Protein 3REN (pdb70)

Sequence (657 aa):
LVPRGSSHEEKLFDFIEKDLSKSGYGIYTNYIDDKSSSEGDITKGHSVLSESEGLLYSVNANNKELFDEHFDIVKERLKNGLISWRKEGDENSSPSSATIDELRIIKALLLANNRWNSFYYKFYAINIIANSLLKHAEENETLVDYIDNYGKGNTTTLCYLDLPTKLLSSQVDKKWEGIYEKSNSIIIENGKISEEVPLYRKVFYEETQKYDEEENVDFLLSTIVILNRIEAGENEESSSSIKWIKEKFKKDGFLVATYNGKNGDATSQIESPSIIYSNVALIANYIGDKELFNKAIDKLKYYQIKNKDSVLYGGFGDEKTNSVYSFDNLNALLAFQKYKDVPRGSHEEKLFDFIEKDLSKSGYGIYTNNYIDKSDITKGHSVLSESEGLLYSVNANNKELFDEHFDIVKERLKNGLISWRKEGDENSPSSSATIDELRIIKALLLANNRWNSFYYKFYAINIANSLLKHAEENETLVDYIDNYGKGNTTTLCYLDLPTKLLSQVDKKWEGIYEKSNSIIENGKISEEVPLYRKVFYEETQKYDEEENVDFLLSTIVILNRIEAGENEESSIIKWIKEKFKKDGFLVATYNGKNGDATSQIESPSIYSNVALIIANYIGDKELFNKAIDKLKYYQIKNKDSVLYGGFGDEKTNSVYSFDNLNALLAFQKYK

Nearest PDB structures (foldseek):
  3ren-assembly1_A  TM=1.003E+00  e=1.402E-55  Clostridium perfringens
  3ren-assembly2_B  TM=9.901E-01  e=3.148E-51  Clostridium perfringens
  6r2m-assembly2_B  TM=7.990E-01  e=2.692E-14  Listeria monocytogenes
  6r2m-assembly1_A  TM=7.998E-01  e=2.560E-14  Listeria monocytogenes
  7tkv-assembly1_B  TM=3.699E-01  e=1.125E-04  Brucella abortus 2308

Radius of gyration: 28.39 Å; Cα contacts (8 Å, |Δi|>4): 1210; chains: 2; bounding box: 61×54×94 Å

Secondary structure (DSSP, 8-state):
----S------HHHHHHHSEETTTEEBSBSSSS-TTSS---TT-EEHHHHH--HHHHTT-HHHHHHHHHHHH---TTSSPPSEEETTEEPS-EEHHHHHHHHHHHHHHHHHH--HHHHHHHHHHHHHHHHHHEETTEE-SEE-SS-B-SEEEGGG--S---HHHHH-THHHHHHHHHHHHHHTTB--SSS--B-SEEETTTTEE---SEEEHHHHHHHHHHHHHTT---HHHHHHHHHHHHHHSS--SEEETTT--B------HHHHHHHHHHHHHHT-HHHHHHHHHHHHHHS---TTSTTTTS-SBTTTTB-BHHHHHHHHHHHHT---/---S------HHIIIIIHEETTTEEBS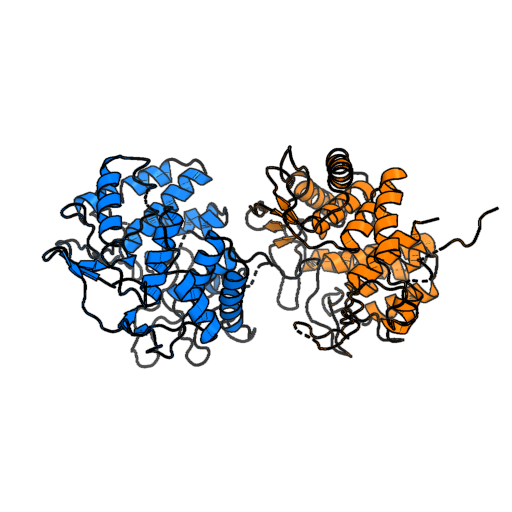-SSS------TT-EEHHHHH--HHHHTT-HHHHHHHHHHHH---TTSSPPSEEETTEEPS-EEHHHHHHHHHHHHHHHHHH--HHHHHHHHHHHHHHHHHTEETTEEPSEE-SS-B-SEEEGGG--S---TGGGT-THHHHHHHHHHHHHHTTB--SSS--B-SEEETTTTEE---SEEEHHHHHHHHHHHHHTT---HHHHHHHHHHHHHHSS--SEEETTT--B------HHHHHHHHHHHHHHT-HHHHHHHHHHHHHHS---TTSTTTTS-SBTTTTB--HHHHHHHHHHHTT--

CATH classification: 1.50.10.10

Organism: Clostridium perfringens (strain ATCC 13124 / DSM 756 / JCM 1290 / NCIMB 6125 / NCTC 8237 / Type A) (NCBI:txid195103)

Structure (mmCIF, N/CA/C/O backbone):
data_3REN
#
_entry.id   3REN
#
_cell.length_a   65.350
_cell.length_b   75.060
_cell.length_c   158.540
_cell.angle_alpha   90.00
_cell.angle_beta   90.00
_cell.angle_gamma   90.00
#
_symmetry.space_group_name_H-M   'P 21 21 21'
#
loop_
_entity.id
_entity.type
_entity.pdbx_description
1 polymer 'Glycosyl hydrolase, family 8'
2 non-polymer 'MAGNESIUM ION'
3 non-polymer 'SULFATE ION'
4 non-polymer 1,2-ETHANEDIOL
5 water water
#
loop_
_atom_site.group_PDB
_atom_site.id
_atom_site.type_symbol
_atom_site.label_atom_id
_atom_site.label_alt_id
_atom_site.label_comp_id
_atom_site.label_asym_id
_atom_site.label_entity_id
_atom_site.label_seq_id
_atom_site.pdbx_PDB_ins_code
_atom_site.Cartn_x
_atom_site.Cartn_y
_atom_site.Cartn_z
_atom_site.occupancy
_atom_site.B_iso_or_equiv
_atom_site.auth_seq_id
_atom_site.auth_comp_id
_atom_site.auth_asym_id
_atom_site.auth_atom_id
_atom_site.pdbx_PDB_model_num
ATOM 1 N N . LEU A 1 14 ? 55.023 38.442 51.646 1.00 27.30 35 LEU A N 1
ATOM 2 C CA . LEU A 1 14 ? 53.593 38.808 51.685 1.00 27.40 35 LEU A CA 1
ATOM 3 C C . LEU A 1 14 ? 53.385 40.313 51.612 1.00 26.84 35 LEU A C 1
ATOM 4 O O . LEU A 1 14 ? 52.329 40.754 51.144 1.00 26.51 35 LEU A O 1
ATOM 9 N N . VAL A 1 15 ? 54.349 41.116 52.071 1.00 25.83 36 VAL A N 1
ATOM 10 C CA . VAL A 1 15 ? 54.244 42.561 51.765 1.00 24.36 36 VAL A CA 1
ATOM 11 C C . VAL A 1 15 ? 54.663 42.756 50.294 1.00 23.35 36 VAL A C 1
ATOM 12 O O . VAL A 1 15 ? 55.757 42.339 49.899 1.00 23.06 36 VAL A O 1
ATOM 16 N N . PRO A 1 16 ? 53.792 43.376 49.473 1.00 22.38 37 PRO A N 1
ATOM 17 C CA . PRO A 1 16 ? 54.124 43.578 48.047 1.00 22.40 37 PRO A CA 1
ATOM 18 C C . PRO A 1 16 ? 55.339 44.458 47.905 1.00 21.30 37 PRO A C 1
ATOM 19 O O . PRO A 1 16 ? 55.495 45.372 48.711 1.00 20.79 37 PRO A O 1
ATOM 23 N N . ARG A 1 17 ? 56.185 44.174 46.908 1.00 20.20 38 ARG A N 1
ATOM 24 C CA . ARG A 1 17 ? 57.390 44.953 46.645 1.00 20.09 38 ARG A CA 1
ATOM 25 C C . ARG A 1 17 ? 57.494 45.280 45.167 1.00 19.99 38 ARG A C 1
ATOM 26 O O . ARG A 1 17 ? 57.442 44.389 44.348 1.00 19.68 38 ARG A O 1
ATOM 34 N N . GLY A 1 18 ? 57.602 46.564 44.833 1.00 19.69 39 GLY A N 1
ATOM 35 C CA . GLY A 1 18 ? 57.666 46.964 43.439 1.00 19.37 39 GLY A CA 1
ATOM 36 C C . GLY A 1 18 ? 56.421 46.620 42.629 1.00 17.71 39 GLY A C 1
ATOM 37 O O . GLY A 1 18 ? 56.520 46.370 41.436 1.00 18.14 39 GLY A O 1
ATOM 38 N N . SER A 1 19 ? 55.251 46.613 43.258 1.00 16.78 40 SER A N 1
ATOM 39 C CA A SER A 1 19 ? 53.983 46.394 42.561 0.50 16.98 40 SER A CA 1
ATOM 40 C CA B SER A 1 19 ? 54.028 46.333 42.511 0.50 15.73 40 SER A CA 1
ATOM 41 C C . SER A 1 19 ? 53.857 47.356 41.375 1.00 15.84 40 SER A C 1
ATOM 42 O O . SER A 1 19 ? 54.354 48.479 41.451 1.00 14.80 40 SER A O 1
ATOM 47 N N . HIS A 1 20 ? 53.174 46.930 40.311 1.00 15.94 41 HIS A N 1
ATOM 48 C CA . HIS A 1 20 ? 52.944 47.749 39.095 1.00 16.57 41 HIS A CA 1
ATOM 49 C C . HIS A 1 20 ? 54.209 48.192 38.390 1.00 15.85 41 HIS A C 1
ATOM 50 O O . HIS A 1 20 ? 54.178 49.125 37.576 1.00 16.24 41 HIS A O 1
ATOM 65 N N . GLU A 1 22 ? 56.069 46.698 36.091 1.00 14.33 43 GLU A N 1
ATOM 66 C CA . GLU A 1 22 ? 56.070 46.409 34.641 1.00 14.98 43 GLU A CA 1
ATOM 67 C C . GLU A 1 22 ? 55.190 47.417 33.910 1.00 14.48 43 GLU A C 1
ATOM 68 O O . GLU A 1 22 ? 55.574 47.889 32.837 1.00 13.91 43 GLU A O 1
ATOM 74 N N . GLU A 1 23 ? 54.006 47.691 34.472 1.00 13.25 44 GLU A N 1
ATOM 75 C CA . GLU A 1 23 ? 53.111 48.685 33.904 1.00 13.12 44 GLU A CA 1
ATOM 76 C C . GLU A 1 23 ? 53.794 50.064 33.819 1.00 13.43 44 GLU A C 1
ATOM 77 O O . GLU A 1 23 ? 53.728 50.745 32.764 1.00 11.29 44 GLU A O 1
ATOM 83 N N . LYS A 1 24 ? 54.403 50.491 34.934 1.00 12.37 45 LYS A N 1
ATOM 84 C CA . LYS A 1 24 ? 55.101 51.791 34.945 1.00 13.71 45 LYS A CA 1
ATOM 85 C C . LYS A 1 24 ? 56.186 51.885 33.887 1.00 13.70 45 LYS A C 1
ATOM 86 O O . LYS A 1 24 ? 56.300 52.896 33.175 1.00 13.28 45 LYS A O 1
ATOM 100 N N . LEU A 1 26 ? 56.526 50.175 31.192 1.00 11.07 47 LEU A N 1
ATOM 101 C CA . LEU A 1 26 ? 55.976 50.117 29.862 1.00 11.70 47 LEU A CA 1
ATOM 102 C C . LEU A 1 26 ? 55.270 51.460 29.485 1.00 11.41 47 LEU A C 1
ATOM 103 O O . LEU A 1 26 ? 55.438 51.993 28.377 1.00 11.07 47 LEU A O 1
ATOM 108 N N . PHE A 1 27 ? 54.490 51.997 30.403 1.00 11.88 48 PHE A N 1
ATOM 109 C CA . PHE A 1 27 ? 53.875 53.322 30.163 1.00 12.75 48 PHE A CA 1
ATOM 110 C C . PHE A 1 27 ? 54.953 54.388 29.929 1.00 12.80 48 PHE A C 1
ATOM 111 O O . PHE A 1 27 ? 54.839 55.220 28.994 1.00 12.56 48 PHE A O 1
ATOM 119 N N . ASP A 1 28 ? 56.008 54.341 30.743 1.00 12.29 49 ASP A N 1
ATOM 120 C CA . ASP A 1 28 ? 57.146 55.282 30.589 1.00 13.51 49 ASP A CA 1
ATOM 121 C C . ASP A 1 28 ? 57.786 55.164 29.204 1.00 12.46 49 ASP A C 1
ATOM 122 O O . ASP A 1 28 ? 58.153 56.168 28.598 1.00 13.26 49 ASP A O 1
ATOM 127 N N . PHE A 1 29 ? 57.976 53.947 28.728 1.00 12.36 50 PHE A N 1
ATOM 128 C CA . PHE A 1 29 ? 58.530 53.744 27.371 1.00 12.63 50 PHE A CA 1
ATOM 129 C C . PHE A 1 29 ? 57.588 54.319 26.308 1.00 12.40 50 PHE A C 1
ATOM 130 O O . PHE A 1 29 ? 58.043 55.013 25.385 1.00 11.61 50 PHE A O 1
ATOM 138 N N . ILE A 1 30 ? 56.298 54.010 26.424 1.00 11.73 51 ILE A N 1
ATOM 139 C CA . ILE A 1 30 ? 55.315 54.490 25.437 1.00 12.05 51 ILE A CA 1
ATOM 140 C C . ILE A 1 30 ? 55.223 56.013 25.479 1.00 12.61 51 ILE A C 1
ATOM 141 O O . ILE A 1 30 ? 55.262 56.671 24.449 1.00 12.72 51 ILE A O 1
ATOM 146 N N . GLU A 1 31 ? 55.187 56.591 26.673 1.00 13.36 52 GLU A N 1
ATOM 147 C CA . GLU A 1 31 ? 55.120 58.045 26.768 1.00 14.51 52 GLU A CA 1
ATOM 148 C C . GLU A 1 31 ? 56.391 58.777 26.338 1.00 15.37 52 GLU A C 1
ATOM 149 O O . GLU A 1 31 ? 56.323 59.744 25.573 1.00 17.06 52 GLU A O 1
ATOM 155 N N . LYS A 1 32 ? 57.551 58.360 26.817 1.00 14.53 53 LYS A N 1
ATOM 156 C CA . LYS A 1 32 ? 58.790 59.069 26.494 1.00 14.83 53 LYS A CA 1
ATOM 157 C C . LYS A 1 32 ? 59.434 58.658 25.161 1.00 14.70 53 LYS A C 1
ATOM 158 O O . LYS A 1 32 ? 60.093 59.497 24.476 1.00 13.95 53 LYS A O 1
ATOM 164 N N . ASP A 1 33 ? 59.232 57.398 24.761 1.00 12.75 54 ASP A N 1
ATOM 165 C CA . ASP A 1 33 ? 59.952 56.872 23.591 1.00 13.09 54 ASP A CA 1
ATOM 166 C C . ASP A 1 33 ? 59.145 56.546 22.371 1.00 13.72 54 ASP A C 1
ATOM 167 O O . ASP A 1 33 ? 59.721 56.362 21.285 1.00 14.35 54 ASP A O 1
ATOM 172 N N . LEU A 1 34 ? 57.825 56.506 22.514 1.00 13.11 55 LEU A N 1
ATOM 173 C CA . LEU A 1 34 ? 56.972 56.184 21.400 1.00 14.38 55 LEU A CA 1
ATOM 174 C C . LEU A 1 34 ? 55.843 57.193 21.148 1.00 14.66 55 LEU A C 1
ATOM 175 O O . LEU A 1 34 ? 54.877 56.847 20.486 1.00 13.45 55 LEU A O 1
ATOM 180 N N . SER A 1 35 ? 55.993 58.438 21.622 1.00 14.53 56 SER A N 1
ATOM 181 C CA . SER A 1 35 ? 54.916 59.415 21.641 1.00 14.89 56 SER A CA 1
ATOM 182 C C . SER A 1 35 ? 55.506 60.790 21.405 1.00 15.86 56 SER A C 1
ATOM 183 O O . SER A 1 35 ? 56.688 61.045 21.733 1.00 15.05 56 SER A O 1
ATOM 186 N N . LYS A 1 36 ? 54.677 61.696 20.887 1.00 15.27 57 LYS A N 1
ATOM 187 C CA . LYS A 1 36 ? 55.052 63.084 20.856 1.00 15.99 57 LYS A CA 1
ATOM 188 C C . LYS A 1 36 ? 53.895 63.873 21.432 1.00 16.05 57 LYS A C 1
ATOM 189 O O . LYS A 1 36 ? 52.745 63.711 21.023 1.00 15.37 57 LYS A O 1
ATOM 195 N N . SER A 1 37 ? 54.216 64.714 22.405 1.00 16.32 58 SER A N 1
ATOM 196 C CA . SER A 1 37 ? 53.232 65.554 23.071 1.00 16.84 58 SER A CA 1
ATOM 197 C C . SER A 1 37 ? 52.381 66.296 22.045 1.00 16.20 58 SER A C 1
ATOM 198 O O . SER A 1 37 ? 52.903 66.983 21.148 1.00 16.28 58 SER A O 1
ATOM 201 N N . GLY A 1 38 ? 51.075 66.120 22.162 1.00 15.79 59 GLY A N 1
ATOM 202 C CA . GLY A 1 38 ? 50.093 66.886 21.398 1.00 15.64 59 GLY A CA 1
ATOM 203 C C . GLY A 1 38 ? 49.810 66.277 20.052 1.00 16.08 59 GLY A C 1
ATOM 204 O O . GLY A 1 38 ? 48.917 66.731 19.325 1.00 17.24 59 GLY A O 1
ATOM 205 N N . TYR A 1 39 ? 50.603 65.274 19.700 1.00 14.70 60 TYR A N 1
ATOM 206 C CA . TYR A 1 39 ? 50.558 64.691 18.364 1.00 13.02 60 TYR A CA 1
ATOM 207 C C . TYR A 1 39 ? 49.991 63.284 18.433 1.00 11.98 60 TYR A C 1
ATOM 208 O O . TYR A 1 39 ? 49.038 62.981 17.705 1.00 11.62 60 TYR A O 1
ATOM 217 N N . GLY A 1 40 ? 50.579 62.435 19.296 1.00 10.98 61 GLY A N 1
ATOM 218 C CA . GLY A 1 40 ? 50.042 61.097 19.542 1.00 11.44 61 GLY A CA 1
ATOM 219 C C . GLY A 1 40 ? 51.075 60.001 19.683 1.00 11.63 61 GLY A C 1
ATOM 220 O O . GLY A 1 40 ? 52.284 60.256 19.793 1.00 11.33 61 GLY A O 1
ATOM 221 N N . ILE A 1 41 ? 50.597 58.763 19.654 1.00 11.54 62 ILE A N 1
ATOM 222 C CA . ILE A 1 41 ? 51.487 57.599 19.801 1.00 10.79 62 ILE A CA 1
ATOM 223 C C . ILE A 1 41 ? 51.967 57.123 18.418 1.00 10.96 62 ILE A C 1
ATOM 224 O O . ILE A 1 41 ? 51.167 56.792 17.551 1.00 11.71 62 ILE A O 1
ATOM 229 N N . TYR A 1 42 ? 53.272 57.060 18.237 1.00 10.75 63 TYR A N 1
ATOM 230 C CA . TYR A 1 42 ? 53.870 56.638 16.986 1.00 11.61 63 TYR A CA 1
ATOM 231 C C . TYR A 1 42 ? 53.569 55.154 16.787 1.00 11.84 63 TYR A C 1
ATOM 232 O O . TYR A 1 42 ? 53.511 54.410 17.760 1.00 12.05 63 TYR A O 1
ATOM 241 N N . THR A 1 43 ? 53.440 54.750 15.541 1.00 11.31 64 THR A N 1
ATOM 242 C CA . THR A 1 43 ? 53.245 53.346 15.153 1.00 12.15 64 THR A CA 1
ATOM 243 C C . THR A 1 43 ? 54.492 52.482 15.380 1.00 11.48 64 THR A C 1
ATOM 244 O O . THR A 1 43 ? 54.379 51.344 15.818 1.00 11.64 64 THR A O 1
ATOM 248 N N . ASN A 1 44 ? 55.663 53.030 15.070 1.00 11.75 65 ASN A N 1
ATOM 249 C CA . ASN A 1 44 ? 56.950 52.398 15.321 1.00 12.13 65 ASN A CA 1
ATOM 250 C C . ASN A 1 44 ? 57.927 53.340 16.042 1.00 13.42 65 ASN A C 1
ATOM 251 O O . ASN A 1 44 ? 57.740 54.615 16.019 1.00 13.01 65 ASN A O 1
ATOM 256 N N . TYR A 1 45 ? 58.982 52.756 16.638 1.00 12.20 66 TYR A N 1
ATOM 257 C CA . TYR A 1 45 ? 59.956 53.549 17.384 1.00 13.16 66 TYR A CA 1
ATOM 258 C C . TYR A 1 45 ? 60.768 54.441 16.438 1.00 14.03 66 TYR A C 1
ATOM 259 O O . TYR A 1 45 ? 61.131 55.577 16.778 1.00 12.67 66 TYR A O 1
ATOM 268 N N . ILE A 1 46 ? 61.015 53.920 15.232 1.00 14.51 67 ILE A N 1
ATOM 269 C CA . ILE A 1 46 ? 61.825 54.578 14.217 1.00 15.55 67 ILE A CA 1
ATOM 270 C C . ILE A 1 46 ? 60.920 54.885 13.037 1.00 15.28 67 ILE A C 1
ATOM 271 O O . ILE A 1 46 ? 60.109 54.043 12.644 1.00 14.64 67 ILE A O 1
ATOM 276 N N . ASP A 1 47 ? 61.026 56.088 12.471 1.00 15.77 68 ASP A N 1
ATOM 277 C CA A ASP A 1 47 ? 60.091 56.476 11.403 0.50 16.10 68 ASP A CA 1
ATOM 278 C CA B ASP A 1 47 ? 60.120 56.490 11.399 0.50 16.46 68 ASP A CA 1
ATOM 279 C C . ASP A 1 47 ? 60.470 55.792 10.075 1.00 16.21 68 ASP A C 1
ATOM 280 O O . ASP A 1 47 ? 59.596 55.375 9.314 1.00 16.07 68 ASP A O 1
ATOM 289 N N . LYS A 1 48 ? 61.760 55.644 9.828 1.00 17.81 69 LYS A N 1
ATOM 290 C CA . LYS A 1 48 ? 62.249 54.991 8.614 1.00 19.73 69 LYS A CA 1
ATOM 291 C C . LYS A 1 48 ? 63.335 53.987 8.915 1.00 21.05 69 LYS A C 1
ATOM 292 O O . LYS A 1 48 ? 64.407 54.368 9.400 1.00 19.09 69 LYS A O 1
ATOM 298 N N . SER A 1 49 ? 63.094 52.715 8.603 1.00 22.44 70 SER A N 1
ATOM 299 C CA A SER A 1 49 ? 64.117 51.695 8.820 0.50 24.75 70 SER A CA 1
ATOM 300 C CA B SER A 1 49 ? 64.108 51.674 8.804 0.50 24.41 70 SER A CA 1
ATOM 301 C C . SER A 1 49 ? 65.304 51.891 7.876 1.00 25.96 70 SER A C 1
ATOM 302 O O . SER A 1 49 ? 65.150 52.416 6.762 1.00 25.19 70 SER A O 1
ATOM 307 N N . SER A 1 50 ? 66.459 51.461 8.331 1.00 28.98 71 SER A N 1
ATOM 308 C CA . SER A 1 50 ? 67.658 51.549 7.536 1.00 33.57 71 SER A CA 1
ATOM 309 C C . SER A 1 50 ? 67.452 50.701 6.296 1.00 36.22 71 SER A C 1
ATOM 310 O O . SER A 1 50 ? 67.157 49.545 6.378 1.00 38.03 71 SER A O 1
ATOM 313 N N . GLU A 1 51 ? 67.621 51.321 5.133 1.00 39.16 72 GLU A N 1
ATOM 314 C CA . GLU A 1 51 ? 67.363 50.668 3.853 1.00 41.02 72 GLU A CA 1
ATOM 315 C C . GLU A 1 51 ? 65.952 50.970 3.330 1.00 41.86 72 GLU A C 1
ATOM 316 O O . GLU A 1 51 ? 65.602 50.581 2.216 1.00 42.78 72 GLU A O 1
ATOM 318 N N . GLY A 1 52 ? 65.157 51.679 4.129 1.00 42.17 73 GLY A N 1
ATOM 319 C CA . GLY A 1 52 ? 63.836 52.132 3.715 1.00 42.48 73 GLY A CA 1
ATOM 320 C C . GLY A 1 52 ? 62.650 51.189 3.571 1.00 42.30 73 GLY A C 1
ATOM 321 O O . GLY A 1 52 ? 61.677 51.537 2.904 1.00 43.17 73 GLY A O 1
ATOM 322 N N . ASP A 1 53 ? 62.707 50.008 4.177 1.00 41.67 74 ASP A N 1
ATOM 323 C CA . ASP A 1 53 ? 61.596 49.058 4.072 1.00 40.68 74 ASP A CA 1
ATOM 324 C C . ASP A 1 53 ? 60.298 49.598 4.685 1.00 40.14 74 ASP A C 1
ATOM 325 O O . ASP A 1 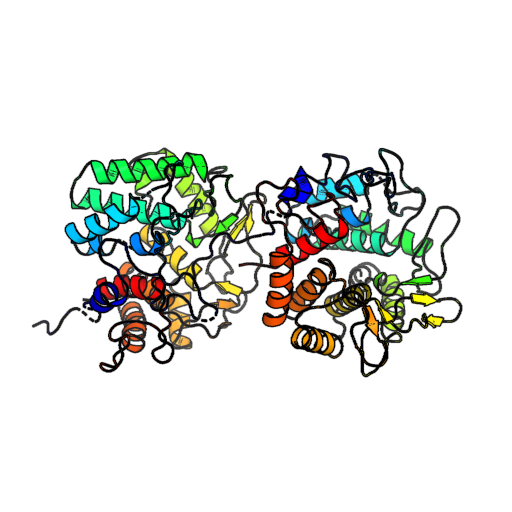53 ? 59.212 49.413 4.135 1.00 40.85 74 ASP A O 1
ATOM 327 N N . ILE A 1 54 ? 60.400 50.167 5.883 1.00 38.49 75 ILE A N 1
ATOM 328 C CA . ILE A 1 54 ? 59.286 50.809 6.615 1.00 36.07 75 ILE A CA 1
ATOM 329 C C . ILE A 1 54 ? 59.529 52.290 6.614 1.00 34.16 75 ILE A C 1
ATOM 330 O O . ILE A 1 54 ? 60.622 52.742 6.861 1.00 33.08 75 ILE A O 1
ATOM 332 N N . THR A 1 55 ? 58.509 53.018 6.221 1.00 31.51 76 THR A N 1
ATOM 333 C CA . THR A 1 55 ? 58.587 54.434 6.022 1.00 29.22 76 THR A CA 1
ATOM 334 C C . THR A 1 55 ? 57.678 55.416 6.755 1.00 27.79 76 THR A C 1
ATOM 335 O O . THR A 1 55 ? 57.898 56.570 6.712 1.00 29.71 76 THR A O 1
ATOM 339 N N . LYS A 1 56 ? 56.674 54.966 7.430 1.00 24.26 77 LYS A N 1
ATOM 340 C CA . LYS A 1 56 ? 55.800 55.883 8.082 1.00 21.53 77 LYS A CA 1
ATOM 341 C C . LYS A 1 56 ? 55.725 55.545 9.561 1.00 19.08 77 LYS A C 1
ATOM 342 O O . LYS A 1 56 ? 54.692 55.474 10.077 1.00 17.67 77 LYS A O 1
ATOM 348 N N . GLY A 1 57 ? 56.847 55.250 10.179 1.00 17.08 78 GLY A N 1
ATOM 349 C CA . GLY A 1 57 ? 56.851 54.781 11.569 1.00 14.89 78 GLY A CA 1
ATOM 350 C C . GLY A 1 57 ? 56.245 55.810 12.525 1.00 14.83 78 GLY A C 1
ATOM 351 O O . GLY A 1 57 ? 55.685 55.426 13.564 1.00 13.24 78 GLY A O 1
ATOM 352 N N . HIS A 1 58 ? 56.378 57.117 12.204 1.00 13.68 79 HIS A N 1
ATOM 353 C CA . HIS A 1 58 ? 55.881 58.191 13.091 1.00 14.25 79 HIS A CA 1
ATOM 354 C C . HIS A 1 58 ? 54.552 58.788 12.672 1.00 14.36 79 HIS A C 1
ATOM 355 O O . HIS A 1 58 ? 54.190 59.930 13.049 1.00 15.13 79 HIS A O 1
ATOM 362 N N . SER A 1 59 ? 53.812 57.995 11.916 1.00 13.63 80 SER A N 1
ATOM 363 C CA . SER A 1 59 ? 52.392 58.206 11.756 1.00 13.82 80 SER A CA 1
ATOM 364 C C . SER A 1 59 ? 51.704 57.806 13.060 1.00 12.76 80 SER A C 1
ATOM 365 O O . SER A 1 59 ? 52.308 57.121 13.900 1.00 13.79 80 SER A O 1
ATOM 368 N N . VAL A 1 60 ? 50.455 58.238 13.225 1.00 11.14 81 VAL A N 1
ATOM 369 C CA . VAL A 1 60 ? 49.669 57.937 14.418 1.00 10.56 81 VAL A CA 1
ATOM 370 C C . VAL A 1 60 ? 48.424 57.206 13.973 1.00 10.40 81 VAL A C 1
ATOM 371 O O . VAL A 1 60 ? 47.653 57.733 13.183 1.00 10.83 81 VAL A O 1
ATOM 375 N N . LEU A 1 61 ? 48.211 56.013 14.495 1.00 10.82 82 LEU A N 1
ATOM 376 C CA . LEU A 1 61 ? 46.993 55.262 14.179 1.00 9.84 82 LEU A CA 1
ATOM 377 C C . LEU A 1 61 ? 45.852 55.580 15.173 1.00 10.77 82 LEU A C 1
ATOM 378 O O . LEU A 1 61 ? 46.109 55.732 16.395 1.00 9.75 82 LEU A O 1
ATOM 383 N N . SER A 1 62 ? 44.601 55.644 14.699 1.00 9.05 83 SER A N 1
ATOM 384 C CA . SER A 1 62 ? 43.506 55.787 15.666 1.00 11.06 83 SER A CA 1
ATOM 385 C C . SER A 1 62 ? 43.331 54.496 16.448 1.00 11.33 83 SER A C 1
ATOM 386 O O . SER A 1 62 ? 42.695 54.485 17.531 1.00 10.70 83 SER A O 1
ATOM 389 N N . GLU A 1 63 ? 43.873 53.407 15.890 1.00 10.87 84 GLU A N 1
ATOM 390 C CA . GLU A 1 63 ? 44.037 52.161 16.646 1.00 11.87 84 GLU A CA 1
ATOM 391 C C . GLU A 1 63 ? 44.806 52.429 17.952 1.00 11.69 84 GLU A C 1
ATOM 392 O O . GLU A 1 63 ? 44.335 52.036 19.019 1.00 10.32 84 GLU A O 1
ATOM 398 N N . SER A 1 64 ? 45.990 53.036 17.831 1.00 12.03 85 SER A N 1
ATOM 399 C CA . SER A 1 64 ? 46.854 53.339 18.980 1.00 13.15 85 SER A CA 1
ATOM 400 C C . SER A 1 64 ? 46.146 54.252 19.965 1.00 13.47 85 SER A C 1
ATOM 401 O O . SER A 1 64 ? 46.125 53.999 21.182 1.00 12.61 85 SER A O 1
ATOM 404 N N . GLU A 1 65 ? 45.537 55.320 19.432 1.00 12.48 86 GLU A N 1
ATOM 405 C CA . GLU A 1 65 ? 44.810 56.259 20.268 1.00 12.19 86 GLU A CA 1
ATOM 406 C C . GLU A 1 65 ? 43.648 55.628 21.040 1.00 11.48 86 GLU A C 1
ATOM 407 O O . GLU A 1 65 ? 43.472 55.927 22.217 1.00 10.70 86 GLU A O 1
ATOM 413 N N . GLY A 1 66 ? 42.862 54.781 20.362 1.00 10.75 87 GLY A N 1
ATOM 414 C CA . GLY A 1 66 ? 41.746 54.069 20.972 1.00 10.44 87 GLY A CA 1
ATOM 415 C C . GLY A 1 66 ? 42.218 53.168 22.091 1.00 10.42 87 GLY A C 1
ATOM 416 O O . GLY A 1 66 ? 41.583 53.104 23.131 1.00 10.52 87 GLY A O 1
ATOM 417 N N . LEU A 1 67 ? 43.331 52.467 21.883 1.00 10.23 88 LEU A N 1
ATOM 418 C CA . LEU A 1 67 ? 43.914 51.621 22.929 1.00 10.92 88 LEU A CA 1
ATOM 419 C C . LEU A 1 67 ? 44.295 52.418 24.172 1.00 10.47 88 LEU A C 1
ATOM 420 O O . LEU A 1 67 ? 44.027 52.004 25.290 1.00 9.87 88 LEU A O 1
ATOM 441 N N . LEU A 1 70 ? 41.264 53.435 26.088 1.00 9.88 91 LEU A N 1
ATOM 442 C CA . LEU A 1 70 ? 40.769 52.346 26.937 1.00 10.84 91 LEU A CA 1
ATOM 443 C C . LEU A 1 70 ? 41.572 52.175 28.231 1.00 11.31 91 LEU A C 1
ATOM 444 O O . LEU A 1 70 ? 40.993 51.985 29.337 1.00 10.27 91 LEU A O 1
ATOM 449 N N . TYR A 1 71 ? 42.899 52.210 28.083 1.00 10.87 92 TYR A N 1
ATOM 450 C CA . TYR A 1 71 ? 43.783 52.176 29.229 1.00 11.57 92 TYR A CA 1
ATOM 451 C C . TYR A 1 71 ? 43.477 53.311 30.214 1.00 11.73 92 TYR A C 1
ATOM 452 O O . TYR A 1 71 ? 43.436 53.089 31.429 1.00 11.18 92 TYR A O 1
ATOM 461 N N . SER A 1 72 ? 43.336 54.533 29.698 1.00 11.74 93 SER A N 1
ATOM 462 C CA . SER A 1 72 ? 43.044 55.723 30.553 1.00 12.90 93 SER A CA 1
ATOM 463 C C . SER A 1 72 ? 41.768 55.593 31.370 1.00 12.57 93 SER A C 1
ATOM 464 O O . SER A 1 72 ? 41.771 55.924 32.548 1.00 13.23 93 SER A O 1
ATOM 467 N N . VAL A 1 73 ? 40.680 55.130 30.787 1.00 12.36 94 VAL A N 1
ATOM 468 C CA . VAL A 1 73 ? 39.444 54.948 31.514 1.00 13.79 94 VAL A CA 1
ATOM 469 C C . VAL A 1 73 ? 39.555 53.845 32.560 1.00 14.63 94 VAL A C 1
ATOM 470 O O . VAL A 1 73 ? 39.100 53.985 33.630 1.00 15.14 94 VAL A O 1
ATOM 474 N N . ASN A 1 74 ? 40.224 52.773 32.212 1.00 15.36 95 ASN A N 1
ATOM 475 C CA . ASN A 1 74 ? 40.518 51.717 33.186 1.00 15.90 95 ASN A CA 1
ATOM 476 C C . ASN A 1 74 ? 41.394 52.238 34.315 1.00 16.12 95 ASN A C 1
ATOM 477 O O . ASN A 1 74 ? 41.268 51.788 35.456 1.00 16.70 95 ASN A O 1
ATOM 482 N N . ALA A 1 75 ? 42.294 53.164 33.996 1.00 15.68 96 ALA A N 1
ATOM 483 C CA . ALA A 1 75 ? 43.180 53.704 35.020 1.00 16.27 96 ALA A CA 1
ATOM 484 C C . ALA A 1 75 ? 42.520 54.826 35.811 1.00 15.87 96 ALA A C 1
ATOM 485 O O . ALA A 1 75 ? 43.136 55.345 36.737 1.00 15.95 96 ALA A O 1
ATOM 487 N N . ASN A 1 76 ? 41.274 55.189 35.466 1.00 15.77 97 ASN A N 1
ATOM 488 C CA . ASN A 1 76 ? 40.593 56.330 36.069 1.00 16.74 97 ASN A CA 1
ATOM 489 C C . ASN A 1 76 ? 41.462 57.578 35.961 1.00 16.62 97 ASN A C 1
ATOM 490 O O . ASN A 1 76 ? 41.696 58.288 36.940 1.00 17.25 97 ASN A O 1
ATOM 495 N N . ASN A 1 77 ? 41.978 57.818 34.768 1.00 16.29 98 ASN A N 1
ATOM 496 C CA . ASN A 1 77 ? 42.826 58.964 34.510 1.00 15.58 98 ASN A CA 1
ATOM 497 C C . ASN A 1 77 ? 42.198 59.871 33.432 1.00 15.65 98 ASN A C 1
ATOM 498 O O . ASN A 1 77 ? 42.457 59.738 32.217 1.00 13.85 98 ASN A O 1
ATOM 503 N N . LYS A 1 78 ? 41.375 60.801 33.907 1.00 16.03 99 LYS A N 1
ATOM 504 C CA . LYS A 1 78 ? 40.513 61.592 33.057 1.00 16.16 99 LYS A CA 1
ATOM 505 C C . LYS A 1 78 ? 41.359 62.533 32.234 1.00 16.46 99 LYS A C 1
ATOM 506 O O . LYS A 1 78 ? 41.156 62.693 31.036 1.00 14.62 99 LYS A O 1
ATOM 512 N N . GLU A 1 79 ? 42.354 63.132 32.867 1.00 17.48 100 GLU A N 1
ATOM 513 C CA . GLU A 1 79 ? 43.320 63.969 32.131 1.00 18.32 100 GLU A CA 1
ATOM 514 C C . GLU A 1 79 ? 44.020 63.308 30.918 1.00 17.87 100 GLU A C 1
ATOM 515 O O . GLU A 1 79 ? 44.108 63.899 29.851 1.00 17.86 100 GLU A O 1
ATOM 521 N N . LEU A 1 80 ? 44.539 62.099 31.110 1.00 16.55 101 LEU A N 1
ATOM 522 C CA . LEU A 1 80 ? 45.198 61.393 30.063 1.00 15.89 101 LEU A CA 1
ATOM 523 C C . LEU A 1 80 ? 44.173 61.001 29.008 1.00 14.94 101 LEU A C 1
ATOM 524 O O . LEU A 1 80 ? 44.464 61.077 27.803 1.00 14.01 101 LEU A O 1
ATOM 529 N N . PHE A 1 81 ? 42.980 60.589 29.456 1.00 14.45 102 PHE A N 1
ATOM 530 C CA . PHE A 1 81 ? 41.925 60.233 28.530 1.00 14.64 102 PHE A CA 1
ATOM 531 C C . PHE A 1 81 ? 41.644 61.385 27.580 1.00 14.68 102 PHE A C 1
ATOM 532 O O . PHE A 1 81 ? 41.683 61.209 26.331 1.00 14.61 102 PHE A O 1
ATOM 540 N N . ASP A 1 82 ? 41.418 62.569 28.158 1.00 14.25 103 ASP A N 1
ATOM 541 C CA . ASP A 1 82 ? 41.096 63.767 27.380 1.00 14.41 103 ASP A CA 1
ATOM 542 C C . ASP A 1 82 ? 42.194 64.174 26.442 1.00 14.63 103 ASP A C 1
ATOM 543 O O . ASP A 1 82 ? 41.925 64.711 25.344 1.00 14.19 103 ASP A O 1
ATOM 548 N N . GLU A 1 83 ? 43.432 63.896 26.824 1.00 13.68 104 GLU A N 1
ATOM 549 C CA . GLU A 1 83 ? 44.510 64.327 25.977 1.00 15.22 104 GLU A CA 1
ATOM 550 C C . GLU A 1 83 ? 44.536 63.506 24.676 1.00 14.29 104 GLU A C 1
ATOM 551 O O . GLU A 1 83 ? 44.813 64.044 23.596 1.00 13.76 104 GLU A O 1
ATOM 557 N N . HIS A 1 84 ? 44.210 62.210 24.769 1.00 13.25 105 HIS A N 1
ATOM 558 C CA . HIS A 1 84 ? 44.172 61.358 23.582 1.00 13.19 105 HIS A CA 1
ATOM 559 C C . HIS A 1 84 ? 42.858 61.510 22.803 1.00 13.70 105 HIS A C 1
ATOM 560 O O . HIS A 1 84 ? 42.879 61.498 21.561 1.00 14.12 105 HIS A O 1
ATOM 567 N N . PHE A 1 85 ? 41.740 61.669 23.519 1.00 12.46 106 PHE A N 1
ATOM 568 C CA . PHE A 1 85 ? 40.462 62.021 22.866 1.00 13.67 106 PHE A CA 1
ATOM 569 C C . PHE A 1 85 ? 40.613 63.307 22.012 1.00 13.06 106 PHE A C 1
ATOM 570 O O . PHE A 1 85 ? 40.175 63.345 20.879 1.00 13.00 106 PHE A O 1
ATOM 578 N N . ASP A 1 86 ? 41.264 64.345 22.534 1.00 13.82 107 ASP A N 1
ATOM 579 C CA . ASP A 1 86 ? 41.513 65.552 21.709 1.00 14.27 107 ASP A CA 1
ATOM 580 C C . ASP A 1 86 ? 42.248 65.302 20.394 1.00 14.52 107 ASP A C 1
ATOM 581 O O . ASP A 1 86 ? 41.920 65.918 19.370 1.00 14.60 107 ASP A O 1
ATOM 586 N N . ILE A 1 87 ? 43.248 64.430 20.419 1.00 13.50 108 ILE A N 1
ATOM 587 C CA . ILE A 1 87 ? 43.889 63.985 19.164 1.00 13.31 108 ILE A CA 1
ATOM 588 C C . ILE A 1 87 ? 42.922 63.249 18.225 1.00 13.71 108 ILE A C 1
ATOM 589 O O . ILE A 1 87 ? 42.928 63.480 17.019 1.00 14.69 108 ILE A O 1
ATOM 594 N N . VAL A 1 88 ? 42.101 62.349 18.770 1.00 12.82 109 VAL A N 1
ATOM 595 C CA . VAL A 1 88 ? 41.107 61.631 17.961 1.00 12.13 109 VAL A CA 1
ATOM 596 C C . VAL A 1 88 ? 40.080 62.585 17.285 1.00 12.82 109 VAL A C 1
ATOM 597 O O . VAL A 1 88 ? 39.728 62.425 16.105 1.00 11.42 109 VAL A O 1
ATOM 601 N N . LYS A 1 89 ? 39.600 63.569 18.037 1.00 13.50 110 LYS A N 1
ATOM 602 C CA . LYS A 1 89 ? 38.584 64.486 17.487 1.00 14.91 110 LYS A CA 1
ATOM 603 C C . LYS A 1 89 ? 39.111 65.103 16.200 1.00 14.42 110 LYS A C 1
ATOM 604 O O . LYS A 1 89 ? 38.353 65.229 15.239 1.00 14.92 110 LYS A O 1
ATOM 610 N N . GLU A 1 90 ? 40.408 65.430 16.171 1.00 14.22 111 GLU A N 1
ATOM 611 C CA . GLU A 1 90 ? 41.024 66.039 14.991 1.00 14.53 111 GLU A CA 1
ATOM 612 C C . GLU A 1 90 ? 41.233 65.057 13.848 1.00 13.56 111 GLU A C 1
ATOM 613 O O . GLU A 1 90 ? 41.528 65.454 12.710 1.00 12.29 111 GLU A O 1
ATOM 627 N N . ARG A 1 92 ? 38.769 63.107 13.021 1.00 11.76 113 ARG A N 1
ATOM 628 C CA . ARG A 1 92 ? 37.426 62.877 12.509 1.00 13.10 113 ARG A CA 1
ATOM 629 C C . ARG A 1 92 ? 37.351 63.345 11.068 1.00 14.87 113 ARG A C 1
ATOM 630 O O . ARG A 1 92 ? 37.860 64.407 10.734 1.00 15.64 113 ARG A O 1
ATOM 638 N N . LEU A 1 93 ? 36.684 62.562 10.218 1.00 15.36 114 LEU A N 1
ATOM 639 C CA . LEU A 1 93 ? 36.598 62.897 8.798 1.00 15.57 114 LEU A CA 1
ATOM 640 C C . LEU A 1 93 ? 35.233 63.512 8.488 1.00 16.29 114 LEU A C 1
ATOM 641 O O . LEU A 1 93 ? 34.364 63.565 9.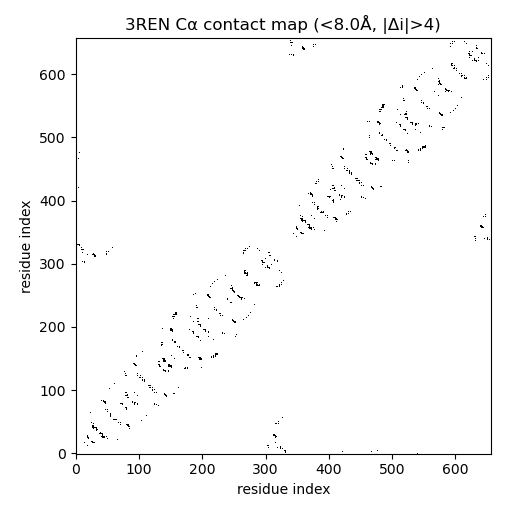361 1.00 14.73 114 LEU A O 1
ATOM 646 N N . LYS A 1 94 ? 35.016 63.938 7.239 1.00 16.92 115 LYS A N 1
ATOM 647 C CA . LYS A 1 94 ? 33.735 64.567 6.879 1.00 17.83 115 LYS A CA 1
ATOM 648 C C . LYS A 1 94 ? 32.600 63.575 6.978 1.00 18.25 115 LYS A C 1
ATOM 649 O O . LYS A 1 94 ? 31.470 63.956 7.244 1.00 17.77 115 LYS A O 1
ATOM 651 N N . ASN A 1 95 ? 32.857 62.285 6.788 1.00 17.54 116 ASN A N 1
ATOM 652 C CA . ASN A 1 95 ? 31.741 61.335 6.972 1.00 17.55 116 ASN A CA 1
ATOM 653 C C . ASN A 1 95 ? 31.353 61.001 8.433 1.00 17.56 116 ASN A C 1
ATOM 654 O O . ASN A 1 95 ? 30.462 60.169 8.663 1.00 18.51 116 ASN A O 1
ATOM 659 N N . GLY A 1 96 ? 32.036 61.627 9.409 1.00 17.57 117 GLY A N 1
ATOM 660 C CA . GLY A 1 96 ? 31.818 61.372 10.851 1.00 16.15 117 GLY A CA 1
ATOM 661 C C . GLY A 1 96 ? 32.671 60.247 11.479 1.00 16.11 117 GLY A C 1
ATOM 662 O O . GLY A 1 96 ? 32.620 60.007 12.688 1.00 16.35 117 GLY A O 1
ATOM 663 N N . LEU A 1 97 ? 33.435 59.538 10.663 1.00 15.46 118 LEU A N 1
ATOM 664 C CA . LEU A 1 97 ? 34.261 58.447 11.143 1.00 14.60 118 LEU A CA 1
ATOM 665 C C . LEU A 1 97 ? 35.637 58.988 11.462 1.00 13.85 118 LEU A C 1
ATOM 666 O O . LEU A 1 97 ? 36.067 59.996 10.899 1.00 14.44 118 LEU A O 1
ATOM 671 N N . ILE A 1 98 ? 36.313 58.329 12.390 1.00 13.36 119 ILE A N 1
ATOM 672 C CA . ILE A 1 98 ? 37.698 58.623 12.682 1.00 11.92 119 ILE A CA 1
ATOM 673 C C . ILE A 1 98 ? 38.597 57.981 11.640 1.00 12.03 119 ILE A C 1
ATOM 674 O O . ILE A 1 98 ? 38.421 56.821 11.282 1.00 11.04 119 ILE A O 1
ATOM 679 N N . SER A 1 99 ? 39.573 58.749 11.190 1.00 10.90 120 SER A N 1
ATOM 680 C CA . SER A 1 99 ? 40.508 58.334 10.171 1.00 11.70 120 SER A CA 1
ATOM 681 C C . SER A 1 99 ? 41.318 57.176 10.743 1.00 12.49 120 SER A C 1
ATOM 682 O O . SER A 1 99 ? 41.586 57.164 11.948 1.00 13.25 120 SER A O 1
ATOM 685 N N . TRP A 1 100 ? 41.747 56.230 9.903 1.00 10.92 121 TRP A N 1
ATOM 686 C CA . TRP A 1 100 ? 42.608 55.150 10.393 1.00 11.98 121 TRP A CA 1
ATOM 687 C C . TRP A 1 100 ? 44.002 55.624 10.779 1.00 12.04 121 TRP A C 1
ATOM 688 O O . TRP A 1 100 ? 44.624 55.040 11.678 1.00 11.72 121 TRP A O 1
ATOM 699 N N . ARG A 1 101 ? 44.488 56.686 10.138 1.00 12.32 122 ARG A N 1
ATOM 700 C CA . ARG A 1 101 ? 45.889 57.074 10.321 1.00 13.58 122 ARG A CA 1
ATOM 701 C C . ARG A 1 101 ? 46.122 58.517 9.936 1.00 13.62 122 ARG A C 1
ATOM 702 O O . ARG A 1 101 ? 45.519 58.972 8.989 1.00 13.79 122 ARG A O 1
ATOM 710 N N . LYS A 1 102 ? 47.021 59.213 10.647 1.00 14.39 123 LYS A N 1
ATOM 711 C CA . LYS A 1 102 ? 47.514 60.526 10.198 1.00 14.85 123 LYS A CA 1
ATOM 712 C C . LYS A 1 102 ? 49.030 60.509 10.068 1.00 16.11 123 LYS A C 1
ATOM 713 O O . LYS A 1 102 ? 49.709 59.713 10.694 1.00 15.42 123 LYS A O 1
ATOM 719 N N . GLU A 1 103 ? 49.539 61.362 9.193 1.00 18.36 124 GLU A N 1
ATOM 720 C CA . GLU A 1 103 ? 50.965 61.644 9.096 1.00 21.40 124 GLU A CA 1
ATOM 721 C C . GLU A 1 103 ? 51.097 63.164 9.209 1.00 21.35 124 GLU A C 1
ATOM 722 O O . GLU A 1 103 ? 50.566 63.879 8.364 1.00 22.13 124 GLU A O 1
ATOM 728 N N . GLY A 1 104 ? 51.788 63.652 10.237 1.00 21.65 125 GLY A N 1
ATOM 729 C CA . GLY A 1 104 ? 51.829 65.086 10.537 1.00 21.48 125 GLY A CA 1
ATOM 730 C C . GLY A 1 104 ? 50.405 65.577 10.664 1.00 21.34 125 GLY A C 1
ATOM 731 O O . GLY A 1 104 ? 49.646 65.046 11.451 1.00 21.11 125 GLY A O 1
ATOM 732 N N . ASP A 1 105 ? 50.033 66.557 9.852 1.00 21.50 126 ASP A N 1
ATOM 733 C CA . ASP A 1 105 ? 48.683 67.115 9.867 1.00 21.96 126 ASP A CA 1
ATOM 734 C C . ASP A 1 105 ? 47.721 66.466 8.874 1.00 20.92 126 ASP A C 1
ATOM 735 O O . ASP A 1 105 ? 46.607 66.911 8.786 1.00 20.08 126 ASP A O 1
ATOM 740 N N . GLU A 1 106 ? 48.135 65.453 8.104 1.00 18.99 127 GLU A N 1
ATOM 741 C CA . GLU A 1 106 ? 47.216 64.879 7.126 1.00 18.31 127 GLU A CA 1
ATOM 742 C C . GLU A 1 106 ? 46.535 63.611 7.628 1.00 17.21 127 GLU A C 1
ATOM 743 O O . GLU A 1 106 ? 47.222 62.676 8.013 1.00 16.76 127 GLU A O 1
ATOM 745 N N . ASN A 1 107 ? 45.198 63.594 7.612 1.00 15.98 128 ASN A N 1
ATOM 746 C CA . ASN A 1 107 ? 44.385 62.391 7.910 1.00 16.17 128 ASN A CA 1
ATOM 747 C C . ASN A 1 107 ? 44.165 61.527 6.659 1.00 16.39 128 ASN A C 1
ATOM 748 O O . ASN A 1 107 ? 43.926 62.065 5.599 1.00 16.80 128 ASN A O 1
ATOM 753 N N . SER A 1 108 ? 44.216 60.206 6.779 1.00 16.49 129 SER A N 1
ATOM 754 C CA A SER A 1 108 ? 43.838 59.342 5.672 0.50 17.10 129 SER A CA 1
ATOM 755 C CA B SER A 1 108 ? 43.849 59.338 5.675 0.50 16.13 129 SER A CA 1
ATOM 756 C C . SER A 1 108 ? 42.335 59.406 5.491 1.00 16.68 129 SER A C 1
ATOM 757 O O . SER A 1 108 ? 41.600 59.480 6.484 1.00 16.66 129 SER A O 1
ATOM 762 N N . PRO A 1 109 ? 41.864 59.402 4.222 1.00 17.30 130 PRO A N 1
ATOM 763 C CA . PRO A 1 109 ? 40.418 59.452 3.972 1.00 17.61 130 PRO A CA 1
ATOM 764 C C . PRO A 1 109 ? 39.721 58.129 4.245 1.00 17.60 130 PRO A C 1
ATOM 765 O O . PRO A 1 109 ? 38.523 57.994 4.014 1.00 19.50 130 PRO A O 1
ATOM 769 N N . SER A 1 110 ? 40.429 57.158 4.790 1.00 17.54 131 SER A N 1
ATOM 770 C CA . SER A 1 110 ? 39.781 55.886 5.033 1.00 16.73 131 SER A CA 1
ATOM 771 C C . SER A 1 110 ? 39.750 55.535 6.520 1.00 16.50 131 SER A C 1
ATOM 772 O O . SER A 1 110 ? 40.533 56.095 7.329 1.00 15.48 131 SER A O 1
ATOM 775 N N . SER A 1 111 ? 38.839 54.620 6.845 1.00 14.27 132 SER A N 1
ATOM 776 C CA . SER A 1 111 ? 38.527 54.207 8.202 1.00 14.16 132 SER A CA 1
ATOM 777 C C . SER A 1 111 ? 38.380 52.665 8.279 1.00 14.05 132 SER A C 1
ATOM 778 O O . SER A 1 111 ? 38.018 52.051 7.284 1.00 13.99 132 SER A O 1
ATOM 781 N N . ALA A 1 112 ? 38.626 52.084 9.453 1.00 12.79 133 ALA A N 1
ATOM 782 C CA . ALA A 1 112 ? 38.391 50.651 9.715 1.00 12.51 133 ALA A CA 1
ATOM 783 C C . ALA A 1 112 ? 37.366 50.550 10.854 1.00 12.45 133 ALA A C 1
ATOM 784 O O . ALA A 1 112 ? 37.564 51.151 11.896 1.00 13.20 133 ALA A O 1
ATOM 786 N N . THR A 1 113 ? 36.301 49.771 10.671 1.00 12.43 134 THR A N 1
ATOM 787 C CA . THR A 1 113 ? 35.234 49.610 11.651 1.00 12.09 134 THR A CA 1
ATOM 788 C C . THR A 1 113 ? 35.741 49.285 13.067 1.00 12.64 134 THR A C 1
ATOM 789 O O . THR A 1 113 ? 35.218 49.800 14.076 1.00 12.08 134 THR A O 1
ATOM 793 N N . ILE A 1 114 ? 36.774 48.443 13.149 1.00 12.33 135 ILE A N 1
ATOM 794 C CA . ILE A 1 114 ? 37.270 48.036 14.456 1.00 11.79 135 ILE A CA 1
ATOM 795 C C . ILE A 1 114 ? 37.806 49.238 15.234 1.00 11.78 135 ILE A C 1
ATOM 796 O O . ILE A 1 114 ? 37.607 49.314 16.444 1.00 12.28 135 ILE A O 1
ATOM 801 N N . ASP A 1 115 ? 38.484 50.176 14.560 1.00 11.70 136 ASP A N 1
ATOM 802 C CA . ASP A 1 115 ? 38.980 51.355 15.255 1.00 12.54 136 ASP A CA 1
ATOM 803 C C . ASP A 1 115 ? 37.825 52.251 15.737 1.00 11.93 136 ASP A C 1
ATOM 804 O O . ASP A 1 115 ? 37.918 52.848 16.824 1.00 12.08 136 ASP A O 1
ATOM 809 N N . GLU A 1 116 ? 36.778 52.375 14.922 1.00 11.28 137 GLU A N 1
ATOM 810 C CA . GLU A 1 116 ? 35.622 53.195 15.274 1.00 12.25 137 GLU A CA 1
ATOM 811 C C . GLU A 1 116 ? 34.962 52.598 16.501 1.00 12.00 137 GLU A C 1
ATOM 812 O O . GLU A 1 116 ? 34.658 53.306 17.445 1.00 11.75 137 GLU A O 1
ATOM 818 N N . LEU A 1 117 ? 34.767 51.276 16.490 1.00 11.41 138 LEU A N 1
ATOM 819 C CA . LEU A 1 117 ? 34.075 50.627 17.586 1.00 10.86 138 LEU A CA 1
ATOM 820 C C . LEU A 1 117 ? 34.918 50.669 18.882 1.00 11.43 138 LEU A C 1
ATOM 821 O O . LEU A 1 117 ? 34.345 50.755 19.950 1.00 10.77 138 LEU A O 1
ATOM 826 N N . ARG A 1 118 ? 36.255 50.575 18.778 1.00 10.92 139 ARG A N 1
ATOM 827 C CA . ARG A 1 118 ? 37.120 50.659 19.954 1.00 11.28 139 ARG A CA 1
ATOM 828 C C . ARG A 1 118 ? 37.010 52.032 20.633 1.00 11.85 139 ARG A C 1
ATOM 829 O O . ARG A 1 118 ? 37.034 52.129 21.867 1.00 13.74 139 ARG A O 1
ATOM 837 N N . ILE A 1 119 ? 36.940 53.081 19.826 1.00 10.96 140 ILE A N 1
ATOM 838 C CA . ILE A 1 119 ? 36.766 54.455 20.295 1.00 10.60 140 ILE A CA 1
ATOM 839 C C . ILE A 1 119 ? 35.380 54.718 20.891 1.00 11.28 140 ILE A C 1
ATOM 840 O O . ILE A 1 119 ? 35.256 55.372 21.936 1.00 12.30 140 ILE A O 1
ATOM 845 N N . ILE A 1 120 ? 34.339 54.185 20.258 1.00 11.47 141 ILE A N 1
ATOM 846 C CA . ILE A 1 120 ? 33.008 54.265 20.810 1.00 11.63 141 ILE A CA 1
ATOM 847 C C . ILE A 1 120 ? 32.994 53.599 22.183 1.00 12.36 141 ILE A C 1
ATOM 848 O O . ILE A 1 120 ? 32.429 54.150 23.108 1.00 12.58 141 ILE A O 1
ATOM 853 N N . LYS A 1 121 ? 33.622 52.423 22.311 1.00 12.09 142 LYS A N 1
ATOM 854 C CA . LYS A 1 121 ? 33.647 51.700 23.576 1.00 11.68 142 LYS A CA 1
ATOM 855 C C . LYS A 1 121 ? 34.338 52.530 24.657 1.00 11.42 142 LYS A C 1
ATOM 856 O O . LYS A 1 121 ? 33.791 52.682 25.743 1.00 13.48 142 LYS A O 1
ATOM 862 N N . ALA A 1 122 ? 35.509 53.098 24.365 1.00 10.69 143 ALA A N 1
ATOM 863 C CA . ALA A 1 122 ? 36.219 53.958 25.331 1.00 10.40 143 ALA A CA 1
ATOM 864 C C . ALA A 1 122 ? 35.374 55.162 25.754 1.00 10.53 143 ALA A C 1
ATOM 865 O O . ALA A 1 122 ? 35.346 55.536 26.931 1.00 11.35 143 ALA A O 1
ATOM 867 N N . LEU A 1 123 ? 34.682 55.755 24.797 1.00 10.71 144 LEU A N 1
ATOM 868 C CA . LEU A 1 123 ? 33.784 56.899 25.065 1.00 11.61 144 LEU A CA 1
ATOM 869 C C . LEU A 1 123 ? 32.575 56.531 25.930 1.00 12.44 144 LEU A C 1
ATOM 870 O O . LEU A 1 123 ? 32.234 57.258 26.879 1.00 13.17 144 LEU A O 1
ATOM 875 N N . LEU A 1 124 ? 31.918 55.411 25.626 1.00 13.36 145 LEU A N 1
ATOM 876 C CA . LEU A 1 124 ? 30.785 54.962 26.436 1.00 13.90 145 LEU A CA 1
ATOM 877 C C . LEU A 1 124 ? 31.236 54.553 27.841 1.00 15.33 145 LEU A C 1
ATOM 878 O O . LEU A 1 124 ? 30.584 54.896 28.824 1.00 16.01 145 LEU A O 1
ATOM 883 N N . LEU A 1 125 ? 32.350 53.832 27.951 1.00 16.09 146 LEU A N 1
ATOM 884 C CA . LEU A 1 125 ? 32.938 53.589 29.275 1.00 16.97 146 LEU A CA 1
ATOM 885 C C . LEU A 1 125 ? 33.247 54.898 30.026 1.00 16.36 146 LEU A C 1
ATOM 886 O O . LEU A 1 125 ? 33.021 54.997 31.223 1.00 17.00 146 LEU A O 1
ATOM 891 N N . ALA A 1 126 ? 33.766 55.887 29.323 1.00 16.42 147 ALA A N 1
ATOM 892 C CA . ALA A 1 126 ? 34.140 57.148 29.947 1.00 17.03 147 ALA A CA 1
ATOM 893 C C . ALA A 1 126 ? 32.901 57.868 30.493 1.00 18.05 147 ALA A C 1
ATOM 894 O O . ALA A 1 126 ? 32.911 58.413 31.613 1.00 16.42 147 ALA A O 1
ATOM 896 N N . ASN A 1 127 ? 31.825 57.838 29.708 1.00 18.53 148 ASN A N 1
ATOM 897 C CA . ASN A 1 127 ? 30.556 58.420 30.153 1.00 20.07 148 ASN A CA 1
ATOM 898 C C . ASN A 1 127 ? 30.062 57.727 31.424 1.00 21.04 148 ASN A C 1
ATOM 899 O O . ASN A 1 127 ? 29.623 58.395 32.340 1.00 21.15 148 ASN A O 1
ATOM 904 N N . ASN A 1 128 ? 30.130 56.397 31.463 1.00 21.85 149 ASN A N 1
ATOM 905 C CA . ASN A 1 128 ? 29.671 55.639 32.648 1.00 23.80 149 ASN A CA 1
ATOM 906 C C . ASN A 1 128 ? 30.499 55.929 33.897 1.00 24.15 149 ASN A C 1
ATOM 907 O O . ASN A 1 128 ? 29.960 56.123 35.002 1.00 25.55 149 ASN A O 1
ATOM 912 N N . ARG A 1 129 ? 31.807 56.000 33.695 1.00 23.31 150 ARG A N 1
ATOM 913 C CA . ARG A 1 129 ? 32.763 56.238 34.753 1.00 23.44 150 ARG A CA 1
ATOM 914 C C . ARG A 1 129 ? 32.737 57.668 35.314 1.00 23.50 150 ARG A C 1
ATOM 915 O O . ARG A 1 129 ? 32.686 57.855 36.529 1.00 22.38 150 ARG A O 1
ATOM 923 N N . TRP A 1 130 ? 32.801 58.667 34.432 1.00 22.70 151 TRP A N 1
ATOM 924 C CA . TRP A 1 130 ? 32.905 60.050 34.859 1.00 22.64 151 TRP A CA 1
ATOM 925 C C . TRP A 1 130 ? 31.589 60.853 34.750 1.00 23.31 151 TRP A C 1
ATOM 926 O O . TRP A 1 130 ? 31.579 62.023 35.034 1.00 23.39 151 TRP A O 1
ATOM 937 N N . ASN A 1 131 ? 30.486 60.226 34.368 1.00 25.25 152 ASN A N 1
ATOM 938 C CA . ASN A 1 131 ? 29.196 60.949 34.262 1.00 27.53 152 ASN A CA 1
ATOM 939 C C . ASN A 1 131 ? 29.306 62.176 33.373 1.00 27.50 152 ASN A C 1
ATOM 940 O O . ASN A 1 131 ? 28.970 63.280 33.802 1.00 28.83 152 ASN A O 1
ATOM 945 N N . SER A 1 132 ? 29.800 61.990 32.145 1.00 26.76 153 SER A N 1
ATOM 946 C CA . SER A 1 132 ? 30.033 63.080 31.218 1.00 26.05 153 SER A CA 1
ATOM 947 C C . SER A 1 132 ? 29.334 62.798 29.902 1.00 24.59 153 SER A C 1
ATOM 948 O O . SER A 1 132 ? 29.887 62.082 29.062 1.00 23.42 153 SER A O 1
ATOM 951 N N . PHE A 1 133 ? 28.145 63.388 29.713 1.00 21.72 154 PHE A N 1
ATOM 952 C CA . PHE A 1 133 ? 27.341 63.136 28.532 1.00 20.20 154 PHE A CA 1
ATOM 953 C C . PHE A 1 133 ? 28.112 63.411 27.228 1.00 19.28 154 PHE A C 1
ATOM 954 O O . PHE A 1 133 ? 27.769 62.833 26.198 1.00 18.76 154 PHE A O 1
ATOM 962 N N . TYR A 1 134 ? 29.088 64.337 27.260 1.00 17.59 155 TYR A N 1
ATOM 963 C CA . TYR A 1 134 ? 29.804 64.760 26.057 1.00 16.91 155 TYR A CA 1
ATOM 964 C C . TYR A 1 134 ? 30.445 63.554 25.326 1.00 16.85 155 TYR A C 1
ATOM 965 O O . TYR A 1 134 ? 30.270 63.404 24.110 1.00 14.63 155 TYR A O 1
ATOM 974 N N . TYR A 1 135 ? 31.169 62.719 26.088 1.00 16.55 156 TYR A N 1
ATOM 975 C CA . TYR A 1 135 ? 31.709 61.462 25.584 1.00 16.38 156 TYR A CA 1
ATOM 976 C C . TYR A 1 135 ? 30.651 60.593 24.884 1.00 16.66 156 TYR A C 1
ATOM 977 O O . TYR A 1 135 ? 30.900 60.055 23.795 1.00 15.58 156 TYR A O 1
ATOM 986 N N . LYS A 1 136 ? 29.481 60.462 25.514 1.00 16.30 157 LYS A N 1
ATOM 987 C CA . LYS A 1 136 ? 28.396 59.618 25.014 1.00 16.67 157 LYS A CA 1
ATOM 988 C C . LYS A 1 136 ? 27.829 60.186 23.695 1.00 16.49 157 LYS A C 1
ATOM 989 O O . LYS A 1 136 ? 27.616 59.441 22.742 1.00 15.50 157 LYS A O 1
ATOM 995 N N . PHE A 1 137 ? 27.601 61.495 23.650 1.00 15.29 158 PHE A N 1
ATOM 996 C CA . PHE A 1 137 ? 27.060 62.136 22.459 1.00 16.51 158 PHE A CA 1
ATOM 997 C C . PHE A 1 137 ? 28.027 62.026 21.303 1.00 15.78 158 PHE A C 1
ATOM 998 O O . PHE A 1 137 ? 27.621 61.805 20.165 1.00 16.11 158 PHE A O 1
ATOM 1006 N N . TYR A 1 138 ? 29.306 62.192 21.603 1.00 15.24 159 TYR A N 1
ATOM 1007 C CA . TYR A 1 138 ? 30.321 62.081 20.576 1.00 14.72 159 TYR A CA 1
ATOM 1008 C C . TYR A 1 138 ? 30.367 60.623 20.063 1.00 14.28 159 TYR A C 1
ATOM 1009 O O . TYR A 1 138 ? 30.400 60.407 18.854 1.00 15.29 159 TYR A O 1
ATOM 1018 N N . ALA A 1 139 ? 30.325 59.645 20.964 1.00 12.86 160 ALA A N 1
ATOM 1019 C CA . ALA A 1 139 ? 30.224 58.215 20.567 1.00 13.11 160 ALA A CA 1
ATOM 1020 C C . ALA A 1 139 ? 29.034 57.894 19.655 1.00 14.21 160 ALA A C 1
ATOM 1021 O O . ALA A 1 139 ? 29.158 57.124 18.688 1.00 14.63 160 ALA A O 1
ATOM 1023 N N . ILE A 1 140 ? 27.891 58.485 19.963 1.00 15.16 161 ILE A N 1
ATOM 1024 C CA . ILE A 1 140 ? 26.683 58.387 19.154 1.00 15.89 161 ILE A CA 1
ATOM 1025 C C . ILE A 1 140 ? 26.848 58.920 17.744 1.00 15.98 161 ILE A C 1
ATOM 1026 O O . ILE A 1 140 ? 26.399 58.300 16.784 1.00 16.65 161 ILE A O 1
ATOM 1031 N N . ASN A 1 141 ? 27.463 60.089 17.606 1.00 16.93 162 ASN A N 1
ATOM 1032 C CA . ASN A 1 141 ? 27.784 60.636 16.295 1.00 16.84 162 ASN A CA 1
ATOM 1033 C C . ASN A 1 141 ? 28.553 59.575 15.480 1.00 16.25 162 ASN A C 1
ATOM 1034 O O . ASN A 1 141 ? 28.218 59.325 14.315 1.00 16.90 162 ASN A O 1
ATOM 1039 N N . ILE A 1 142 ? 29.603 59.000 16.062 1.00 14.82 163 ILE A N 1
ATOM 1040 C CA A ILE A 1 142 ? 30.434 57.978 15.375 0.50 14.65 163 ILE A CA 1
ATOM 1041 C CA B ILE A 1 142 ? 30.427 58.006 15.346 0.50 13.88 163 ILE A CA 1
ATOM 1042 C C . ILE A 1 142 ? 29.619 56.751 15.007 1.00 14.20 163 ILE A C 1
ATOM 1043 O O . ILE A 1 142 ? 29.720 56.235 13.875 1.00 13.63 163 ILE A O 1
ATOM 1052 N N . ALA A 1 143 ? 28.834 56.279 15.971 1.00 13.01 164 ALA A N 1
ATOM 1053 C CA . ALA A 1 143 ? 28.017 55.083 15.795 1.00 13.67 164 ALA A CA 1
ATOM 1054 C C . ALA A 1 143 ? 27.025 55.286 14.661 1.00 14.30 164 ALA A C 1
ATOM 1055 O O . ALA A 1 143 ? 26.871 54.391 13.828 1.00 13.41 164 ALA A O 1
ATOM 1057 N N . ASN A 1 144 ? 26.366 56.461 14.627 1.00 14.63 165 ASN A N 1
ATOM 1058 C CA . ASN A 1 144 ? 25.393 56.775 13.565 1.00 15.49 165 ASN A CA 1
ATOM 1059 C C . ASN A 1 144 ? 26.061 56.804 12.188 1.00 15.34 165 ASN A C 1
ATOM 1060 O O . ASN A 1 144 ? 25.474 56.352 11.183 1.00 15.05 165 ASN A O 1
ATOM 1065 N N . SER A 1 145 ? 27.282 57.326 12.140 1.00 15.22 166 SER A N 1
ATOM 1066 C CA . SER A 1 145 ? 28.093 57.297 10.919 1.00 16.21 166 SER A CA 1
ATOM 1067 C C . SER A 1 145 ? 28.485 55.887 10.481 1.00 16.06 166 SER A C 1
ATOM 1068 O O . SER A 1 145 ? 28.575 55.610 9.285 1.00 15.43 166 SER A O 1
ATOM 1071 N N . LEU A 1 146 ? 28.744 55.002 11.439 1.00 16.80 167 LEU A N 1
ATOM 1072 C CA . LEU A 1 146 ? 28.993 53.584 11.112 1.00 17.43 167 LEU A CA 1
ATOM 1073 C C . LEU A 1 146 ? 27.755 52.980 10.483 1.00 17.92 167 LEU A C 1
ATOM 1074 O O . LEU A 1 146 ? 27.864 52.267 9.483 1.00 18.15 167 LEU A O 1
ATOM 1079 N N . LEU A 1 147 ? 26.586 53.267 11.058 1.00 19.05 168 LEU A N 1
ATOM 1080 C CA . LEU A 1 147 ? 25.309 52.725 10.530 1.00 20.61 168 LEU A CA 1
ATOM 1081 C C . LEU A 1 147 ? 24.986 53.235 9.124 1.00 21.06 168 LEU A C 1
ATOM 1082 O O . LEU A 1 147 ? 24.499 52.476 8.275 1.00 21.19 168 LEU A O 1
ATOM 1087 N N . LYS A 1 148 ? 25.221 54.520 8.926 1.00 20.92 169 LYS A N 1
ATOM 1088 C CA . LYS A 1 148 ? 25.045 55.169 7.645 1.00 21.54 169 LYS A CA 1
ATOM 1089 C C . LYS A 1 148 ? 26.030 54.723 6.565 1.00 20.74 169 LYS A C 1
ATOM 1090 O O . LYS A 1 148 ? 25.677 54.675 5.387 1.00 20.53 169 LYS A O 1
ATOM 1096 N N . HIS A 1 149 ? 27.277 54.453 6.952 1.00 19.39 170 HIS A N 1
ATOM 1097 C CA . HIS A 1 149 ? 28.326 54.301 5.959 1.00 18.81 170 HIS A CA 1
ATOM 1098 C C . HIS A 1 149 ? 28.934 52.915 5.853 1.00 18.82 170 HIS A C 1
ATOM 1099 O O . HIS A 1 149 ? 29.600 52.610 4.852 1.00 18.98 170 HIS A O 1
ATOM 1106 N N . ALA A 1 150 ? 28.731 52.080 6.862 1.00 17.80 171 ALA A N 1
ATOM 1107 C CA . ALA A 1 150 ? 29.406 50.786 6.878 1.00 18.08 171 ALA A CA 1
ATOM 1108 C C . ALA A 1 150 ? 28.458 49.603 6.971 1.00 18.53 171 ALA A C 1
ATOM 1109 O O . ALA A 1 150 ? 28.928 48.466 7.006 1.00 16.79 171 ALA A O 1
ATOM 1111 N N . GLU A 1 151 ? 27.148 49.861 7.040 1.00 19.62 172 GLU A N 1
ATOM 1112 C CA . GLU A 1 151 ? 26.188 48.798 7.338 1.00 21.63 172 GLU A CA 1
ATOM 1113 C C . GLU A 1 151 ? 25.498 48.273 6.072 1.00 23.21 172 GLU A C 1
ATOM 1114 O O . GLU A 1 151 ? 25.127 49.035 5.192 1.00 23.40 172 GLU A O 1
ATOM 1120 N N . GLU A 1 152 ? 25.375 46.972 5.977 1.00 24.37 173 GLU A N 1
ATOM 1121 C CA . GLU A 1 152 ? 24.704 46.320 4.892 1.00 25.42 173 GLU A CA 1
ATOM 1122 C C . GLU A 1 152 ? 24.000 45.087 5.489 1.00 25.82 173 GLU A C 1
ATOM 1123 O O . GLU A 1 152 ? 24.660 44.209 5.936 1.00 26.12 173 GLU A O 1
ATOM 1129 N N . ASN A 1 153 ? 22.675 45.066 5.486 1.00 26.20 174 ASN A N 1
ATOM 1130 C CA . ASN A 1 153 ? 21.859 43.961 6.033 1.00 26.65 174 ASN A CA 1
ATOM 1131 C C . ASN A 1 153 ? 22.304 43.533 7.425 1.00 26.15 174 ASN A C 1
ATOM 1132 O O . ASN A 1 153 ? 22.600 42.347 7.710 1.00 25.68 174 ASN A O 1
ATOM 1137 N N . GLU A 1 154 ? 22.345 44.539 8.298 1.00 25.60 175 GLU A N 1
ATOM 1138 C CA . GLU A 1 154 ? 22.789 44.385 9.672 1.00 25.00 175 GLU A CA 1
ATOM 1139 C C . GLU A 1 154 ? 24.234 43.905 9.878 1.00 23.70 175 GLU A C 1
ATOM 1140 O O . GLU A 1 154 ? 24.607 43.609 11.002 1.00 23.76 175 GLU A O 1
ATOM 1146 N N . THR A 1 155 ? 25.022 43.822 8.806 1.00 22.60 176 THR A N 1
ATOM 1147 C CA . THR A 1 155 ? 26.453 43.478 8.884 1.00 22.04 176 THR A CA 1
ATOM 1148 C C . THR A 1 155 ? 27.310 44.755 8.676 1.00 20.50 176 THR A C 1
ATOM 1149 O O . THR A 1 155 ? 27.096 45.483 7.710 1.00 19.36 176 THR A O 1
ATOM 1153 N N . LEU A 1 156 ? 28.264 45.000 9.570 1.00 18.07 177 LEU A N 1
ATOM 1154 C CA . LEU A 1 156 ? 29.276 46.044 9.388 1.00 17.44 177 LEU A CA 1
ATOM 1155 C C . LEU A 1 156 ? 30.474 45.514 8.589 1.00 17.47 177 LEU A C 1
ATOM 1156 O O . LEU A 1 156 ? 31.095 44.502 8.955 1.00 17.71 177 LEU A O 1
ATOM 1161 N N . VAL A 1 157 ? 30.803 46.195 7.505 1.00 16.43 178 VAL A N 1
ATOM 1162 C CA . VAL A 1 157 ? 31.988 45.834 6.737 1.00 16.10 178 VAL A CA 1
ATOM 1163 C C . VAL A 1 157 ? 33.197 46.565 7.290 1.00 15.96 178 VAL A C 1
ATOM 1164 O O . VAL A 1 157 ? 33.034 47.604 7.988 1.00 15.69 178 VAL A O 1
ATOM 1168 N N . ASP A 1 158 ? 34.382 46.035 6.970 1.00 14.71 179 ASP A N 1
ATOM 1169 C CA . ASP A 1 158 ? 35.619 46.456 7.574 1.00 16.15 179 ASP A CA 1
ATOM 1170 C C . ASP A 1 158 ? 36.034 47.840 7.165 1.00 16.88 179 ASP A C 1
ATOM 1171 O O . ASP A 1 158 ? 36.540 48.590 7.995 1.00 17.10 179 ASP A O 1
ATOM 1176 N N . TYR A 1 159 ? 35.934 48.133 5.866 1.00 17.18 180 TYR A N 1
ATOM 1177 C CA . TYR A 1 159 ? 36.703 49.240 5.260 1.00 17.27 180 TYR A CA 1
ATOM 1178 C C . TYR A 1 159 ? 35.733 50.282 4.733 1.00 17.11 180 TYR A C 1
ATOM 1179 O O . TYR A 1 159 ? 34.704 49.939 4.170 1.00 14.73 180 TYR A O 1
ATOM 1188 N N . ILE A 1 160 ? 36.044 51.559 4.949 1.00 17.48 181 ILE A N 1
ATOM 1189 C CA . ILE A 1 160 ? 35.168 52.665 4.491 1.00 18.51 181 ILE A CA 1
ATOM 1190 C C . ILE A 1 160 ? 36.096 53.805 4.061 1.00 19.25 181 ILE A C 1
ATOM 1191 O O . ILE A 1 160 ? 37.039 54.139 4.787 1.00 17.93 181 ILE A O 1
ATOM 1196 N N . ASP A 1 161 ? 35.865 54.358 2.864 1.00 19.73 182 ASP A N 1
ATOM 1197 C CA . ASP A 1 161 ? 36.517 55.600 2.470 1.00 21.34 182 ASP A CA 1
ATOM 1198 C C . ASP A 1 161 ? 35.498 56.610 1.951 1.00 22.37 182 ASP A C 1
ATOM 1199 O O . ASP A 1 161 ? 34.293 56.422 2.105 1.00 22.37 182 ASP A O 1
ATOM 1204 N N . ASN A 1 162 ? 35.967 57.711 1.384 1.00 24.64 183 ASN A N 1
ATOM 1205 C CA . ASN A 1 162 ? 35.028 58.755 0.924 1.00 26.63 183 ASN A CA 1
ATOM 1206 C C . ASN A 1 162 ? 34.173 58.316 -0.293 1.00 26.31 183 ASN A C 1
ATOM 1207 O O . ASN A 1 162 ? 33.121 58.911 -0.564 1.00 28.13 183 ASN A O 1
ATOM 1212 N N . TYR A 1 163 ? 34.580 57.236 -0.959 1.00 25.08 184 TYR A N 1
ATOM 1213 C CA . TYR A 1 163 ? 33.913 56.776 -2.184 1.00 24.60 184 TYR A CA 1
ATOM 1214 C C . TYR A 1 163 ? 32.923 55.654 -1.923 1.00 23.58 184 TYR A C 1
ATOM 1215 O O . TYR A 1 163 ? 31.898 55.556 -2.581 1.00 23.15 184 TYR A O 1
ATOM 1224 N N . GLY A 1 164 ? 33.203 54.828 -0.930 1.00 22.35 185 GLY A N 1
ATOM 1225 C CA . GLY A 1 164 ? 32.301 53.737 -0.607 1.00 20.95 185 GLY A CA 1
ATOM 1226 C C . GLY A 1 164 ? 32.861 52.837 0.463 1.00 19.39 185 GLY A C 1
ATOM 1227 O O . GLY A 1 164 ? 33.727 53.236 1.227 1.00 18.57 185 GLY A O 1
ATOM 1228 N N . LYS A 1 165 ? 32.348 51.624 0.525 1.00 18.77 186 LYS A N 1
ATOM 1229 C CA . LYS A 1 165 ? 32.730 50.699 1.577 1.00 18.43 186 LYS A CA 1
ATOM 1230 C C . LYS A 1 165 ? 33.109 49.355 0.984 1.00 18.66 186 LYS A C 1
ATOM 1231 O O . LYS A 1 165 ? 32.736 49.067 -0.141 1.00 17.90 186 LYS A O 1
ATOM 1237 N N . GLY A 1 166 ? 33.838 48.524 1.732 1.00 18.08 187 GLY A N 1
ATOM 1238 C CA . GLY A 1 166 ? 34.127 47.164 1.270 1.00 17.64 187 GLY A CA 1
ATOM 1239 C C . GLY A 1 166 ? 32.943 46.207 1.389 1.00 17.63 187 GLY A C 1
ATOM 1240 O O . GLY A 1 166 ? 31.794 46.622 1.541 1.00 17.80 187 GLY A O 1
ATOM 1241 N N . ASN A 1 167 ? 33.219 44.911 1.310 1.00 18.13 188 ASN A N 1
ATOM 1242 C CA . ASN A 1 167 ? 32.162 43.913 1.431 1.00 18.98 188 ASN A CA 1
ATOM 1243 C C . ASN A 1 167 ? 32.657 42.684 2.194 1.00 19.34 188 ASN A C 1
ATOM 1244 O O . ASN A 1 167 ? 32.109 41.594 2.060 1.00 20.03 188 ASN A O 1
ATOM 1249 N N . THR A 1 168 ? 33.687 42.872 3.008 1.00 19.53 189 THR A N 1
ATOM 1250 C CA . THR A 1 168 ? 34.182 41.817 3.857 1.00 20.28 189 THR A CA 1
ATOM 1251 C C . THR A 1 168 ? 34.104 42.242 5.310 1.00 20.07 189 THR A C 1
ATOM 1252 O O . THR A 1 168 ? 34.169 43.453 5.623 1.00 19.87 189 THR A O 1
ATOM 1256 N N . THR A 1 169 ? 33.903 41.254 6.180 1.00 19.21 190 THR A N 1
ATOM 1257 C CA . THR A 1 169 ? 33.787 41.445 7.610 1.00 19.21 190 THR A CA 1
ATOM 1258 C C . THR A 1 169 ? 34.778 40.519 8.320 1.00 18.50 190 THR A C 1
ATOM 1259 O O . THR A 1 169 ? 34.598 39.297 8.347 1.00 19.07 190 THR A O 1
ATOM 1263 N N . THR A 1 170 ? 35.809 41.100 8.906 1.00 16.18 191 THR A N 1
ATOM 1264 C CA . THR A 1 170 ? 36.760 40.328 9.699 1.00 15.66 191 THR A CA 1
ATOM 1265 C C . THR A 1 170 ? 36.074 40.074 11.026 1.00 14.86 191 THR A C 1
ATOM 1266 O O . THR A 1 170 ? 35.478 40.979 11.591 1.00 15.55 191 THR A O 1
ATOM 1270 N N . LEU A 1 171 ? 36.090 38.842 11.510 1.00 13.83 192 LEU A N 1
ATOM 1271 C CA . LEU A 1 171 ? 35.340 38.530 12.712 1.00 13.50 192 LEU A CA 1
ATOM 1272 C C . LEU A 1 171 ? 35.813 39.280 13.959 1.00 13.88 192 LEU A C 1
ATOM 1273 O O . LEU A 1 171 ? 34.976 39.634 14.793 1.00 13.95 192 LEU A O 1
ATOM 1278 N N . CYS A 1 172 ? 37.121 39.532 14.076 1.00 13.37 193 CYS A N 1
ATOM 1279 C CA . CYS A 1 172 ? 37.643 40.315 15.220 1.00 14.50 193 CYS A CA 1
ATOM 1280 C C . CYS A 1 172 ? 37.146 41.787 15.245 1.00 14.98 193 CYS A C 1
ATOM 1281 O O . CYS A 1 172 ? 37.239 42.433 16.289 1.00 15.38 193 CYS A O 1
ATOM 1284 N N . TYR A 1 173 ? 36.669 42.297 14.107 1.00 14.52 194 TYR A N 1
ATOM 1285 C CA . TYR A 1 173 ? 36.027 43.635 14.029 1.00 15.22 194 TYR A CA 1
ATOM 1286 C C . TYR A 1 173 ? 34.648 43.663 14.691 1.00 15.37 194 TYR A C 1
ATOM 1287 O O . TYR A 1 173 ? 34.123 44.746 14.971 1.00 17.33 194 TYR A O 1
ATOM 1296 N N . LEU A 1 174 ? 34.040 42.502 14.896 1.00 15.07 195 LEU A N 1
ATOM 1297 C CA . LEU A 1 174 ? 32.678 42.451 15.453 1.00 16.17 195 LEU A CA 1
ATOM 1298 C C . LEU A 1 174 ? 32.722 42.572 16.974 1.00 17.50 195 LEU A C 1
ATOM 1299 O O . LEU A 1 174 ? 32.681 41.557 17.711 1.00 17.71 195 LEU A O 1
ATOM 1304 N N . ASP A 1 175 ? 32.827 43.837 17.421 1.00 17.10 196 ASP A N 1
ATOM 1305 C CA . ASP A 1 175 ? 33.043 44.199 18.811 1.00 16.80 196 ASP A CA 1
ATOM 1306 C C . ASP A 1 175 ? 31.702 44.111 19.552 1.00 16.65 196 ASP A C 1
ATOM 1307 O O . ASP A 1 175 ? 31.034 45.108 19.785 1.00 16.34 196 ASP A O 1
ATOM 1312 N N . LEU A 1 176 ? 31.374 42.921 19.966 1.00 16.44 197 LEU A N 1
ATOM 1313 C CA . LEU A 1 176 ? 30.137 42.650 20.623 1.00 17.21 197 LEU A CA 1
ATOM 1314 C C . LEU A 1 176 ? 29.927 43.517 21.866 1.00 16.70 197 LEU A C 1
ATOM 1315 O O . LEU A 1 176 ? 28.857 43.977 22.042 1.00 17.26 197 LEU A O 1
ATOM 1320 N N . PRO A 1 177 ? 30.940 43.738 22.691 1.00 16.25 198 PRO A N 1
ATOM 1321 C CA . PRO A 1 177 ? 30.726 44.559 23.888 1.00 16.91 198 PRO A CA 1
ATOM 1322 C C . PRO A 1 177 ? 30.301 45.983 23.548 1.00 16.02 198 PRO A C 1
ATOM 1323 O O . PRO A 1 177 ? 29.425 46.520 24.217 1.00 16.07 198 PRO A O 1
ATOM 1327 N N . THR A 1 178 ? 30.910 46.580 22.530 1.00 15.82 199 THR A N 1
ATOM 1328 C CA . THR A 1 178 ? 30.530 47.920 22.111 1.00 15.29 199 THR A CA 1
ATOM 1329 C C . THR A 1 178 ? 29.079 47.898 21.585 1.00 15.59 199 THR A C 1
ATOM 1330 O O . THR A 1 178 ? 28.285 48.781 21.906 1.00 15.75 199 THR A O 1
ATOM 1342 N N . LYS A 1 180 ? 26.647 45.877 22.365 1.00 17.55 201 LYS A N 1
ATOM 1343 C CA . LYS A 1 180 ? 25.823 45.738 23.549 1.00 18.77 201 LYS A CA 1
ATOM 1344 C C . LYS A 1 180 ? 25.677 47.096 24.243 1.00 19.91 201 LYS A C 1
ATOM 1345 O O . LYS A 1 180 ? 24.561 47.546 24.480 1.00 20.57 201 LYS A O 1
ATOM 1351 N N . LEU A 1 181 ? 26.753 47.795 24.488 1.00 19.98 202 LEU A N 1
ATOM 1352 C CA . LEU A 1 181 ? 26.610 49.090 25.095 1.00 21.91 202 LEU A CA 1
ATOM 1353 C C . LEU A 1 181 ? 25.732 50.009 24.227 1.00 21.71 202 LEU A C 1
ATOM 1354 O O . LEU A 1 181 ? 24.843 50.639 24.726 1.00 21.67 202 LEU A O 1
ATOM 1359 N N . LEU A 1 182 ? 25.974 50.021 22.927 1.00 21.63 203 LEU A N 1
ATOM 1360 C CA . LEU A 1 182 ? 25.161 50.824 22.002 1.00 21.13 203 LEU A CA 1
ATOM 1361 C C . LEU A 1 182 ? 23.647 50.500 22.024 1.00 22.92 203 LEU A C 1
ATOM 1362 O O . LEU A 1 182 ? 22.794 51.411 21.823 1.00 21.57 203 LEU A O 1
ATOM 1367 N N . SER A 1 183 ? 23.331 49.208 22.227 1.00 23.11 204 SER A N 1
ATOM 1368 C CA A SER A 1 183 ? 21.953 48.720 22.289 0.50 23.77 204 SER A CA 1
ATOM 1369 C CA B SER A 1 183 ? 21.947 48.746 22.264 0.50 23.41 204 SER A CA 1
ATOM 1370 C C . SER A 1 183 ? 21.214 49.288 23.482 1.00 24.53 204 SER A C 1
ATOM 1371 O O . SER A 1 183 ? 20.004 49.412 23.452 1.00 24.59 204 SER A O 1
ATOM 1376 N N . GLN A 1 184 ? 21.959 49.617 24.535 1.00 25.67 205 GLN A N 1
ATOM 1377 C CA . GLN A 1 184 ? 21.380 50.181 25.764 1.00 28.77 205 GLN A CA 1
ATOM 1378 C C . GLN A 1 184 ? 21.002 51.636 25.581 1.00 30.24 205 GLN A C 1
ATOM 1379 O O . GLN A 1 184 ? 20.142 52.164 26.292 1.00 31.31 205 GLN A O 1
ATOM 1385 N N . VAL A 1 185 ? 21.664 52.283 24.627 1.00 31.25 206 VAL A N 1
ATOM 1386 C CA . VAL A 1 185 ? 21.324 53.639 24.216 1.00 32.09 206 VAL A CA 1
ATOM 1387 C C . VAL A 1 185 ? 20.196 53.586 23.175 1.00 32.82 206 VAL A C 1
ATOM 1388 O O . VAL A 1 185 ? 19.191 54.286 23.322 1.00 33.59 206 VAL A O 1
ATOM 1392 N N . ASP A 1 186 ? 20.342 52.736 22.155 1.00 32.44 207 ASP A N 1
ATOM 1393 C CA . ASP A 1 186 ? 19.358 52.647 21.068 1.00 32.29 207 ASP A CA 1
ATOM 1394 C C . ASP A 1 186 ? 19.128 51.238 20.518 1.00 31.64 207 ASP A C 1
ATOM 1395 O O . ASP A 1 186 ? 20.069 50.563 20.063 1.00 30.21 207 ASP A O 1
ATOM 1400 N N . LYS A 1 187 ? 17.873 50.845 20.469 1.00 30.24 208 LYS A N 1
ATOM 1401 C CA . LYS A 1 187 ? 17.459 49.532 20.065 1.00 29.95 208 LYS A CA 1
ATOM 1402 C C . LYS A 1 187 ? 17.860 49.148 18.656 1.00 28.72 208 LYS A C 1
ATOM 1403 O O . LYS A 1 187 ? 18.026 48.015 18.398 1.00 28.94 208 LYS A O 1
ATOM 1409 N N . LYS A 1 188 ? 18.052 50.088 17.762 1.00 27.83 209 LYS A N 1
ATOM 1410 C CA . LYS A 1 188 ? 18.523 49.708 16.405 1.00 26.37 209 LYS A CA 1
ATOM 1411 C C . LYS A 1 188 ? 19.807 48.864 16.455 1.00 25.38 209 LYS A C 1
ATOM 1412 O O . LYS A 1 188 ? 20.081 48.100 15.537 1.00 24.54 209 LYS A O 1
ATOM 1418 N N . TRP A 1 189 ? 20.585 49.002 17.530 1.00 23.15 210 TRP A N 1
ATOM 1419 C CA . TRP A 1 189 ? 21.838 48.241 17.649 1.00 21.87 210 TRP A CA 1
ATOM 1420 C C . TRP A 1 189 ? 21.679 46.780 18.061 1.00 21.48 210 TRP A C 1
ATOM 1421 O O . TRP A 1 189 ? 22.649 46.015 17.969 1.00 21.33 210 TRP A O 1
ATOM 1432 N N . GLU A 1 190 ? 20.469 46.392 18.501 1.00 22.19 211 GLU A N 1
ATOM 1433 C CA . GLU A 1 190 ? 20.158 44.983 18.848 1.00 21.42 211 GLU A CA 1
ATOM 1434 C C . GLU A 1 190 ? 20.236 44.075 17.648 1.00 21.17 211 GLU A C 1
ATOM 1435 O O . GLU A 1 190 ? 20.774 42.953 17.730 1.00 20.63 211 GLU A O 1
ATOM 1441 N N . GLY A 1 191 ? 19.687 44.554 16.531 1.00 19.80 212 GLY A N 1
ATOM 1442 C CA . GLY A 1 191 ? 19.756 43.817 15.286 1.00 18.93 212 GLY A CA 1
ATOM 1443 C C . GLY A 1 191 ? 21.196 43.643 14.821 1.00 18.45 212 GLY A C 1
ATOM 1444 O O . GLY A 1 191 ? 21.559 42.592 14.284 1.00 17.78 212 GLY A O 1
ATOM 1445 N N . ILE A 1 192 ? 22.015 44.677 15.009 1.00 17.81 213 ILE A N 1
ATOM 1446 C CA . ILE A 1 192 ? 23.426 44.604 14.606 1.00 17.61 213 ILE A CA 1
ATOM 1447 C C . ILE A 1 192 ? 24.159 43.593 15.480 1.00 16.52 213 ILE A C 1
ATOM 1448 O O . ILE A 1 192 ? 24.902 42.760 14.951 1.00 16.49 213 ILE A O 1
ATOM 1453 N N . TYR A 1 193 ? 23.958 43.688 16.810 1.00 16.78 214 TYR A N 1
ATOM 1454 C CA . TYR A 1 193 ? 24.494 42.718 17.762 1.00 17.26 214 TYR A CA 1
ATOM 1455 C C . TYR A 1 193 ? 24.109 41.283 17.404 1.00 17.37 214 TYR A C 1
ATOM 1456 O O . TYR A 1 193 ? 24.974 40.390 17.420 1.00 17.15 214 TYR A O 1
ATOM 1465 N N . GLU A 1 194 ? 22.827 41.060 17.109 1.00 17.84 215 GLU A N 1
ATOM 1466 C CA . GLU A 1 194 ? 22.304 39.714 16.780 1.00 19.60 215 GLU A CA 1
ATOM 1467 C C . GLU A 1 194 ? 22.929 39.150 15.492 1.00 19.17 215 GLU A C 1
ATOM 1468 O O . GLU A 1 194 ? 23.310 37.978 15.449 1.00 18.67 215 GLU A O 1
ATOM 1474 N N . LYS A 1 195 ? 23.039 39.981 14.454 1.00 18.43 216 LYS A N 1
ATOM 1475 C CA . LYS A 1 195 ? 23.696 39.548 13.219 1.00 18.07 216 LYS A CA 1
ATOM 1476 C C . LYS A 1 195 ? 25.197 39.255 13.401 1.00 17.64 216 LYS A C 1
ATOM 1477 O O . LYS A 1 195 ? 25.685 38.194 12.982 1.00 17.13 216 LYS A O 1
ATOM 1483 N N . SER A 1 196 ? 25.909 40.191 14.024 1.00 17.38 217 SER A N 1
ATOM 1484 C CA . SER A 1 196 ? 27.315 40.027 14.413 1.00 16.79 217 SER A CA 1
ATOM 1485 C C . SER A 1 196 ? 27.564 38.734 15.195 1.00 17.52 217 SER A C 1
ATOM 1486 O O . SER A 1 196 ? 28.455 37.934 14.845 1.00 16.17 217 SER A O 1
ATOM 1489 N N . ASN A 1 197 ? 26.760 38.512 16.228 1.00 17.13 218 ASN A N 1
ATOM 1490 C CA . ASN A 1 197 ? 26.931 37.343 17.042 1.00 17.98 218 ASN A CA 1
ATOM 1491 C C . ASN A 1 197 ? 26.673 36.053 16.221 1.00 18.46 218 ASN A C 1
ATOM 1492 O O . ASN A 1 197 ? 27.381 35.039 16.378 1.00 17.57 218 ASN A O 1
ATOM 1497 N N . SER A 1 198 ? 25.697 36.131 15.318 1.00 18.43 219 SER A N 1
ATOM 1498 C CA . SER A 1 198 ? 25.384 35.004 14.430 1.00 19.16 219 SER A CA 1
ATOM 1499 C C . SER A 1 198 ? 26.548 34.709 13.490 1.00 18.03 219 SER A C 1
ATOM 1500 O O . SER A 1 198 ? 26.871 33.559 13.268 1.00 18.00 219 SER A O 1
ATOM 1503 N N . ILE A 1 199 ? 27.200 35.750 12.978 1.00 17.03 220 ILE A N 1
ATOM 1504 C CA . ILE A 1 199 ? 28.405 35.598 12.163 1.00 16.28 220 ILE A CA 1
ATOM 1505 C C . ILE A 1 199 ? 29.506 34.871 12.964 1.00 17.10 220 ILE A C 1
ATOM 1506 O O . ILE A 1 199 ? 30.114 33.911 12.472 1.00 17.18 220 ILE A O 1
ATOM 1511 N N . ILE A 1 200 ? 29.749 35.312 14.204 1.00 16.35 221 ILE A N 1
ATOM 1512 C CA A ILE A 1 200 ? 30.735 34.676 15.072 0.50 16.53 221 ILE A CA 1
ATOM 1513 C CA B ILE A 1 200 ? 30.754 34.671 15.028 0.50 16.00 221 ILE A CA 1
ATOM 1514 C C . ILE A 1 200 ? 30.361 33.219 15.292 1.00 16.54 221 ILE A C 1
ATOM 1515 O O . ILE A 1 200 ? 31.163 32.300 15.056 1.00 18.10 221 ILE A O 1
ATOM 1524 N N . GLU A 1 201 ? 29.135 33.001 15.742 1.00 17.53 222 GLU A N 1
ATOM 1525 C CA . GLU A 1 201 ? 28.676 31.647 16.105 1.00 18.23 222 GLU A CA 1
ATOM 1526 C C . GLU A 1 201 ? 28.717 30.626 14.966 1.00 18.97 222 GLU A C 1
ATOM 1527 O O . GLU A 1 201 ? 29.013 29.456 15.197 1.00 19.65 222 GLU A O 1
ATOM 1533 N N . ASN A 1 202 ? 28.463 31.080 13.742 1.00 18.70 223 ASN A N 1
ATOM 1534 C CA . ASN A 1 202 ? 28.535 30.225 12.576 1.00 18.76 223 ASN A CA 1
ATOM 1535 C C . ASN A 1 202 ? 29.949 30.093 12.003 1.00 18.56 223 ASN A C 1
ATOM 1536 O O . ASN A 1 202 ? 30.165 29.401 10.990 1.00 18.07 223 ASN A O 1
ATOM 1541 N N . GLY A 1 203 ? 30.920 30.728 12.644 1.00 18.22 224 GLY A N 1
ATOM 1542 C CA . GLY A 1 203 ? 32.269 30.717 12.115 1.00 17.13 224 GLY A CA 1
ATOM 1543 C C . GLY A 1 203 ? 33.292 29.923 12.901 1.00 18.14 224 GLY A C 1
ATOM 1544 O O . GLY A 1 203 ? 34.501 30.159 12.748 1.00 17.84 224 GLY A O 1
ATOM 1545 N N . LYS A 1 204 ? 32.860 28.965 13.720 1.00 18.49 225 LYS A N 1
ATOM 1546 C CA . LYS A 1 204 ? 33.833 28.057 14.353 1.00 19.61 225 LYS A CA 1
ATOM 1547 C C . LYS A 1 204 ? 34.614 27.288 13.318 1.00 19.97 225 LYS A C 1
ATOM 1548 O O . LYS A 1 204 ? 34.072 26.939 12.270 1.00 20.53 225 LYS A O 1
ATOM 1554 N N . ILE A 1 205 ? 35.875 27.000 13.622 1.00 19.79 226 ILE A N 1
ATOM 1555 C CA . ILE A 1 205 ? 36.744 26.345 12.663 1.00 20.31 226 ILE A CA 1
ATOM 1556 C C . ILE A 1 205 ? 36.379 24.863 12.641 1.00 21.24 226 ILE A C 1
ATOM 1557 O O . ILE A 1 205 ? 36.023 24.352 11.593 1.00 21.11 226 ILE A O 1
ATOM 1562 N N . SER A 1 206 ? 36.463 24.193 13.799 1.00 20.94 227 SER A N 1
ATOM 1563 C CA . SER A 1 206 ? 36.139 22.757 13.889 1.00 20.78 227 SER A CA 1
ATOM 1564 C C . SER A 1 206 ? 35.908 22.350 15.326 1.00 20.74 227 SER A C 1
ATOM 1565 O O . SER A 1 206 ? 36.096 23.142 16.259 1.00 19.18 227 SER A O 1
ATOM 1568 N N . GLU A 1 207 ? 35.538 21.088 15.515 1.00 20.65 228 GLU A N 1
ATOM 1569 C CA . GLU A 1 207 ? 35.268 20.585 16.865 1.00 21.56 228 GLU A CA 1
ATOM 1570 C C . GLU A 1 207 ? 36.594 20.372 17.615 1.00 20.50 228 GLU A C 1
ATOM 1571 O O . GLU A 1 207 ? 36.701 20.659 18.798 1.00 21.56 228 GLU A O 1
ATOM 1577 N N . GLU A 1 208 ? 37.594 19.875 16.893 1.00 19.76 229 GLU A N 1
ATOM 1578 C CA . GLU A 1 208 ? 38.942 19.683 17.412 1.00 19.30 229 GLU A CA 1
ATOM 1579 C C . GLU A 1 208 ? 39.610 21.047 17.778 1.00 17.65 229 GLU A C 1
ATOM 1580 O O . GLU A 1 208 ? 40.374 21.148 18.736 1.00 16.87 229 GLU A O 1
ATOM 1586 N N . VAL A 1 209 ? 39.353 22.064 16.957 1.00 16.33 230 VAL A N 1
ATOM 1587 C CA . VAL A 1 209 ? 40.013 23.375 17.081 1.00 15.43 230 VAL A CA 1
ATOM 1588 C C . VAL A 1 209 ? 38.896 24.417 17.131 1.00 14.85 230 VAL A C 1
ATOM 1589 O O . VAL A 1 209 ? 38.473 24.947 16.096 1.00 14.82 230 VAL A O 1
ATOM 1593 N N . PRO A 1 210 ? 38.358 24.673 18.327 1.00 14.31 231 PRO A N 1
ATOM 1594 C CA . PRO A 1 210 ? 37.135 25.472 18.337 1.00 14.40 231 PRO A CA 1
ATOM 1595 C C . PRO A 1 210 ? 37.440 26.965 18.342 1.00 14.35 231 PRO A C 1
ATOM 1596 O O . PRO A 1 210 ? 36.927 27.714 19.179 1.00 15.14 231 PRO A O 1
ATOM 1600 N N . LEU A 1 211 ? 38.299 27.376 17.433 1.00 14.27 232 LEU A N 1
ATOM 1601 C CA . LEU A 1 211 ? 38.637 28.779 17.255 1.00 15.22 232 LEU A CA 1
ATOM 1602 C C . LEU A 1 211 ? 37.750 29.347 16.134 1.00 15.30 232 LEU A C 1
ATOM 1603 O O . LEU A 1 211 ? 36.729 28.743 15.789 1.00 15.86 232 LEU A O 1
ATOM 1608 N N . TYR A 1 212 ? 38.131 30.480 15.546 1.00 14.60 233 TYR A N 1
ATOM 1609 C CA . TYR A 1 212 ? 37.246 31.157 14.638 1.00 13.76 233 TYR A CA 1
ATOM 1610 C C . TYR A 1 212 ? 37.846 31.421 13.289 1.00 13.58 233 TYR A C 1
ATOM 1611 O O . TYR A 1 212 ? 39.057 31.646 13.169 1.00 13.16 233 TYR A O 1
ATOM 1620 N N . ARG A 1 213 ? 36.966 31.432 12.287 1.00 13.03 234 ARG A N 1
ATOM 1621 C CA . ARG A 1 213 ? 37.326 31.909 10.951 1.00 13.73 234 ARG A CA 1
ATOM 1622 C C . ARG A 1 213 ? 37.798 33.343 11.031 1.00 13.56 234 ARG A C 1
ATOM 1623 O O . ARG A 1 213 ? 37.364 34.105 11.908 1.00 15.13 234 ARG A O 1
ATOM 1631 N N . LYS A 1 214 ? 38.661 33.700 10.124 1.00 14.05 235 LYS A N 1
ATOM 1632 C CA . LYS A 1 214 ? 39.117 35.048 9.938 1.00 14.83 235 LYS A CA 1
ATOM 1633 C C . LYS A 1 214 ? 38.147 36.074 9.309 1.00 14.71 235 LYS A C 1
ATOM 1634 O O . LYS A 1 214 ? 37.969 37.114 9.858 1.00 13.83 235 LYS A O 1
ATOM 1640 N N . VAL A 1 215 ? 37.514 35.723 8.197 1.00 14.68 236 VAL A N 1
ATOM 1641 C CA . VAL A 1 215 ? 36.667 36.691 7.419 1.00 15.58 236 VAL A CA 1
ATOM 1642 C C . VAL A 1 215 ? 35.312 36.104 7.058 1.00 15.64 236 VAL A C 1
ATOM 1643 O O . VAL A 1 215 ? 35.206 34.900 6.774 1.00 15.95 236 VAL A O 1
ATOM 1647 N N . PHE A 1 216 ? 34.285 36.949 7.096 1.00 15.20 237 PHE A N 1
ATOM 1648 C CA . PHE A 1 216 ? 32.944 36.651 6.571 1.00 14.71 237 PHE A CA 1
ATOM 1649 C C . PHE A 1 216 ? 32.685 37.491 5.327 1.00 15.24 237 PHE A C 1
ATOM 1650 O O . PHE A 1 216 ? 33.034 38.675 5.282 1.00 15.38 237 PHE A O 1
ATOM 1658 N N . TYR A 1 217 ? 32.109 36.875 4.301 1.00 16.11 238 TYR A N 1
ATOM 1659 C CA . TYR A 1 217 ? 31.840 37.546 3.017 1.00 16.45 238 TYR A CA 1
ATOM 1660 C C . TYR A 1 217 ? 30.359 37.764 2.922 1.00 17.89 238 TYR A C 1
ATOM 1661 O O . TYR A 1 217 ? 29.587 36.800 2.791 1.00 16.97 238 TYR A O 1
ATOM 1670 N N . GLU A 1 218 ? 29.949 39.034 2.984 1.00 18.92 239 GLU A N 1
ATOM 1671 C CA . GLU A 1 218 ? 28.529 39.346 3.044 1.00 21.47 239 GLU A CA 1
ATOM 1672 C C . GLU A 1 218 ? 27.790 38.879 1.774 1.00 20.81 239 GLU A C 1
ATOM 1673 O O . GLU A 1 218 ? 26.667 38.417 1.858 1.00 21.83 239 GLU A O 1
ATOM 1679 N N . GLU A 1 219 ? 28.418 38.996 0.621 1.00 21.89 240 GLU A N 1
ATOM 1680 C CA . GLU A 1 219 ? 27.761 38.598 -0.644 1.00 23.34 240 GLU A CA 1
ATOM 1681 C C . GLU A 1 219 ? 27.296 37.134 -0.731 1.00 22.37 240 GLU A C 1
ATOM 1682 O O . GLU A 1 219 ? 26.177 36.849 -1.186 1.00 22.85 240 GLU A O 1
ATOM 1688 N N . THR A 1 220 ? 28.141 36.213 -0.284 1.00 20.73 241 THR A N 1
ATOM 1689 C CA . THR A 1 220 ? 27.833 34.803 -0.348 1.00 19.09 241 THR A CA 1
ATOM 1690 C C . THR A 1 220 ? 27.348 34.258 0.978 1.00 18.91 241 THR A C 1
ATOM 1691 O O . THR A 1 220 ? 26.860 33.133 1.042 1.00 17.90 241 THR A O 1
ATOM 1695 N N . GLN A 1 221 ? 27.516 35.048 2.046 1.00 19.01 242 GLN A N 1
ATOM 1696 C CA . GLN A 1 221 ? 27.267 34.589 3.418 1.00 17.80 242 GLN A CA 1
ATOM 1697 C C . GLN A 1 221 ? 28.171 33.408 3.777 1.00 17.17 242 GLN A C 1
ATOM 1698 O O . GLN A 1 221 ? 27.759 32.506 4.478 1.00 17.83 242 GLN A O 1
ATOM 1704 N N . LYS A 1 222 ? 29.401 33.409 3.275 1.00 16.03 243 LYS A N 1
ATOM 1705 C CA . LYS A 1 222 ? 30.364 32.323 3.577 1.00 15.50 243 LYS A CA 1
ATOM 1706 C C . LYS A 1 222 ? 31.655 32.884 4.202 1.00 15.56 243 LYS A C 1
ATOM 1707 O O . LYS A 1 222 ? 31.898 34.098 4.163 1.00 15.38 243 LYS A O 1
ATOM 1713 N N . TYR A 1 223 ? 32.492 31.998 4.726 1.00 14.80 244 TYR A N 1
ATOM 1714 C CA . TYR A 1 223 ? 33.734 32.385 5.382 1.00 15.30 244 TYR A CA 1
ATOM 1715 C C . TYR A 1 223 ? 34.943 32.071 4.510 1.00 15.26 244 TYR A C 1
ATOM 1716 O O . TYR A 1 223 ? 34.807 31.387 3.478 1.00 15.13 244 TYR A O 1
ATOM 1725 N N . ASP A 1 224 ? 36.121 32.584 4.894 1.00 15.00 245 ASP A N 1
ATOM 1726 C CA . ASP A 1 224 ? 37.370 32.203 4.243 1.00 15.53 245 ASP A CA 1
ATOM 1727 C C . ASP A 1 224 ? 37.521 30.680 4.383 1.00 15.71 245 ASP A C 1
ATOM 1728 O O . ASP A 1 224 ? 36.843 30.064 5.202 1.00 13.04 245 ASP A O 1
ATOM 1733 N N . GLU A 1 225 ? 38.407 30.093 3.573 1.00 17.12 246 GLU A N 1
ATOM 1734 C CA . GLU A 1 225 ? 38.735 28.672 3.652 1.00 18.83 246 GLU A CA 1
ATOM 1735 C C . GLU A 1 225 ? 40.210 28.402 4.020 1.00 18.98 246 GLU A C 1
ATOM 1736 O O . GLU A 1 225 ? 40.789 27.387 3.613 1.00 18.58 246 GLU A O 1
ATOM 1742 N N . GLU A 1 226 ? 40.840 29.313 4.759 1.00 18.26 247 GLU A N 1
ATOM 1743 C CA . GLU A 1 226 ? 42.252 29.128 5.121 1.00 19.36 247 GLU A CA 1
ATOM 1744 C C . GLU A 1 226 ? 42.431 27.843 5.919 1.00 18.74 247 GLU A C 1
ATOM 1745 O O . GLU A 1 226 ? 41.568 27.501 6.725 1.00 17.15 247 GLU A O 1
ATOM 1751 N N . GLU A 1 227 ? 43.541 27.136 5.715 1.00 18.58 248 GLU A N 1
ATOM 1752 C CA . GLU A 1 227 ? 43.760 25.891 6.467 1.00 19.97 248 GLU A CA 1
ATOM 1753 C C . GLU A 1 227 ? 44.215 26.201 7.882 1.00 19.32 248 GLU A C 1
ATOM 1754 O O . GLU A 1 227 ? 43.870 25.482 8.816 1.00 19.06 248 GLU A O 1
ATOM 1760 N N . ASN A 1 228 ? 44.971 27.289 8.013 1.00 18.90 249 ASN A N 1
ATOM 1761 C CA . ASN A 1 228 ? 45.536 27.742 9.290 1.00 20.32 249 ASN A CA 1
ATOM 1762 C C . ASN A 1 228 ? 44.669 28.778 9.966 1.00 19.61 249 ASN A C 1
ATOM 1763 O O . ASN A 1 228 ? 44.120 29.637 9.285 1.00 19.60 249 ASN A O 1
ATOM 1768 N N . VAL A 1 229 ? 44.572 28.692 11.293 1.00 18.42 250 VAL A N 1
ATOM 1769 C CA . VAL A 1 229 ? 43.846 29.673 12.097 1.00 17.92 250 VAL A CA 1
ATOM 1770 C C . VAL A 1 229 ? 44.809 30.809 12.494 1.00 17.58 250 VAL A C 1
ATOM 1771 O O . VAL A 1 229 ? 45.885 30.527 13.022 1.00 16.61 250 VAL A O 1
ATOM 1775 N N . ASP A 1 230 ? 44.426 32.075 12.231 1.00 17.20 251 ASP A N 1
ATOM 1776 C CA . ASP A 1 230 ? 45.150 33.259 12.754 1.00 16.31 251 ASP A CA 1
ATOM 1777 C C . ASP A 1 230 ? 44.832 33.410 14.225 1.00 15.08 251 ASP A C 1
ATOM 1778 O O . ASP A 1 230 ? 43.757 33.932 14.602 1.00 14.65 251 ASP A O 1
ATOM 1783 N N . PHE A 1 231 ? 45.756 32.973 15.069 1.00 12.88 252 PHE A N 1
ATOM 1784 C CA . PHE A 1 231 ? 45.414 32.858 16.503 1.00 12.18 252 PHE A CA 1
ATOM 1785 C C . PHE A 1 231 ? 45.093 34.180 17.188 1.00 11.50 252 PHE A C 1
ATOM 1786 O O . PHE A 1 231 ? 44.176 34.234 18.022 1.00 11.21 252 PHE A O 1
ATOM 1794 N N . LEU A 1 232 ? 45.874 35.227 16.893 1.00 11.40 253 LEU A N 1
ATOM 1795 C CA . LEU A 1 232 ? 45.638 36.530 17.509 1.00 10.53 253 LEU A CA 1
ATOM 1796 C C . LEU A 1 232 ? 44.222 36.978 17.265 1.00 11.17 253 LEU A C 1
ATOM 1797 O O . LEU A 1 232 ? 43.509 37.420 18.202 1.00 10.73 253 LEU A O 1
ATOM 1802 N N . LEU A 1 233 ? 43.782 36.881 16.026 1.00 10.38 254 LEU A N 1
ATOM 1803 C CA . LEU A 1 233 ? 42.454 37.295 15.697 1.00 11.48 254 LEU A CA 1
ATOM 1804 C C . LEU A 1 233 ? 41.413 36.501 16.444 1.00 10.64 254 LEU A C 1
ATOM 1805 O O . LEU A 1 233 ? 40.491 37.048 16.866 1.00 11.81 254 LEU A O 1
ATOM 1810 N N . SER A 1 234 ? 41.605 35.206 16.607 1.00 10.19 255 SER A N 1
ATOM 1811 C CA . SER A 1 234 ? 40.605 34.433 17.381 1.00 11.03 255 SER A CA 1
ATOM 1812 C C . SER A 1 234 ? 40.574 34.845 18.874 1.00 11.81 255 SER A C 1
ATOM 1813 O O . SER A 1 234 ? 39.521 34.848 19.491 1.00 12.37 255 SER A O 1
ATOM 1816 N N . THR A 1 235 ? 41.730 35.157 19.459 1.00 11.11 256 THR A N 1
ATOM 1817 C CA . THR A 1 235 ? 41.733 35.680 20.817 1.00 11.14 256 THR A CA 1
ATOM 1818 C C . THR A 1 235 ? 40.939 36.987 20.948 1.00 11.19 256 THR A C 1
ATOM 1819 O O . THR A 1 235 ? 40.261 37.201 21.973 1.00 11.42 256 THR A O 1
ATOM 1823 N N . ILE A 1 236 ? 40.998 37.838 19.922 1.00 10.88 257 ILE A N 1
ATOM 1824 C CA . ILE A 1 236 ? 40.214 39.069 19.961 1.00 11.65 257 ILE A CA 1
ATOM 1825 C C . ILE A 1 236 ? 38.728 38.682 19.960 1.00 11.90 257 ILE A C 1
ATOM 1826 O O . ILE A 1 236 ? 37.954 39.163 20.805 1.00 12.62 257 ILE A O 1
ATOM 1831 N N . VAL A 1 237 ? 38.328 37.801 19.042 1.00 11.77 258 VAL A N 1
ATOM 1832 C CA . VAL A 1 237 ? 36.909 37.386 18.968 1.00 11.52 258 VAL A CA 1
ATOM 1833 C C . VAL A 1 237 ? 36.459 36.789 20.314 1.00 13.44 258 VAL A C 1
ATOM 1834 O O . VAL A 1 237 ? 35.365 37.096 20.824 1.00 14.16 258 VAL A O 1
ATOM 1838 N N . ILE A 1 238 ? 37.287 35.913 20.882 1.00 13.54 259 ILE A N 1
ATOM 1839 C CA . ILE A 1 238 ? 36.959 35.256 22.163 1.00 13.23 259 ILE A CA 1
ATOM 1840 C C . ILE A 1 238 ? 36.802 36.259 23.284 1.00 13.57 259 ILE A C 1
ATOM 1841 O O . ILE A 1 238 ? 35.799 36.200 24.010 1.00 13.51 259 ILE A O 1
ATOM 1846 N N . LEU A 1 239 ? 37.761 37.189 23.407 1.00 13.19 260 LEU A N 1
ATOM 1847 C CA . LEU A 1 239 ? 37.639 38.254 24.401 1.00 13.29 260 LEU A CA 1
ATOM 1848 C C . LEU A 1 239 ? 36.355 39.075 24.185 1.00 13.70 260 LEU A C 1
ATOM 1849 O O . LEU A 1 239 ? 35.656 39.350 25.157 1.00 13.68 260 LEU A O 1
ATOM 1854 N N . ASN A 1 240 ? 36.020 39.411 22.930 1.00 13.65 261 ASN A N 1
ATOM 1855 C CA . ASN A 1 240 ? 34.769 40.169 22.637 1.00 14.12 261 ASN A CA 1
ATOM 1856 C C . ASN A 1 240 ? 33.531 39.400 23.077 1.00 12.99 261 ASN A C 1
ATOM 1857 O O . ASN A 1 240 ? 32.645 39.950 23.693 1.00 13.74 261 ASN A O 1
ATOM 1862 N N . ARG A 1 241 ? 33.477 38.120 22.754 1.00 13.09 262 ARG A N 1
ATOM 1863 C CA . ARG A 1 241 ? 32.357 37.260 23.135 1.00 13.23 262 ARG A CA 1
ATOM 1864 C C . ARG A 1 241 ? 32.131 37.226 24.645 1.00 14.03 262 ARG A C 1
ATOM 1865 O O . ARG A 1 241 ? 31.010 37.355 25.114 1.00 14.58 262 ARG A O 1
ATOM 1873 N N . ILE A 1 242 ? 33.189 36.992 25.410 1.00 15.25 263 ILE A N 1
ATOM 1874 C CA . ILE A 1 242 ? 32.990 36.815 26.849 1.00 16.45 263 ILE A CA 1
ATOM 1875 C C . ILE A 1 242 ? 32.636 38.120 27.545 1.00 16.65 263 ILE A C 1
ATOM 1876 O O . ILE A 1 242 ? 31.816 38.098 28.443 1.00 16.79 263 ILE A O 1
ATOM 1881 N N . GLU A 1 243 ? 33.235 39.248 27.117 1.00 17.14 264 GLU A N 1
ATOM 1882 C CA . GLU A 1 243 ? 32.946 40.557 27.725 1.00 18.45 264 GLU A CA 1
ATOM 1883 C C . GLU A 1 243 ? 31.512 40.947 27.485 1.00 18.81 264 GLU A C 1
ATOM 1884 O O . GLU A 1 243 ? 30.956 41.717 28.258 1.00 20.89 264 GLU A O 1
ATOM 1890 N N . ALA A 1 244 ? 30.902 40.399 26.438 1.00 18.70 265 ALA A N 1
ATOM 1891 C CA . ALA A 1 244 ? 29.504 40.651 26.129 1.00 18.46 265 ALA A CA 1
ATOM 1892 C C . ALA A 1 244 ? 28.572 39.632 26.790 1.00 18.81 265 ALA A C 1
ATOM 1893 O O . ALA A 1 244 ? 27.370 39.660 26.568 1.00 18.91 265 ALA A O 1
ATOM 1895 N N . GLY A 1 245 ? 29.130 38.723 27.574 1.00 19.38 266 GLY A N 1
ATOM 1896 C CA . GLY A 1 245 ? 28.347 37.704 28.282 1.00 19.04 266 GLY A CA 1
ATOM 1897 C C . GLY A 1 245 ? 28.094 36.420 27.503 1.00 18.93 266 GLY A C 1
ATOM 1898 O O . GLY A 1 245 ? 27.328 35.576 27.947 1.00 19.66 266 GLY A O 1
ATOM 1899 N N . GLU A 1 246 ? 28.710 36.251 26.334 1.00 19.11 267 GLU A N 1
ATOM 1900 C CA . GLU A 1 246 ? 28.493 35.013 25.549 1.00 18.62 267 GLU A CA 1
ATOM 1901 C C . GLU A 1 246 ? 29.404 33.875 26.024 1.00 18.83 267 GLU A C 1
ATOM 1902 O O . GLU A 1 246 ? 30.341 34.102 26.811 1.00 19.69 267 GLU A O 1
ATOM 1908 N N . ASN A 1 247 ? 29.173 32.673 25.498 1.00 19.04 268 ASN A N 1
ATOM 1909 C CA . ASN A 1 247 ? 29.851 31.459 25.965 1.00 19.80 268 ASN A CA 1
ATOM 1910 C C . ASN A 1 247 ? 31.060 31.085 25.116 1.00 18.56 268 ASN A C 1
ATOM 1911 O O . ASN A 1 247 ? 30.916 30.888 23.929 1.00 18.94 268 ASN A O 1
ATOM 1916 N N . GLU A 1 248 ? 32.226 30.986 25.737 1.00 17.53 269 GLU A N 1
ATOM 1917 C CA . GLU A 1 248 ? 33.469 30.522 25.095 1.00 17.94 269 GLU A CA 1
ATOM 1918 C C . GLU A 1 248 ? 34.165 29.410 25.912 1.00 17.63 269 GLU A C 1
ATOM 1919 O O . GLU A 1 248 ? 35.379 29.324 25.908 1.00 16.23 269 GLU A O 1
ATOM 1925 N N . GLU A 1 249 ? 33.395 28.536 26.532 1.00 17.24 270 GLU A N 1
ATOM 1926 C CA . GLU A 1 249 ? 33.960 27.482 27.339 1.00 18.34 270 GLU A CA 1
ATOM 1927 C C . GLU A 1 249 ? 34.906 26.526 26.573 1.00 17.23 270 GLU A C 1
ATOM 1928 O O . GLU A 1 249 ? 35.979 26.293 27.010 1.00 18.43 270 GLU A O 1
ATOM 1934 N N A SER A 1 250 ? 34.531 26.117 25.380 0.50 16.53 271 SER A N 1
ATOM 1935 N N B SER A 1 250 ? 34.543 26.158 25.364 0.50 16.35 271 SER A N 1
ATOM 1936 C CA A SER A 1 250 ? 35.353 25.159 24.629 0.50 16.28 271 SER A CA 1
ATOM 1937 C CA B SER A 1 250 ? 35.370 25.252 24.564 0.50 16.03 271 SER A CA 1
ATOM 1938 C C A SER A 1 250 ? 36.598 25.774 24.003 0.50 16.72 271 SER A C 1
ATOM 1939 C C B SER A 1 250 ? 36.652 25.889 24.033 0.50 15.78 271 SER A C 1
ATOM 1940 O O A SER A 1 250 ? 37.617 25.109 23.853 0.50 16.20 271 SER A O 1
ATOM 1941 O O B SER A 1 250 ? 37.718 25.277 24.063 0.50 15.33 271 SER A O 1
ATOM 1946 N N A SER A 1 251 ? 36.522 27.047 23.641 0.50 17.00 272 SER A N 1
ATOM 1947 N N B SER A 1 251 ? 36.549 27.123 23.553 0.50 15.23 272 SER A N 1
ATOM 1948 C CA A SER A 1 251 ? 37.676 27.698 23.047 0.50 17.41 272 SER A CA 1
ATOM 1949 C CA B SER A 1 251 ? 37.704 27.809 22.988 0.50 14.39 272 SER A CA 1
ATOM 1950 C C A SER A 1 251 ? 38.732 27.975 24.103 0.50 16.96 272 SER A C 1
ATOM 1951 C C B SER A 1 251 ? 38.747 28.070 24.071 0.50 15.39 272 SER A C 1
ATOM 1952 O O A SER A 1 251 ? 39.930 27.766 23.885 0.50 17.29 272 SER A O 1
ATOM 1953 O O B SER A 1 251 ? 39.951 27.913 23.848 0.50 15.81 272 SER A O 1
ATOM 1958 N N . ILE A 1 252 ? 38.280 28.450 25.257 1.00 15.94 273 ILE A N 1
ATOM 1959 C CA . ILE A 1 252 ? 39.164 28.751 26.364 1.00 16.15 273 ILE A CA 1
ATOM 1960 C C . ILE A 1 252 ? 39.831 27.470 26.879 1.00 15.60 273 ILE A C 1
ATOM 1961 O O . ILE A 1 252 ? 41.011 27.474 27.197 1.00 16.24 273 ILE A O 1
ATOM 1966 N N . LYS A 1 253 ? 39.070 26.388 26.979 1.00 15.40 274 LYS A N 1
ATOM 1967 C CA . LYS A 1 253 ? 39.655 25.084 27.329 1.00 16.75 274 LYS A CA 1
ATOM 1968 C C . LYS A 1 253 ? 40.781 24.732 26.321 1.00 15.73 274 LYS A C 1
ATOM 1969 O O . LYS A 1 253 ? 41.878 24.313 26.697 1.00 14.97 274 LYS A O 1
ATOM 1975 N N . TRP A 1 254 ? 40.508 24.933 25.036 1.00 14.93 275 TRP A N 1
ATOM 1976 C CA . TRP A 1 254 ? 41.493 24.621 23.987 1.00 14.85 275 TRP A CA 1
ATOM 1977 C C . TRP A 1 254 ? 42.769 25.414 24.189 1.00 14.02 275 TRP A C 1
ATOM 1978 O O . TRP A 1 254 ? 43.873 24.864 24.191 1.00 13.87 275 TRP A O 1
ATOM 1989 N N . ILE A 1 255 ? 42.621 26.717 24.376 1.00 13.75 276 ILE A N 1
ATOM 1990 C CA . ILE A 1 255 ? 43.771 27.575 24.669 1.00 13.06 276 ILE A CA 1
ATOM 1991 C C . ILE A 1 255 ? 44.541 27.148 25.897 1.00 13.83 276 ILE A C 1
ATOM 1992 O O . ILE A 1 255 ? 45.786 27.059 25.830 1.00 13.25 276 ILE A O 1
ATOM 1997 N N . LYS A 1 256 ? 43.826 26.902 27.003 1.00 14.05 277 LYS A N 1
ATOM 1998 C CA . LYS A 1 256 ? 44.460 26.486 28.246 1.00 16.70 277 LYS A CA 1
ATOM 1999 C C . LYS A 1 256 ? 45.246 25.165 28.072 1.00 16.50 277 LYS A C 1
ATOM 2000 O O . LYS A 1 256 ? 46.374 25.065 28.532 1.00 15.87 277 LYS A O 1
ATOM 2006 N N . GLU A 1 257 ? 44.650 24.176 27.397 1.00 16.69 278 GLU A N 1
ATOM 2007 C CA . GLU A 1 257 ? 45.321 22.897 27.115 1.00 16.68 278 GLU A CA 1
ATOM 2008 C C . GLU A 1 257 ? 46.555 23.074 26.200 1.00 16.88 278 GLU A C 1
ATOM 2009 O O . GLU A 1 257 ? 47.657 22.511 26.457 1.00 16.94 278 GLU A O 1
ATOM 2011 N N . LYS A 1 258 ? 46.406 23.871 25.142 1.00 16.60 279 LYS A N 1
ATOM 2012 C CA . LYS A 1 258 ? 47.514 24.123 24.218 1.00 15.60 279 LYS A CA 1
ATOM 2013 C C . LYS A 1 258 ? 48.671 24.818 24.903 1.00 15.85 279 LYS A C 1
ATOM 2014 O O . LYS A 1 258 ? 49.836 24.421 24.703 1.00 15.64 279 LYS A O 1
ATOM 2020 N N . PHE A 1 259 ? 48.380 25.849 25.688 1.00 14.91 280 PHE A N 1
ATOM 2021 C CA . PHE A 1 259 ? 49.378 26.652 26.406 1.00 14.81 280 PHE A CA 1
ATOM 2022 C C . PHE A 1 259 ? 50.088 25.728 27.405 1.00 15.81 280 PHE A C 1
ATOM 2023 O O . PHE A 1 259 ? 51.236 25.745 27.561 1.00 14.15 280 PHE A O 1
ATOM 2031 N N . LYS A 1 260 ? 49.314 24.908 28.062 1.00 16.31 281 LYS A N 1
ATOM 2032 C CA . LYS A 1 260 ? 49.888 23.977 28.993 1.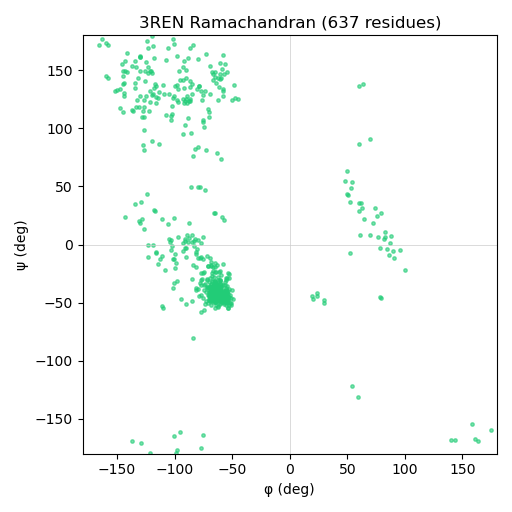00 18.26 281 LYS A CA 1
ATOM 2033 C C . LYS A 1 260 ? 50.788 22.945 28.320 1.00 18.19 281 LYS A C 1
ATOM 2034 O O . LYS A 1 260 ? 51.882 22.787 28.709 1.00 17.96 281 LYS A O 1
ATOM 2040 N N . LYS A 1 261 ? 50.309 22.327 27.263 1.00 18.59 282 LYS A N 1
ATOM 2041 C CA . LYS A 1 261 ? 51.093 21.356 26.529 1.00 18.63 282 LYS A CA 1
ATOM 2042 C C . LYS A 1 261 ? 52.335 21.861 25.774 1.00 19.24 282 LYS A C 1
ATOM 2043 O O . LYS A 1 261 ? 53.361 21.354 25.991 1.00 17.92 282 LYS A O 1
ATOM 2049 N N . ASP A 1 262 ? 52.227 22.914 24.975 1.00 19.12 283 ASP A N 1
ATOM 2050 C CA . ASP A 1 262 ? 53.394 23.484 24.280 1.00 18.58 283 ASP A CA 1
ATOM 2051 C C . ASP A 1 262 ? 54.285 24.343 25.195 1.00 17.96 283 ASP A C 1
ATOM 2052 O O . ASP A 1 262 ? 55.501 24.427 25.004 1.00 18.28 283 ASP A O 1
ATOM 2057 N N . GLY A 1 263 ? 53.683 24.982 26.188 1.00 16.93 284 GLY A N 1
ATOM 2058 C CA . GLY A 1 263 ? 54.417 25.911 27.048 1.00 16.45 284 GLY A CA 1
ATOM 2059 C C . GLY A 1 263 ? 54.453 27.321 26.479 1.00 15.19 284 GLY A C 1
ATOM 2060 O O . GLY A 1 263 ? 55.041 28.221 27.067 1.00 14.59 284 GLY A O 1
ATOM 2061 N N . PHE A 1 264 ? 53.809 27.522 25.329 1.00 14.46 285 PHE A N 1
ATOM 2062 C CA . PHE A 1 264 ? 53.780 28.859 24.690 1.00 13.67 285 PHE A CA 1
ATOM 2063 C C . PHE A 1 264 ? 52.564 28.864 23.780 1.00 13.24 285 PHE A C 1
ATOM 2064 O O . PHE A 1 264 ? 51.955 27.808 23.589 1.00 13.76 285 PHE A O 1
ATOM 2072 N N . LEU A 1 265 ? 52.237 30.034 23.221 1.00 12.38 286 LEU A N 1
ATOM 2073 C CA . LEU A 1 265 ? 51.254 30.162 22.143 1.00 12.59 286 LEU A CA 1
ATOM 2074 C C . LEU A 1 265 ? 51.883 30.893 20.957 1.00 12.41 286 LEU A C 1
ATOM 2075 O O . LEU A 1 265 ? 52.693 31.831 21.128 1.00 12.68 286 LEU A O 1
ATOM 2080 N N . VAL A 1 266 ? 51.555 30.430 19.756 1.00 11.95 287 VAL A N 1
ATOM 2081 C CA . VAL A 1 266 ? 52.143 30.993 18.552 1.00 12.23 287 VAL A CA 1
ATOM 2082 C C . VAL A 1 266 ? 51.074 31.596 17.604 1.00 12.44 287 VAL A C 1
ATOM 2083 O O . VAL A 1 266 ? 49.880 31.553 17.904 1.00 11.05 287 VAL A O 1
ATOM 2087 N N . ALA A 1 267 ? 51.522 32.143 16.470 1.00 12.60 288 ALA A N 1
ATOM 2088 C CA . ALA A 1 267 ? 50.661 32.963 15.579 1.00 13.12 288 ALA A CA 1
ATOM 2089 C C . ALA A 1 267 ? 49.583 32.206 14.831 1.00 12.38 288 ALA A C 1
ATOM 2090 O O . ALA A 1 267 ? 48.527 32.766 14.516 1.00 12.09 288 ALA A O 1
ATOM 2092 N N . THR A 1 268 ? 49.861 30.952 14.482 1.00 12.39 289 THR A N 1
ATOM 2093 C CA . THR A 1 268 ? 48.936 30.138 13.689 1.00 12.85 289 THR A CA 1
ATOM 2094 C C . THR A 1 268 ? 48.910 28.643 14.100 1.00 13.32 289 THR A C 1
ATOM 2095 O O . THR A 1 268 ? 49.943 28.071 14.538 1.00 12.07 289 THR A O 1
ATOM 2099 N N . TYR A 1 269 ? 47.741 28.021 13.929 1.00 11.70 290 TYR A N 1
ATOM 2100 C CA . TYR A 1 269 ? 47.558 26.596 14.184 1.00 12.39 290 TYR A CA 1
ATOM 2101 C C . TYR A 1 269 ? 46.790 25.977 13.013 1.00 13.72 290 TYR A C 1
ATOM 2102 O O . TYR A 1 269 ? 46.021 26.662 12.332 1.00 13.17 290 TYR A O 1
ATOM 2111 N N . ASN A 1 270 ? 46.995 24.688 12.771 1.00 13.97 291 ASN A N 1
ATOM 2112 C CA . ASN A 1 270 ? 46.263 24.018 11.703 1.00 13.92 291 ASN A CA 1
ATOM 2113 C C . ASN A 1 270 ? 44.816 23.805 12.141 1.00 13.68 291 ASN A C 1
ATOM 2114 O O . ASN A 1 270 ? 44.581 23.357 13.258 1.00 14.09 291 ASN A O 1
ATOM 2119 N N . GLY A 1 271 ? 43.851 24.143 11.287 1.00 13.83 292 GLY A N 1
ATOM 2120 C CA . GLY A 1 271 ? 42.412 24.105 11.639 1.00 15.75 292 GLY A CA 1
ATOM 2121 C C . GLY A 1 271 ? 41.827 22.705 11.866 1.00 16.94 292 GLY A C 1
ATOM 2122 O O . GLY A 1 271 ? 40.811 22.558 12.515 1.00 17.26 292 GLY A O 1
ATOM 2123 N N . LYS A 1 272 ? 42.515 21.696 11.370 1.00 17.70 293 LYS A N 1
ATOM 2124 C CA . LYS A 1 272 ? 42.074 20.287 11.435 1.00 20.25 293 LYS A CA 1
ATOM 2125 C C . LYS A 1 272 ? 42.573 19.570 12.687 1.00 19.08 293 LYS A C 1
ATOM 2126 O O . LYS A 1 272 ? 41.811 18.984 13.425 1.00 20.35 293 LYS A O 1
ATOM 2132 N N . ASN A 1 273 ? 43.864 19.654 12.939 1.00 18.64 294 ASN A N 1
ATOM 2133 C CA . ASN A 1 273 ? 44.453 18.869 13.981 1.00 18.47 294 ASN A CA 1
ATOM 2134 C C . ASN A 1 273 ? 45.031 19.744 15.109 1.00 18.04 294 ASN A C 1
ATOM 2135 O O . ASN A 1 273 ? 45.477 19.227 16.110 1.00 17.65 294 ASN A O 1
ATOM 2140 N N . GLY A 1 274 ? 45.038 21.071 14.937 1.00 17.08 295 GLY A N 1
ATOM 2141 C CA . GLY A 1 274 ? 45.473 21.975 16.011 1.00 15.94 295 GLY A CA 1
ATOM 2142 C C . GLY A 1 274 ? 46.972 22.101 16.256 1.00 16.55 295 GLY A C 1
ATOM 2143 O O . GLY A 1 274 ? 47.370 22.739 17.237 1.00 16.63 295 GLY A O 1
ATOM 2144 N N . ASP A 1 275 ? 47.808 21.487 15.403 1.00 15.12 296 ASP A N 1
ATOM 2145 C CA . ASP A 1 275 ? 49.266 21.659 15.485 1.00 15.14 296 ASP A CA 1
ATOM 2146 C C . ASP A 1 275 ? 49.664 23.109 15.206 1.00 14.79 296 ASP A C 1
ATOM 2147 O O . ASP A 1 275 ? 49.114 23.743 14.289 1.00 14.57 296 ASP A O 1
ATOM 2152 N N . ALA A 1 276 ? 50.622 23.609 15.982 1.00 13.60 297 ALA A N 1
ATOM 2153 C CA . ALA A 1 276 ? 51.309 24.835 15.670 1.00 14.31 297 ALA A CA 1
ATOM 2154 C C . ALA A 1 276 ? 51.761 24.800 14.216 1.00 14.33 297 ALA A C 1
ATOM 2155 O O . ALA A 1 276 ? 52.260 23.776 13.734 1.00 14.75 297 ALA A O 1
ATOM 2157 N N . THR A 1 277 ? 51.589 25.916 13.525 1.00 13.53 298 THR A N 1
ATOM 2158 C CA . THR A 1 277 ? 52.074 26.039 12.158 1.00 14.07 298 THR A CA 1
ATOM 2159 C C . THR A 1 277 ? 52.944 27.268 12.020 1.00 14.97 298 THR A C 1
ATOM 2160 O O . THR A 1 277 ? 53.280 27.673 10.906 1.00 13.95 298 THR A O 1
ATOM 2164 N N . SER A 1 278 ? 53.335 27.843 13.165 1.00 15.98 299 SER A N 1
ATOM 2165 C CA . SER A 1 278 ? 54.218 28.999 13.191 1.00 17.04 299 SER A CA 1
ATOM 2166 C C . SER A 1 278 ? 55.149 28.844 14.375 1.00 16.84 299 SER A C 1
ATOM 2167 O O . SER A 1 278 ? 54.823 28.145 15.307 1.00 16.99 299 SER A O 1
ATOM 2170 N N . GLN A 1 279 ? 56.295 29.500 14.347 1.00 17.56 300 GLN A N 1
ATOM 2171 C CA . GLN A 1 279 ? 57.122 29.591 15.558 1.00 19.38 300 GLN A CA 1
ATOM 2172 C C . GLN A 1 279 ? 57.040 30.965 16.218 1.00 18.88 300 GLN A C 1
ATOM 2173 O O . GLN A 1 279 ? 57.749 31.246 17.201 1.00 19.12 300 GLN A O 1
ATOM 2179 N N . ILE A 1 280 ? 56.191 31.822 15.675 1.00 18.84 301 ILE A N 1
ATOM 2180 C CA . ILE A 1 280 ? 56.180 33.222 16.081 1.00 19.12 301 ILE A CA 1
ATOM 2181 C C . ILE A 1 280 ? 55.273 33.425 17.291 1.00 18.18 301 ILE A C 1
ATOM 2182 O O . ILE A 1 280 ? 54.091 33.090 17.245 1.00 16.77 301 ILE A O 1
ATOM 2187 N N . GLU A 1 281 ? 55.845 33.975 18.361 1.00 16.88 302 GLU A N 1
ATOM 2188 C CA . GLU A 1 281 ? 55.069 34.422 19.503 1.00 16.98 302 GLU A CA 1
ATOM 2189 C C . GLU A 1 281 ? 54.841 35.956 19.386 1.00 16.85 302 GLU A C 1
ATOM 2190 O O . GLU A 1 281 ? 55.561 36.636 18.672 1.00 16.17 302 GLU A O 1
ATOM 2196 N N . SER A 1 282 ? 53.875 36.487 20.122 1.00 16.15 303 SER A N 1
ATOM 2197 C CA . SER A 1 282 ? 53.554 37.918 20.053 1.00 16.07 303 SER A CA 1
ATOM 2198 C C . SER A 1 282 ? 53.067 38.418 21.412 1.00 14.10 303 SER A C 1
ATOM 2199 O O . SER A 1 282 ? 52.237 37.786 22.017 1.00 14.02 303 SER A O 1
ATOM 2202 N N . PRO A 1 283 ? 53.562 39.573 21.892 1.00 13.33 304 PRO A N 1
ATOM 2203 C CA . PRO A 1 283 ? 52.969 40.155 23.110 1.00 12.31 304 PRO A CA 1
ATOM 2204 C C . PRO A 1 283 ? 51.437 40.369 23.005 1.00 11.78 304 PRO A C 1
ATOM 2205 O O . PRO A 1 283 ? 50.758 40.326 24.015 1.00 11.56 304 PRO A O 1
ATOM 2209 N N . SER A 1 284 ? 50.907 40.602 21.801 1.00 10.34 305 SER A N 1
ATOM 2210 C CA . SER A 1 284 ? 49.454 40.829 21.633 1.00 11.14 305 SER A CA 1
ATOM 2211 C C . SER A 1 284 ? 48.636 39.573 21.889 1.00 10.71 305 SER A C 1
ATOM 2212 O O . SER A 1 284 ? 47.523 39.643 22.421 1.00 11.67 305 SER A O 1
ATOM 2215 N N . ILE A 1 285 ? 49.179 38.427 21.489 1.00 10.95 306 ILE A N 1
ATOM 2216 C CA A ILE A 1 285 ? 48.565 37.133 21.786 0.50 11.22 306 ILE A CA 1
ATOM 2217 C CA B ILE A 1 285 ? 48.528 37.155 21.779 0.50 10.80 306 ILE A CA 1
ATOM 2218 C C . ILE A 1 285 ? 48.507 36.945 23.294 1.00 11.22 306 ILE A C 1
ATOM 2219 O O . ILE A 1 285 ? 47.431 36.699 23.869 1.00 11.38 306 ILE A O 1
ATOM 2228 N N . TYR A 1 286 ? 49.681 37.054 23.943 1.00 11.18 307 TYR A N 1
ATOM 2229 C CA . TYR A 1 286 ? 49.731 36.866 25.416 1.00 11.75 307 TYR A CA 1
ATOM 2230 C C . TYR A 1 286 ? 48.874 37.859 26.184 1.00 11.59 307 TYR A C 1
ATOM 2231 O O . TYR A 1 286 ? 48.231 37.489 27.164 1.00 11.94 307 TYR A O 1
ATOM 2240 N N . SER A 1 287 ? 48.862 39.114 25.722 1.00 11.14 308 SER A N 1
ATOM 2241 C CA . SER A 1 287 ? 47.966 40.139 26.275 1.00 12.29 308 SER A CA 1
ATOM 2242 C C . SER A 1 287 ? 46.534 39.735 26.260 1.00 12.16 308 SER A C 1
ATOM 2243 O O . SER A 1 287 ? 45.854 39.878 27.273 1.00 12.6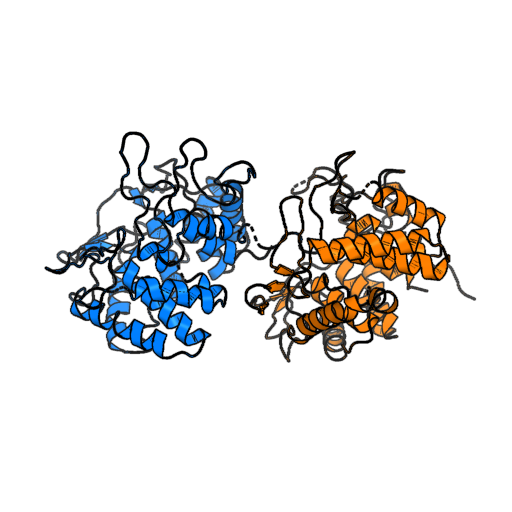6 308 SER A O 1
ATOM 2246 N N . ASN A 1 288 ? 46.051 39.223 25.119 1.00 12.66 309 ASN A N 1
ATOM 2247 C CA . ASN A 1 288 ? 44.662 38.853 25.016 1.00 13.24 309 ASN A CA 1
ATOM 2248 C C . ASN A 1 288 ? 44.314 37.658 25.892 1.00 13.31 309 ASN A C 1
ATOM 2249 O O . ASN A 1 288 ? 43.232 37.608 26.487 1.00 13.85 309 ASN A O 1
ATOM 2254 N N . VAL A 1 289 ? 45.231 36.683 25.950 1.00 12.90 310 VAL A N 1
ATOM 2255 C CA . VAL A 1 289 ? 45.034 35.494 26.773 1.00 12.40 310 VAL A CA 1
ATOM 2256 C C . VAL A 1 289 ? 44.932 35.909 28.247 1.00 12.74 310 VAL A C 1
ATOM 2257 O O . VAL A 1 289 ? 44.059 35.435 28.981 1.00 12.21 310 VAL A O 1
ATOM 2261 N N . ALA A 1 290 ? 45.809 36.826 28.672 1.00 12.29 311 ALA A N 1
ATOM 2262 C CA . ALA A 1 290 ? 45.750 37.406 30.022 1.00 12.83 311 ALA A CA 1
ATOM 2263 C C . ALA A 1 290 ? 44.444 38.145 30.271 1.00 13.80 311 ALA A C 1
ATOM 2264 O O . ALA A 1 290 ? 43.875 38.038 31.353 1.00 13.95 311 ALA A O 1
ATOM 2266 N N . LEU A 1 291 ? 43.964 38.907 29.285 1.00 13.90 312 LEU A N 1
ATOM 2267 C CA . LEU A 1 291 ? 42.668 39.629 29.477 1.00 14.21 312 LEU A CA 1
ATOM 2268 C C . LEU A 1 291 ? 41.464 38.674 29.576 1.00 14.07 312 LEU A C 1
ATOM 2269 O O . LEU A 1 291 ? 40.502 38.910 30.334 1.00 13.75 312 LEU A O 1
ATOM 2274 N N . ILE A 1 292 ? 41.530 37.598 28.792 1.00 13.92 313 ILE A N 1
ATOM 2275 C CA . ILE A 1 292 ? 40.553 36.524 28.874 1.00 13.76 313 ILE A CA 1
ATOM 2276 C C . ILE A 1 292 ? 40.567 35.895 30.273 1.00 14.70 313 ILE A C 1
ATOM 2277 O O . ILE A 1 292 ? 39.510 35.753 30.903 1.00 15.04 313 ILE A O 1
ATOM 2282 N N . ALA A 1 293 ? 41.755 35.538 30.752 1.00 14.64 314 ALA A N 1
ATOM 2283 C CA . ALA A 1 293 ? 41.904 34.827 32.022 1.00 15.26 314 ALA A CA 1
ATOM 2284 C C . ALA A 1 293 ? 41.475 35.741 33.152 1.00 15.19 314 ALA A C 1
ATOM 2285 O O . ALA A 1 293 ? 40.832 35.296 34.095 1.00 14.73 314 ALA A O 1
ATOM 2287 N N . ASN A 1 294 ? 41.823 37.020 33.032 1.00 15.38 315 ASN A N 1
ATOM 2288 C CA . ASN A 1 294 ? 41.392 38.006 34.025 1.00 16.87 315 ASN A CA 1
ATOM 2289 C C . ASN A 1 294 ? 39.875 38.044 34.115 1.00 16.95 315 ASN A C 1
ATOM 2290 O O . ASN A 1 294 ? 39.301 37.985 35.210 1.00 16.89 315 ASN A O 1
ATOM 2295 N N . TYR A 1 295 ? 39.243 38.134 32.948 1.00 17.14 316 TYR A N 1
ATOM 2296 C CA . TYR A 1 295 ? 37.806 38.256 32.874 1.00 19.08 316 TYR A CA 1
ATOM 2297 C C . TYR A 1 295 ? 37.109 37.045 33.512 1.00 19.35 316 TYR A C 1
ATOM 2298 O O . TYR A 1 295 ? 36.201 37.211 34.323 1.00 19.54 316 TYR A O 1
ATOM 2307 N N . ILE A 1 296 ? 37.544 35.839 33.165 1.00 19.49 317 ILE A N 1
ATOM 2308 C CA . ILE A 1 296 ? 36.878 34.641 33.685 1.00 20.42 317 ILE A CA 1
ATOM 2309 C C . ILE A 1 296 ? 37.322 34.259 35.097 1.00 21.48 317 ILE A C 1
ATOM 2310 O O . ILE A 1 296 ? 36.746 33.362 35.683 1.00 22.98 317 ILE A O 1
ATOM 2315 N N . GLY A 1 297 ? 38.331 34.951 35.630 1.00 22.02 318 GLY A N 1
ATOM 2316 C CA . GLY A 1 297 ? 38.899 34.655 36.945 1.00 22.71 318 GLY A CA 1
ATOM 2317 C C . GLY A 1 297 ? 39.864 33.478 36.990 1.00 23.00 318 GLY A C 1
ATOM 2318 O O . GLY A 1 297 ? 40.004 32.852 38.032 1.00 24.10 318 GLY A O 1
ATOM 2319 N N . ASP A 1 298 ? 40.540 33.165 35.881 1.00 22.08 319 ASP A N 1
ATOM 2320 C CA . ASP A 1 298 ? 41.454 32.010 35.839 1.00 21.36 319 ASP A CA 1
ATOM 2321 C C . ASP A 1 298 ? 42.875 32.432 36.185 1.00 20.54 319 ASP A C 1
ATOM 2322 O O . ASP A 1 298 ? 43.640 32.840 35.311 1.00 18.98 319 ASP A O 1
ATOM 2327 N N . LYS A 1 299 ? 43.245 32.282 37.465 1.00 19.72 320 LYS A N 1
ATOM 2328 C CA . LYS A 1 299 ? 44.493 32.855 37.959 1.00 18.64 320 LYS A CA 1
ATOM 2329 C C . LYS A 1 299 ? 45.739 32.215 37.368 1.00 18.04 320 LYS A C 1
ATOM 2330 O O . LYS A 1 299 ? 46.699 32.917 37.066 1.00 18.55 320 LYS A O 1
ATOM 2332 N N . GLU A 1 300 ? 45.713 30.912 37.184 1.00 17.17 321 GLU A N 1
ATOM 2333 C CA . GLU A 1 300 ? 46.822 30.136 36.667 1.00 17.29 321 GLU A CA 1
ATOM 2334 C C . GLU A 1 300 ? 47.171 30.511 35.202 1.00 16.19 321 GLU A C 1
ATOM 2335 O O . GLU A 1 300 ? 48.275 30.748 34.894 1.00 15.85 321 GLU A O 1
ATOM 2341 N N . LEU A 1 301 ? 46.149 30.589 34.374 1.00 14.97 322 LEU A N 1
ATOM 2342 C CA . LEU A 1 301 ? 46.249 31.030 32.974 1.00 15.28 322 LEU A CA 1
ATOM 2343 C C . LEU A 1 301 ? 46.756 32.480 32.893 1.00 14.35 322 LEU A C 1
ATOM 2344 O O . LEU A 1 301 ? 47.637 32.810 32.089 1.00 15.66 322 LEU A O 1
ATOM 2349 N N . PHE A 1 302 ? 46.192 33.321 33.744 1.00 14.14 323 PHE A N 1
ATOM 2350 C CA . PHE A 1 302 ? 46.547 34.722 33.847 1.00 14.11 323 PHE A CA 1
ATOM 2351 C C . PHE A 1 302 ? 48.011 34.871 34.139 1.00 14.18 323 PHE A C 1
ATOM 2352 O O . PHE A 1 302 ? 48.685 35.600 33.439 1.00 13.82 323 PHE A O 1
ATOM 2360 N N . ASN A 1 303 ? 48.515 34.166 35.159 1.00 15.14 324 ASN A N 1
ATOM 2361 C CA . ASN A 1 303 ? 49.935 34.264 35.538 1.00 15.90 324 ASN A CA 1
ATOM 2362 C C . ASN A 1 303 ? 50.868 33.713 34.470 1.00 16.11 324 ASN A C 1
ATOM 2363 O O . ASN A 1 303 ? 51.956 34.248 34.251 1.00 17.02 324 ASN A O 1
ATOM 2368 N N . LYS A 1 304 ? 50.429 32.640 33.812 1.00 16.76 325 LYS A N 1
ATOM 2369 C CA . LYS A 1 304 ? 51.195 32.024 32.728 1.00 16.49 325 LYS A CA 1
ATOM 2370 C C . LYS A 1 304 ? 51.376 33.006 31.570 1.00 16.00 325 LYS A C 1
ATOM 2371 O O . LYS A 1 304 ? 52.467 33.113 31.009 1.00 15.32 325 LYS A O 1
ATOM 2377 N N . ALA A 1 305 ? 50.277 33.682 31.195 1.00 15.72 326 ALA A N 1
ATOM 2378 C CA . ALA A 1 305 ? 50.309 34.685 30.151 1.00 15.06 326 ALA A CA 1
ATOM 2379 C C . ALA A 1 305 ? 51.138 35.902 30.601 1.00 15.74 326 ALA A C 1
ATOM 2380 O O . ALA A 1 305 ? 51.957 36.395 29.830 1.00 14.95 326 ALA A O 1
ATOM 2382 N N . ILE A 1 306 ? 50.945 36.375 31.843 1.00 15.72 327 ILE A N 1
ATOM 2383 C CA . ILE A 1 306 ? 51.729 37.510 32.353 1.00 15.95 327 ILE A CA 1
ATOM 2384 C C . ILE A 1 306 ? 53.249 37.196 32.433 1.00 16.37 327 ILE A C 1
ATOM 2385 O O . ILE A 1 306 ? 54.092 38.043 32.146 1.00 16.61 327 ILE A O 1
ATOM 2390 N N . ASP A 1 307 ? 53.593 35.979 32.846 1.00 16.72 328 ASP A N 1
ATOM 2391 C CA . ASP A 1 307 ? 54.980 35.577 32.908 1.00 16.86 328 ASP A CA 1
ATOM 2392 C C . ASP A 1 307 ? 55.637 35.703 31.553 1.00 15.37 328 ASP A C 1
ATOM 2393 O O . ASP A 1 307 ? 56.774 36.142 31.479 1.00 16.32 328 ASP A O 1
ATOM 2398 N N . LYS A 1 308 ? 54.933 35.350 30.479 1.00 14.62 329 LYS A N 1
ATOM 2399 C CA . LYS A 1 308 ? 55.503 35.543 29.132 1.00 13.59 329 LYS A CA 1
ATOM 2400 C C . LYS A 1 308 ? 55.755 37.002 28.807 1.00 13.50 329 LYS A C 1
ATOM 2401 O O . LYS A 1 308 ? 56.770 37.326 28.188 1.00 12.72 329 LYS A O 1
ATOM 2407 N N . LEU A 1 309 ? 54.824 37.872 29.198 1.00 13.11 330 LEU A N 1
ATOM 2408 C CA . LEU A 1 309 ? 54.991 39.303 28.957 1.00 13.43 330 LEU A CA 1
ATOM 2409 C C . LEU A 1 309 ? 56.147 39.857 29.783 1.00 14.51 330 LEU A C 1
ATOM 2410 O O . LEU A 1 309 ? 56.952 40.616 29.287 1.00 14.88 330 LEU A O 1
ATOM 2415 N N . LYS A 1 310 ? 56.254 39.458 31.052 1.00 15.10 331 LYS A N 1
ATOM 2416 C CA . LYS A 1 310 ? 57.412 39.872 31.833 1.00 15.33 331 LYS A CA 1
ATOM 2417 C C . L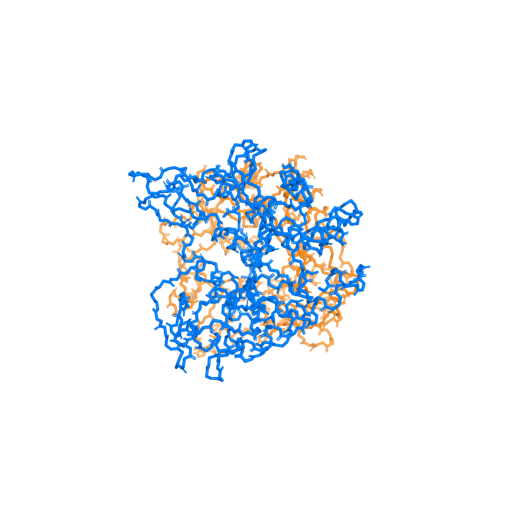YS A 1 310 ? 58.749 39.457 31.212 1.00 16.17 331 LYS A C 1
ATOM 2418 O O . LYS A 1 310 ? 59.735 40.197 31.272 1.00 16.49 331 LYS A O 1
ATOM 2424 N N . TYR A 1 311 ? 58.780 38.239 30.682 1.00 16.17 332 TYR A N 1
ATOM 2425 C CA . TYR A 1 311 ? 59.978 37.656 30.103 1.00 17.29 332 TYR A CA 1
ATOM 2426 C C . TYR A 1 311 ? 60.426 38.414 28.869 1.00 16.90 332 TYR A C 1
ATOM 2427 O O . TYR A 1 311 ? 61.608 38.671 28.718 1.00 16.12 332 TYR A O 1
ATOM 2436 N N . TYR A 1 312 ? 59.476 38.759 27.994 1.00 15.92 333 TYR A N 1
ATOM 2437 C CA . TYR A 1 312 ? 59.813 39.460 26.743 1.00 16.87 333 TYR A CA 1
ATOM 2438 C C . TYR A 1 312 ? 60.019 40.967 26.873 1.00 16.84 333 TYR A C 1
ATOM 2439 O O . TYR A 1 312 ? 60.642 41.582 25.994 1.00 15.86 333 TYR A O 1
ATOM 2448 N N . GLN A 1 313 ? 59.514 41.559 27.957 1.00 17.09 334 GLN A N 1
ATOM 2449 C CA . GLN A 1 313 ? 59.716 43.018 28.187 1.00 16.76 334 GLN A CA 1
ATOM 2450 C C . GLN A 1 313 ? 61.213 43.319 28.302 1.00 17.46 334 GLN A C 1
ATOM 2451 O O . GLN A 1 313 ? 61.942 42.577 28.964 1.00 17.79 334 GLN A O 1
ATOM 2457 N N . ILE A 1 314 ? 61.687 44.374 27.644 1.00 17.92 335 ILE A N 1
ATOM 2458 C CA . ILE A 1 314 ? 63.120 44.717 27.677 1.00 18.86 335 ILE A CA 1
ATOM 2459 C C . ILE A 1 314 ? 63.492 45.234 29.070 1.00 19.66 335 ILE A C 1
ATOM 2460 O O . ILE A 1 314 ? 63.027 46.318 29.498 1.00 19.96 335 ILE A O 1
ATOM 2465 N N . LYS A 1 315 ? 64.327 44.468 29.769 1.00 19.53 336 LYS A N 1
ATOM 2466 C CA . LYS A 1 315 ? 64.667 44.775 31.161 1.00 22.10 336 LYS A CA 1
ATOM 2467 C C . LYS A 1 315 ? 66.020 45.475 31.304 1.00 23.10 336 LYS A C 1
ATOM 2468 O O . LYS A 1 315 ? 66.324 45.963 32.377 1.00 24.32 336 LYS A O 1
ATOM 2474 N N . ASN A 1 316 ? 66.780 45.568 30.215 1.00 25.15 337 ASN A N 1
ATOM 2475 C CA . ASN A 1 316 ? 68.108 46.212 30.194 1.00 27.33 337 ASN A CA 1
ATOM 2476 C C . ASN A 1 316 ? 68.011 47.731 30.358 1.00 28.53 337 ASN A C 1
ATOM 2477 O O . ASN A 1 316 ? 67.563 48.413 29.423 1.00 28.62 337 ASN A O 1
ATOM 2482 N N . LYS A 1 317 ? 68.433 48.276 31.504 1.00 29.40 338 LYS A N 1
ATOM 2483 C CA . LYS A 1 317 ? 68.312 49.727 31.731 1.00 30.50 338 LYS A CA 1
ATOM 2484 C C . LYS A 1 317 ? 69.150 50.572 30.744 1.00 30.94 338 LYS A C 1
ATOM 2485 O O . LYS A 1 317 ? 68.903 51.776 30.599 1.00 31.46 338 LYS A O 1
ATOM 2491 N N . ASP A 1 318 ? 70.126 49.955 30.076 1.00 31.31 339 ASP A N 1
ATOM 2492 C CA . ASP A 1 318 ? 70.986 50.682 29.113 1.00 31.69 339 ASP A CA 1
ATOM 2493 C C . ASP A 1 318 ? 70.439 50.669 27.676 1.00 30.26 339 ASP A C 1
ATOM 2494 O O . ASP A 1 318 ? 71.032 51.266 26.777 1.00 30.77 339 ASP A O 1
ATOM 2499 N N . SER A 1 319 ? 69.328 49.969 27.454 1.00 27.23 340 SER A N 1
ATOM 2500 C CA . SER A 1 319 ? 68.677 49.988 26.154 1.00 24.95 340 SER A CA 1
ATOM 2501 C C . SER A 1 319 ? 67.722 51.176 26.073 1.00 23.60 340 SER A C 1
ATOM 2502 O O . SER A 1 319 ? 66.942 51.412 27.001 1.00 22.40 340 SER A O 1
ATOM 2505 N N . VAL A 1 320 ? 67.754 51.880 24.942 1.00 22.38 341 VAL A N 1
ATOM 2506 C CA . VAL A 1 320 ? 66.734 52.887 24.671 1.00 20.97 341 VAL A CA 1
ATOM 2507 C C . VAL A 1 320 ? 65.331 52.273 24.695 1.00 20.23 341 VAL A C 1
ATOM 2508 O O . VAL A 1 320 ? 64.338 53.000 24.870 1.00 19.90 341 VAL A O 1
ATOM 2512 N N . LEU A 1 321 ? 65.247 50.938 24.596 1.00 18.69 342 LEU A N 1
ATOM 2513 C CA . LEU A 1 321 ? 63.944 50.261 24.576 1.00 17.86 342 LEU A CA 1
ATOM 2514 C C . LEU A 1 321 ? 63.531 49.739 25.923 1.00 17.90 342 LEU A C 1
ATOM 2515 O O . LEU A 1 321 ? 62.524 49.047 26.023 1.00 17.61 342 LEU A O 1
ATOM 2520 N N . TYR A 1 322 ? 64.308 50.060 26.955 1.00 17.65 343 TYR A N 1
ATOM 2521 C CA . TYR A 1 322 ? 63.964 49.655 28.313 1.00 17.28 343 TYR A CA 1
ATOM 2522 C C . TYR A 1 322 ? 62.479 49.901 28.594 1.00 16.86 343 TYR A C 1
ATOM 2523 O O . TYR A 1 322 ? 61.963 51.013 28.447 1.00 16.62 343 TYR A O 1
ATOM 2532 N N . GLY A 1 323 ? 61.802 48.846 29.009 1.00 16.94 344 GLY A N 1
ATOM 2533 C CA . GLY A 1 323 ? 60.418 48.936 29.422 1.00 16.20 344 GLY A CA 1
ATOM 2534 C C . GLY A 1 323 ? 59.493 48.465 28.312 1.00 15.96 344 GLY A C 1
ATOM 2535 O O . GLY A 1 323 ? 58.353 48.095 28.581 1.00 15.67 344 GLY A O 1
ATOM 2536 N N . GLY A 1 324 ? 59.989 48.485 27.077 1.00 15.64 345 GLY A N 1
ATOM 2537 C CA . GLY A 1 324 ? 59.178 48.133 25.916 1.00 14.97 345 GLY A CA 1
ATOM 2538 C C . GLY A 1 324 ? 59.304 46.712 25.361 1.00 14.80 345 GLY A C 1
ATOM 2539 O O . GLY A 1 324 ? 60.029 45.880 25.900 1.00 14.02 345 GLY A O 1
ATOM 2540 N N . PHE A 1 325 ? 58.584 46.463 24.263 1.00 13.77 346 PHE A N 1
ATOM 2541 C CA . PHE A 1 325 ? 58.667 45.208 23.523 1.00 14.32 346 PHE A CA 1
ATOM 2542 C C . PHE A 1 325 ? 59.147 45.503 22.101 1.00 15.41 346 PHE A C 1
ATOM 2543 O O . PHE A 1 325 ? 58.601 46.393 21.415 1.00 12.99 346 PHE A O 1
ATOM 2551 N N . GLY A 1 326 ? 60.165 44.757 21.679 1.00 15.78 347 GLY A N 1
ATOM 2552 C CA . GLY A 1 326 ? 60.697 44.910 20.332 1.00 17.99 347 GLY A CA 1
ATOM 2553 C C . GLY A 1 326 ? 62.089 44.335 20.206 1.00 19.48 347 GLY A C 1
ATOM 2554 O O . GLY A 1 326 ? 62.562 43.617 21.078 1.00 19.18 347 GLY A O 1
ATOM 2555 N N . ASP A 1 327 ? 62.759 44.655 19.109 1.00 21.49 348 ASP A N 1
ATOM 2556 C CA . ASP A 1 327 ? 64.000 43.994 18.804 1.00 23.06 348 ASP A CA 1
ATOM 2557 C C . ASP A 1 327 ? 65.114 44.951 19.144 1.00 23.48 348 ASP A C 1
ATOM 2558 O O . ASP A 1 327 ? 65.301 45.940 18.455 1.00 23.48 348 ASP A O 1
ATOM 2563 N N . GLU A 1 328 ? 65.830 44.673 20.229 1.00 25.54 349 GLU A N 1
ATOM 2564 C CA . GLU A 1 328 ? 66.998 45.487 20.640 1.00 27.60 349 GLU A CA 1
ATOM 2565 C C . GLU A 1 328 ? 68.054 45.706 19.559 1.00 28.18 349 GLU A C 1
ATOM 2566 O O . GLU A 1 328 ? 68.731 46.730 19.586 1.00 28.22 349 GLU A O 1
ATOM 2572 N N . LYS A 1 329 ? 68.193 44.759 18.621 1.00 28.69 350 LYS A N 1
ATOM 2573 C CA . LYS A 1 329 ? 69.282 44.784 17.623 1.00 28.59 350 LYS A CA 1
ATOM 2574 C C . LYS A 1 329 ? 69.040 45.814 16.559 1.00 27.21 350 LYS A C 1
ATOM 2575 O O . LYS A 1 329 ? 69.971 46.409 16.062 1.00 27.59 350 LYS A O 1
ATOM 2581 N N . THR A 1 330 ? 67.783 46.008 16.192 1.00 25.40 351 THR A N 1
ATOM 2582 C CA . THR A 1 330 ? 67.433 46.868 15.084 1.00 23.43 351 THR A CA 1
ATOM 2583 C C . THR A 1 330 ? 66.560 48.047 15.526 1.00 22.55 351 THR A C 1
ATOM 2584 O O . THR A 1 330 ? 66.184 48.862 14.695 1.00 21.78 351 THR A O 1
ATOM 2588 N N . ASN A 1 331 ? 66.234 48.128 16.816 1.00 20.96 352 ASN A N 1
ATOM 2589 C CA . ASN A 1 331 ? 65.218 49.081 17.324 1.00 20.08 352 ASN A CA 1
ATOM 2590 C C . ASN A 1 331 ? 63.881 49.011 16.599 1.00 19.38 352 ASN A C 1
ATOM 2591 O O . ASN A 1 331 ? 63.202 50.035 16.400 1.00 18.85 352 ASN A O 1
ATOM 2596 N N . SER A 1 332 ? 63.495 47.801 16.223 1.00 16.97 353 SER A N 1
ATOM 2597 C CA . SER A 1 332 ? 62.199 47.584 15.589 1.00 17.01 353 SER A CA 1
ATOM 2598 C C . SER A 1 332 ? 61.108 47.376 16.668 1.00 15.94 353 SER A C 1
ATOM 2599 O O . SER A 1 332 ? 61.227 46.508 17.507 1.00 16.12 353 SER A O 1
ATOM 2602 N N . VAL A 1 333 ? 60.054 48.188 16.639 1.00 15.13 354 VAL A N 1
ATOM 2603 C CA . VAL A 1 333 ? 59.075 48.230 17.728 1.00 14.17 354 VAL A CA 1
ATOM 2604 C C . VAL A 1 333 ? 57.706 48.483 17.076 1.00 14.68 354 VAL A C 1
ATOM 2605 O O . VAL A 1 333 ? 57.643 49.295 16.157 1.00 15.39 354 VAL A O 1
ATOM 2609 N N . TYR A 1 334 ? 56.663 47.797 17.533 1.00 13.80 355 TYR A N 1
ATOM 2610 C CA . TYR A 1 334 ? 55.297 48.036 17.092 1.00 15.61 355 TYR A CA 1
ATOM 2611 C C . TYR A 1 334 ? 54.431 48.528 18.237 1.00 15.27 355 TYR A C 1
ATOM 2612 O O . TYR A 1 334 ? 54.292 47.830 19.240 1.00 16.33 355 TYR A O 1
ATOM 2621 N N . SER A 1 335 ? 53.831 49.706 18.074 1.00 14.05 356 SER A N 1
ATOM 2622 C CA . SER A 1 335 ? 52.993 50.288 19.109 1.00 14.65 356 SER A CA 1
ATOM 2623 C C . SER A 1 335 ? 51.912 49.303 19.506 1.00 13.67 356 SER A C 1
ATOM 2624 O O . SER A 1 335 ? 51.567 49.158 20.677 1.00 11.73 356 SER A O 1
ATOM 2627 N N . PHE A 1 336 ? 51.354 48.625 18.523 1.00 13.76 357 PHE A N 1
ATOM 2628 C CA . PHE A 1 336 ? 50.238 47.721 18.812 1.00 14.82 357 PHE A CA 1
ATOM 2629 C C . PHE A 1 336 ? 50.555 46.661 19.901 1.00 14.74 357 PHE A C 1
ATOM 2630 O O . PHE A 1 336 ? 49.737 46.425 20.810 1.00 13.48 357 PHE A O 1
ATOM 2638 N N . ASP A 1 337 ? 51.735 46.047 19.825 1.00 14.76 358 ASP A N 1
ATOM 2639 C CA . ASP A 1 337 ? 52.119 45.060 20.839 1.00 15.38 358 ASP A CA 1
ATOM 2640 C C . ASP A 1 337 ? 52.359 45.671 22.193 1.00 14.89 358 ASP A C 1
ATOM 2641 O O . ASP A 1 337 ? 51.982 45.089 23.202 1.00 15.48 358 ASP A O 1
ATOM 2646 N N . ASN A 1 338 ? 52.972 46.853 22.201 1.00 14.28 359 ASN A N 1
ATOM 2647 C CA . ASN A 1 338 ? 53.225 47.584 23.426 1.00 13.73 359 ASN A CA 1
ATOM 2648 C C . ASN A 1 338 ? 51.954 48.042 24.144 1.00 13.00 359 ASN A C 1
ATOM 2649 O O . ASN A 1 338 ? 51.843 47.894 25.369 1.00 11.96 359 ASN A O 1
ATOM 2654 N N . LEU A 1 339 ? 50.990 48.564 23.382 1.00 12.18 360 LEU A N 1
ATOM 2655 C CA . LEU A 1 339 ? 49.715 48.997 23.974 1.00 12.21 360 LEU A CA 1
ATOM 2656 C C . LEU A 1 339 ? 48.864 47.835 24.507 1.00 12.61 360 LEU A C 1
ATOM 2657 O O . LEU A 1 339 ? 48.195 47.966 25.565 1.00 10.96 360 LEU A O 1
ATOM 2662 N N . ASN A 1 340 ? 48.868 46.709 23.787 1.00 11.24 361 ASN A N 1
ATOM 2663 C CA . ASN A 1 340 ? 48.099 45.546 24.250 1.00 11.88 361 ASN A CA 1
ATOM 2664 C C . ASN A 1 340 ? 48.724 45.020 25.546 1.00 11.47 361 ASN A C 1
ATOM 2665 O O . ASN A 1 340 ? 48.007 44.731 26.512 1.00 10.75 361 ASN A O 1
ATOM 2670 N N . ALA A 1 341 ? 50.059 44.993 25.589 1.00 10.43 362 ALA A N 1
ATOM 2671 C CA . ALA A 1 341 ? 50.787 44.601 26.815 1.00 11.30 362 ALA A CA 1
ATOM 2672 C C . ALA A 1 341 ? 50.462 45.532 27.982 1.00 10.34 362 ALA A C 1
ATOM 2673 O O . ALA A 1 341 ? 50.369 45.089 29.119 1.00 12.73 362 ALA A O 1
ATOM 2675 N N . LEU A 1 342 ? 50.305 46.822 27.700 1.00 10.90 363 LEU A N 1
ATOM 2676 C CA . LEU A 1 342 ? 49.963 47.778 28.755 1.00 11.00 363 LEU A CA 1
ATOM 2677 C C . LEU A 1 342 ? 48.592 47.470 29.343 1.00 11.48 363 LEU A C 1
ATOM 2678 O O . LEU A 1 342 ? 48.429 47.427 30.561 1.00 12.21 363 LEU A O 1
ATOM 2683 N N . LEU A 1 343 ? 47.604 47.195 28.491 1.00 11.19 364 LEU A N 1
ATOM 2684 C CA . LEU A 1 343 ? 46.310 46.702 28.970 1.00 11.40 364 LEU A CA 1
ATOM 2685 C C . LEU A 1 343 ? 46.380 45.433 29.842 1.00 11.23 364 LEU A C 1
ATOM 2686 O O . LEU A 1 343 ? 45.661 45.341 30.848 1.00 10.81 364 LEU A O 1
ATOM 2691 N N . ALA A 1 344 ? 47.202 44.443 29.449 1.00 10.70 365 ALA A N 1
ATOM 2692 C CA . ALA A 1 344 ? 47.384 43.219 30.293 1.00 10.81 365 ALA A CA 1
ATOM 2693 C C . ALA A 1 344 ? 48.111 43.535 31.613 1.00 10.72 365 ALA A C 1
ATOM 2694 O O . ALA A 1 344 ? 47.678 43.081 32.673 1.00 11.23 365 ALA A O 1
ATOM 2696 N N . PHE A 1 345 ? 49.197 44.315 31.562 1.00 11.61 366 PHE A N 1
ATOM 2697 C CA . PHE A 1 345 ? 49.939 44.612 32.806 1.00 12.37 366 PHE A CA 1
ATOM 2698 C C . PHE A 1 345 ? 49.035 45.430 33.741 1.00 14.00 366 PHE A C 1
ATOM 2699 O O . PHE A 1 345 ? 49.162 45.330 34.969 1.00 15.04 366 PHE A O 1
ATOM 2707 N N . GLN A 1 346 ? 48.138 46.253 33.183 1.00 13.85 367 GLN A N 1
ATOM 2708 C CA . GLN A 1 346 ? 47.178 47.020 34.034 1.00 14.14 367 GLN A CA 1
ATOM 2709 C C . GLN A 1 346 ? 46.323 46.129 34.963 1.00 14.90 367 GLN A C 1
ATOM 2710 O O . GLN A 1 346 ? 45.927 46.566 36.056 1.00 15.10 367 GLN A O 1
ATOM 2716 N N . LYS A 1 347 ? 46.007 44.912 34.520 1.00 14.80 368 LYS A N 1
ATOM 2717 C CA . LYS A 1 347 ? 45.298 43.925 35.357 1.00 16.76 368 LYS A CA 1
ATOM 2718 C C . LYS A 1 347 ? 46.173 43.169 36.364 1.00 17.43 368 LYS A C 1
ATOM 2719 O O . LYS A 1 347 ? 45.644 42.443 37.208 1.00 18.69 368 LYS A O 1
ATOM 2725 N N . TYR A 1 348 ? 47.486 43.284 36.231 1.00 17.32 369 TYR A N 1
ATOM 2726 C CA . TYR A 1 348 ? 48.455 42.563 37.063 1.00 19.52 369 TYR A CA 1
ATOM 2727 C C . TYR A 1 348 ? 48.762 43.383 38.330 1.00 20.89 369 TYR A C 1
ATOM 2728 O O . TYR A 1 348 ? 49.357 44.454 38.269 1.00 21.04 369 TYR A O 1
ATOM 2737 N N . LYS A 1 349 ? 48.269 42.902 39.445 1.00 23.43 370 LYS A N 1
ATOM 2738 C CA . LYS A 1 349 ? 48.303 43.546 40.761 1.00 25.62 370 LYS A CA 1
ATOM 2739 C C . LYS A 1 349 ? 49.475 43.285 41.696 1.00 26.99 370 LYS A C 1
ATOM 2740 O O . LYS A 1 349 ? 49.566 43.882 42.723 1.00 28.12 370 LYS A O 1
ATOM 2746 N N . ASP A 1 350 ? 50.298 42.332 41.375 1.00 28.24 371 ASP A N 1
ATOM 2747 C CA . ASP A 1 350 ? 51.461 41.947 42.212 1.00 30.13 371 ASP A CA 1
ATOM 2748 C C . ASP A 1 350 ? 52.782 42.639 41.852 1.00 30.67 371 ASP A C 1
ATOM 2749 O O . ASP A 1 350 ? 52.938 43.271 40.802 1.00 30.86 371 ASP A O 1
ATOM 2755 N N . VAL B 1 15 ? 51.785 31.663 92.194 1.00 39.19 36 VAL B N 1
ATOM 2756 C CA . VAL B 1 15 ? 53.191 31.675 91.687 1.00 39.22 36 VAL B CA 1
ATOM 2757 C C . VAL B 1 15 ? 53.233 31.392 90.164 1.00 39.27 36 VAL B C 1
ATOM 2758 O O . VAL B 1 15 ? 52.625 30.415 89.694 1.00 37.88 36 VAL B O 1
ATOM 2762 N N . PRO B 1 16 ? 53.946 32.251 89.387 1.00 39.40 37 PRO B N 1
ATOM 2763 C CA . PRO B 1 16 ? 53.957 32.059 87.926 1.00 39.98 37 PRO B CA 1
ATOM 2764 C C . PRO B 1 16 ? 54.917 30.925 87.490 1.00 39.95 37 PRO B C 1
ATOM 2765 O O . PRO B 1 16 ? 55.988 30.779 88.064 1.00 40.23 37 PRO B O 1
ATOM 2769 N N . ARG B 1 17 ? 54.461 30.084 86.560 1.00 40.13 38 ARG B N 1
ATOM 2770 C CA . ARG B 1 17 ? 55.106 28.845 86.200 1.00 40.07 38 ARG B CA 1
ATOM 2771 C C . ARG B 1 17 ? 55.402 28.611 84.743 1.00 40.92 38 ARG B C 1
ATOM 2772 O O . ARG B 1 17 ? 54.505 28.449 83.960 1.00 40.04 38 ARG B O 1
ATOM 2780 N N . GLY B 1 18 ? 56.699 28.543 84.423 1.00 41.12 39 GLY B N 1
ATOM 2781 C CA . GLY B 1 18 ? 57.163 28.173 83.074 1.00 41.95 39 GLY B CA 1
ATOM 2782 C C . GLY B 1 18 ? 56.975 29.242 82.028 1.00 41.95 39 GLY B C 1
ATOM 2783 O O . GLY B 1 18 ? 56.764 28.925 80.862 1.00 42.65 39 GLY B O 1
ATOM 2784 N N . SER B 1 19 ? 57.050 30.513 82.438 1.00 41.54 40 SER B N 1
ATOM 2785 C CA . SER B 1 19 ? 56.660 31.631 81.540 1.00 40.56 40 SER B CA 1
ATOM 2786 C C . SER B 1 19 ? 57.619 31.852 80.348 1.00 39.68 40 SER B C 1
ATOM 2787 O O . SER B 1 19 ? 58.823 31.516 80.406 1.00 39.01 40 SER B O 1
ATOM 2790 N N . HIS B 1 20 ? 57.069 32.414 79.267 1.00 38.41 41 HIS B N 1
ATOM 2791 C CA . HIS B 1 20 ? 57.829 32.727 78.041 1.00 36.71 41 HIS B CA 1
ATOM 2792 C C . HIS B 1 20 ? 58.337 31.514 77.170 1.00 34.71 41 HIS B C 1
ATOM 2793 O O . HIS B 1 20 ? 59.288 31.717 76.357 1.00 33.09 41 HIS B O 1
ATOM 2808 N N . GLU B 1 22 ? 57.103 29.499 74.361 1.00 24.10 43 GLU B N 1
ATOM 2809 C CA . GLU B 1 22 ? 56.952 29.578 72.938 1.00 22.11 43 GLU B CA 1
ATOM 2810 C C . GLU B 1 22 ? 57.981 30.618 72.373 1.00 19.89 43 GLU B C 1
ATOM 2811 O O . GLU B 1 22 ? 58.600 30.405 71.391 1.00 19.06 43 GLU B O 1
ATOM 2817 N N . GLU B 1 23 ? 58.137 31.715 73.063 1.00 17.87 44 GLU B N 1
ATOM 2818 C CA . GLU B 1 23 ? 59.043 32.753 72.605 1.00 16.95 44 GLU B CA 1
ATOM 2819 C C . GLU B 1 23 ? 60.502 32.257 72.569 1.00 16.58 44 GLU B C 1
ATOM 2820 O O . GLU B 1 23 ? 61.192 32.443 71.563 1.00 15.20 44 GLU B O 1
ATOM 2826 N N . LYS B 1 24 ? 60.943 31.602 73.646 1.00 16.25 45 LYS B N 1
ATOM 2827 C CA . LYS B 1 24 ? 62.279 31.015 73.673 1.00 15.67 45 LYS B CA 1
ATOM 2828 C C . LYS B 1 24 ? 62.492 29.997 72.562 1.00 14.59 45 LYS B C 1
ATOM 2829 O O . LYS B 1 24 ? 63.535 30.032 71.881 1.00 14.74 45 LYS B O 1
ATOM 2843 N N . LEU B 1 26 ? 60.960 29.723 69.671 1.00 11.48 47 LEU B N 1
ATOM 2844 C CA . LEU B 1 26 ? 61.007 30.433 68.401 1.00 11.80 47 LEU B CA 1
ATOM 2845 C C . LEU B 1 26 ? 62.306 31.240 68.194 1.00 10.88 47 LEU B C 1
ATOM 2846 O O . LEU B 1 26 ? 62.917 31.140 67.131 1.00 10.23 47 LEU B O 1
ATOM 2851 N N . PHE B 1 27 ? 62.736 32.002 69.207 1.00 11.78 48 PHE B N 1
ATOM 2852 C CA . PHE B 1 27 ? 64.026 32.734 69.109 1.00 12.86 48 PHE B CA 1
ATOM 2853 C C . PHE B 1 27 ? 65.186 31.784 68.810 1.00 13.17 48 PHE B C 1
ATOM 2854 O O . PHE B 1 27 ? 66.009 32.035 67.948 1.00 13.96 48 PHE B O 1
ATOM 2862 N N . ASP B 1 28 ? 65.182 30.655 69.445 1.00 13.17 49 ASP B N 1
ATOM 2863 C CA . ASP B 1 28 ? 66.156 29.658 69.266 1.00 15.08 49 ASP B CA 1
ATOM 2864 C C . ASP B 1 28 ? 66.206 29.169 67.829 1.00 13.75 49 ASP B C 1
ATOM 2865 O O . ASP B 1 28 ? 67.232 29.038 67.293 1.00 14.77 49 ASP B O 1
ATOM 2870 N N . PHE B 1 29 ? 65.052 28.950 67.245 1.00 13.68 50 PHE B N 1
ATOM 2871 C CA . PHE B 1 29 ? 64.991 28.531 65.858 1.00 13.68 50 PHE B CA 1
ATOM 2872 C C . PHE B 1 29 ? 65.529 29.650 64.959 1.00 14.22 50 PHE B C 1
ATOM 2873 O O . PHE B 1 29 ? 66.310 29.400 64.050 1.00 14.06 50 PHE B O 1
ATOM 2881 N N . ILE B 1 30 ? 65.096 30.882 65.195 1.00 13.75 51 ILE B N 1
ATOM 2882 C CA . ILE B 1 30 ? 65.535 31.968 64.312 1.00 12.87 51 ILE B CA 1
ATOM 2883 C C . ILE B 1 30 ? 67.061 32.138 64.421 1.00 13.19 51 ILE B C 1
ATOM 2884 O O . ILE B 1 30 ? 67.738 32.189 63.409 1.00 13.00 51 ILE B O 1
ATOM 2889 N N . GLU B 1 31 ? 67.573 32.203 65.637 1.00 15.03 52 GLU B N 1
ATOM 2890 C CA . GLU B 1 31 ? 69.007 32.325 65.847 1.00 17.03 52 GLU B CA 1
ATOM 2891 C C . GLU B 1 31 ? 69.886 31.140 65.387 1.00 17.65 52 GLU B C 1
ATOM 2892 O O . GLU B 1 31 ? 70.769 31.324 64.614 1.00 17.77 52 GLU B O 1
ATOM 2898 N N . LYS B 1 32 ? 69.602 29.948 65.851 1.00 16.92 53 LYS B N 1
ATOM 2899 C CA . LYS B 1 32 ? 70.352 28.767 65.479 1.00 17.81 53 LYS B CA 1
ATOM 2900 C C . LYS B 1 32 ? 70.198 28.248 64.074 1.00 17.52 53 LYS B C 1
ATOM 2901 O O . LYS B 1 32 ? 71.107 27.939 63.449 1.00 19.51 53 LYS B O 1
ATOM 2907 N N . ASP B 1 33 ? 68.978 28.226 63.608 1.00 17.49 54 ASP B N 1
ATOM 2908 C CA . ASP B 1 33 ? 68.640 27.687 62.328 1.00 16.50 54 ASP B CA 1
ATOM 2909 C C . ASP B 1 33 ? 68.414 28.650 61.177 1.00 16.89 54 ASP B C 1
ATOM 2910 O O . ASP B 1 33 ? 68.668 28.296 60.087 1.00 16.73 54 ASP B O 1
ATOM 2915 N N . LEU B 1 34 ? 67.882 29.828 61.441 1.00 16.55 55 LEU B N 1
ATOM 2916 C CA . LEU B 1 34 ? 67.570 30.745 60.350 1.00 16.76 55 LEU B CA 1
ATOM 2917 C C . LEU B 1 34 ? 68.568 31.928 60.197 1.00 17.46 55 LEU B C 1
ATOM 2918 O O . LEU B 1 34 ? 68.339 32.803 59.373 1.00 18.07 55 LEU B O 1
ATOM 2923 N N . SER B 1 35 ? 69.625 31.991 61.013 1.00 16.80 56 SER B N 1
ATOM 2924 C CA . SER B 1 35 ? 70.551 33.121 60.959 1.00 17.90 56 SER B CA 1
ATOM 2925 C C . SER B 1 35 ? 71.937 32.600 60.742 1.00 18.27 56 SER B C 1
ATOM 2926 O O . SER B 1 35 ? 72.202 31.450 61.052 1.00 19.27 56 SER B O 1
ATOM 2929 N N . LYS B 1 36 ? 72.807 33.449 60.208 1.00 17.48 57 LYS B N 1
ATOM 2930 C CA . LYS B 1 36 ? 74.210 33.149 60.098 1.00 16.24 57 LYS B CA 1
ATOM 2931 C C . LYS B 1 36 ? 74.973 34.293 60.747 1.00 16.88 57 LYS B C 1
ATOM 2932 O O . LYS B 1 36 ? 74.806 35.471 60.368 1.00 15.27 57 LYS B O 1
ATOM 2938 N N . SER B 1 37 ? 75.809 33.938 61.724 1.00 17.00 58 SER B N 1
ATOM 2939 C CA . SER B 1 37 ? 76.440 34.908 62.590 1.00 17.49 58 SER B CA 1
ATOM 2940 C C . SER B 1 37 ? 77.243 35.903 61.754 1.00 17.11 58 SER B C 1
ATOM 2941 O O . SER B 1 37 ? 78.026 35.507 60.883 1.00 16.50 58 SER B O 1
ATOM 2944 N N . GLY B 1 38 ? 76.984 37.186 61.984 1.00 16.45 59 GLY B N 1
ATOM 2945 C CA . GLY B 1 38 ? 77.680 38.262 61.277 1.00 16.30 59 GLY B CA 1
ATOM 2946 C C . GLY B 1 38 ? 77.144 38.468 59.871 1.00 15.70 59 GLY B C 1
ATOM 2947 O O . GLY B 1 38 ? 77.576 39.367 59.184 1.00 15.68 59 GLY B O 1
ATOM 2948 N N . TYR B 1 39 ? 76.191 37.655 59.437 1.00 13.70 60 TYR B N 1
ATOM 2949 C CA . TYR B 1 39 ? 75.627 37.854 58.103 1.00 13.69 60 TYR B CA 1
ATOM 2950 C C . TYR B 1 39 ? 74.193 38.353 58.174 1.00 12.72 60 TYR B C 1
ATOM 2951 O O . TYR B 1 39 ? 73.872 39.391 57.594 1.00 12.63 60 TYR B O 1
ATOM 2960 N N . GLY B 1 40 ? 73.324 37.621 58.887 1.00 12.10 61 GLY B N 1
ATOM 2961 C CA . GLY B 1 40 ? 71.969 38.062 59.112 1.00 12.24 61 GLY B CA 1
ATOM 2962 C C . GLY B 1 40 ? 71.002 36.919 59.089 1.00 12.43 61 GLY B C 1
ATOM 2963 O O . GLY B 1 40 ? 71.402 35.761 59.133 1.00 12.73 61 GLY B O 1
ATOM 2964 N N . ILE B 1 41 ? 69.725 37.267 59.045 1.00 11.68 62 ILE B N 1
ATOM 2965 C CA . ILE B 1 41 ? 68.633 36.323 59.056 1.00 11.40 62 ILE B CA 1
ATOM 2966 C C . ILE B 1 41 ? 68.271 35.912 57.630 1.00 10.99 62 ILE B C 1
ATOM 2967 O O . ILE B 1 41 ? 67.889 36.754 56.825 1.00 9.44 62 ILE B O 1
ATOM 2972 N N . TYR B 1 42 ? 68.341 34.613 57.350 1.00 9.92 63 TYR B N 1
ATOM 2973 C CA . TYR B 1 42 ? 67.970 34.090 56.022 1.00 11.02 63 TYR B CA 1
ATOM 2974 C C . TYR B 1 42 ? 66.495 34.318 55.772 1.00 11.07 63 TYR B C 1
ATOM 2975 O O . TYR B 1 42 ? 65.677 34.216 56.698 1.00 11.54 63 TYR B O 1
ATOM 2984 N N . THR B 1 43 ? 66.133 34.609 54.535 1.00 11.79 64 THR B N 1
ATOM 2985 C CA . THR B 1 43 ? 64.708 34.708 54.161 1.00 13.23 64 THR B CA 1
ATOM 2986 C C . THR B 1 43 ? 63.959 33.371 54.234 1.00 13.93 64 THR B C 1
ATOM 2987 O O . THR B 1 43 ? 62.770 33.315 54.598 1.00 14.91 64 THR B O 1
ATOM 2991 N N . ASN B 1 44 ? 64.646 32.303 53.832 1.00 15.32 65 ASN B N 1
ATOM 2992 C CA A ASN B 1 44 ? 64.078 30.947 53.864 0.50 16.04 65 ASN B CA 1
ATOM 2993 C CA B ASN B 1 44 ? 64.078 30.963 53.832 0.50 16.47 65 ASN B CA 1
ATOM 2994 C C . ASN B 1 44 ? 65.139 29.999 54.358 1.00 16.80 65 ASN B C 1
ATOM 2995 O O . ASN B 1 44 ? 66.350 30.249 54.194 1.00 16.63 65 ASN B O 1
ATOM 3004 N N . TYR B 1 45 ? 64.684 28.910 54.978 1.00 18.03 66 TYR B N 1
ATOM 3005 C CA . TYR B 1 45 ? 65.559 27.872 55.467 1.00 18.41 66 TYR B CA 1
ATOM 3006 C C . TYR B 1 45 ? 66.219 27.179 54.274 1.00 19.43 66 TYR B C 1
ATOM 3007 O O . TYR B 1 45 ? 67.392 26.834 54.338 1.00 19.52 66 TYR B O 1
ATOM 3016 N N . ILE B 1 46 ? 65.495 27.024 53.172 1.00 20.58 67 ILE B N 1
ATOM 3017 C CA . ILE B 1 46 ? 66.073 26.434 51.964 1.00 23.18 67 ILE B CA 1
ATOM 3018 C C . ILE B 1 46 ? 66.501 27.564 51.070 1.00 24.48 67 ILE B C 1
ATOM 3019 O O . ILE B 1 46 ? 65.728 28.506 50.877 1.00 24.95 67 ILE B O 1
ATOM 3024 N N . ASP B 1 47 ? 67.720 27.475 50.531 1.00 25.21 68 ASP B N 1
ATOM 3025 C CA . ASP B 1 47 ? 68.239 28.504 49.654 1.00 27.40 68 ASP B CA 1
ATOM 3026 C C . ASP B 1 47 ? 67.600 28.476 48.273 1.00 28.95 68 ASP B C 1
ATOM 3027 O O . ASP B 1 47 ? 67.128 29.499 47.789 1.00 28.37 68 ASP B O 1
ATOM 3032 N N . LYS B 1 48 ? 67.586 27.299 47.645 1.00 30.75 69 LYS B N 1
ATOM 3033 C CA . LYS B 1 48 ? 66.995 27.134 46.304 1.00 32.76 69 LYS B CA 1
ATOM 3034 C C . LYS B 1 48 ? 66.141 25.859 46.236 1.00 33.97 69 LYS B C 1
ATOM 3035 O O . LYS B 1 48 ? 66.645 24.759 46.440 1.00 34.93 69 LYS B O 1
ATOM 3037 N N . SER B 1 49 ? 64.850 26.007 46.045 1.00 35.56 70 SER B N 1
ATOM 3038 C CA . SER B 1 49 ? 63.915 24.885 46.115 1.00 36.68 70 SER B CA 1
ATOM 3039 C C . SER B 1 49 ? 63.749 24.041 44.856 1.00 37.56 70 SER B C 1
ATOM 3040 O O . SER B 1 49 ? 63.169 24.452 43.889 1.00 37.53 70 SER B O 1
ATOM 3043 N N . ASP B 1 53 ? 60.688 26.884 42.384 1.00 48.27 74 ASP B N 1
ATOM 3044 C CA . ASP B 1 53 ? 59.671 27.758 42.960 1.00 48.40 74 ASP B CA 1
ATOM 3045 C C . ASP B 1 53 ? 60.156 28.736 44.034 1.00 47.89 74 ASP B C 1
ATOM 3046 O O . ASP B 1 53 ? 59.417 29.585 44.493 1.00 48.00 74 ASP B O 1
ATOM 3051 N N . ILE B 1 54 ? 61.399 28.591 44.438 1.00 46.66 75 ILE B N 1
ATOM 3052 C CA . ILE B 1 54 ? 62.007 29.451 45.464 1.00 44.93 75 ILE B CA 1
ATOM 3053 C C . ILE B 1 54 ? 63.524 29.577 45.278 1.00 43.48 75 ILE B C 1
ATOM 3054 O O . ILE B 1 54 ? 64.247 28.566 45.163 1.00 43.12 75 ILE B O 1
ATOM 3056 N N . THR B 1 55 ? 64.000 30.814 45.330 1.00 41.12 76 THR B N 1
ATOM 3057 C CA . THR B 1 55 ? 65.408 31.108 45.189 1.00 38.93 76 THR B CA 1
ATOM 3058 C C . THR B 1 55 ? 65.864 32.204 46.107 1.00 36.51 76 THR B C 1
ATOM 3059 O O . THR B 1 55 ? 65.061 32.954 46.632 1.00 36.44 76 THR B O 1
ATOM 3063 N N . LYS B 1 56 ? 67.170 32.297 46.257 1.00 32.52 77 LYS B N 1
ATOM 3064 C CA . LYS B 1 56 ? 67.739 33.370 47.086 1.00 29.99 77 LYS B CA 1
ATOM 3065 C C . LYS B 1 56 ? 67.235 33.265 48.534 1.00 26.35 77 LYS B C 1
ATOM 3066 O O . LYS B 1 56 ? 67.099 34.267 49.225 1.00 25.01 77 LYS B O 1
ATOM 3072 N N . GLY B 1 57 ? 66.925 32.033 48.945 1.00 22.68 78 GLY B N 1
ATOM 3073 C CA . GLY B 1 57 ? 66.507 31.728 50.288 1.00 20.47 78 GLY B CA 1
ATOM 3074 C C . GLY B 1 57 ? 67.488 32.242 51.319 1.00 18.42 78 GLY B C 1
ATOM 3075 O O . GLY B 1 57 ? 67.071 32.782 52.328 1.00 18.16 78 GLY B O 1
ATOM 3076 N N . HIS B 1 58 ? 68.781 32.112 51.029 1.00 17.53 79 HIS B N 1
ATOM 3077 C CA . HIS B 1 58 ? 69.841 32.585 51.922 1.00 17.50 79 HIS B CA 1
ATOM 3078 C C . HIS B 1 58 ? 70.271 34.036 51.752 1.00 16.89 79 HIS B C 1
ATOM 3079 O O . HIS B 1 58 ? 71.288 34.458 52.281 1.00 15.96 79 HIS B O 1
ATOM 3086 N N . SER B 1 59 ? 69.412 34.813 51.108 1.00 16.18 80 SER B N 1
ATOM 3087 C CA . SER B 1 59 ? 69.543 36.265 51.116 1.00 16.42 80 SER B CA 1
ATOM 3088 C C . SER B 1 59 ? 68.989 36.838 52.416 1.00 15.29 80 SER B C 1
ATOM 3089 O O . SER B 1 59 ? 68.180 36.191 53.087 1.00 15.48 80 SER B O 1
ATOM 3092 N N . VAL B 1 60 ? 69.409 38.055 52.749 1.00 13.21 81 VAL B N 1
ATOM 3093 C CA . VAL B 1 60 ? 68.965 38.743 53.959 1.00 12.50 81 VAL B CA 1
ATOM 3094 C C . VAL B 1 60 ? 68.200 39.983 53.532 1.00 13.20 81 VAL B C 1
ATOM 3095 O O . VAL B 1 60 ? 68.718 40.783 52.733 1.00 13.64 81 VAL B O 1
ATOM 3099 N N . LEU B 1 61 ? 66.975 40.139 54.046 1.00 12.43 82 LEU B N 1
ATOM 3100 C CA . LEU B 1 61 ? 66.165 41.324 53.827 1.00 11.56 82 LEU B CA 1
ATOM 3101 C C . LEU B 1 61 ? 66.363 42.349 54.937 1.00 12.03 82 LEU B C 1
ATOM 3102 O O . LEU B 1 61 ? 66.509 41.978 56.104 1.00 10.55 82 LEU B O 1
ATOM 3107 N N . SER B 1 62 ? 66.398 43.638 54.588 1.00 11.23 83 SER B N 1
ATOM 3108 C CA . SER B 1 62 ? 66.461 44.647 55.637 1.00 12.29 83 SER B CA 1
ATOM 3109 C C . SER B 1 62 ? 65.151 44.598 56.408 1.00 11.97 83 SER B C 1
ATOM 3110 O O . SER B 1 62 ? 65.086 45.016 57.561 1.00 13.64 83 SER B O 1
ATOM 3113 N N . GLU B 1 63 ? 64.100 44.077 55.778 1.00 11.74 84 GLU B N 1
ATOM 3114 C CA . GLU B 1 63 ? 62.839 43.740 56.487 1.00 11.67 84 GLU B CA 1
ATOM 3115 C C . GLU B 1 63 ? 63.077 42.872 57.738 1.00 11.30 84 GLU B C 1
ATOM 3116 O O . GLU B 1 63 ? 62.633 43.202 58.842 1.00 10.92 84 GLU B O 1
ATOM 3122 N N . SER B 1 64 ? 63.800 41.773 57.556 1.00 12.00 85 SER B N 1
ATOM 3123 C CA . SER B 1 64 ? 64.107 40.842 58.647 1.00 12.73 85 SER B CA 1
ATOM 3124 C C . SER B 1 64 ? 64.959 41.548 59.692 1.00 11.26 85 SER B C 1
ATOM 3125 O O . SER B 1 64 ? 64.642 41.525 60.886 1.00 11.21 85 SER B O 1
ATOM 3128 N N . GLU B 1 65 ? 66.021 42.216 59.245 1.00 11.86 86 GLU B N 1
ATOM 3129 C CA . GLU B 1 65 ? 66.922 42.902 60.161 1.00 12.04 86 GLU B CA 1
ATOM 3130 C C . GLU B 1 65 ? 66.129 43.938 60.932 1.00 12.23 86 GLU B C 1
ATOM 3131 O O . GLU B 1 65 ? 66.292 44.082 62.128 1.00 13.13 86 GLU B O 1
ATOM 3137 N N . GLY B 1 66 ? 65.226 44.643 60.255 1.00 11.85 87 GLY B N 1
ATOM 3138 C CA . GLY B 1 66 ? 64.455 45.662 60.936 1.00 11.27 87 GLY B CA 1
ATOM 3139 C C . GLY B 1 66 ? 63.551 45.058 61.999 1.00 11.26 87 GLY B C 1
ATOM 3140 O O . GLY B 1 66 ? 63.444 45.605 63.093 1.00 11.23 87 GLY B O 1
ATOM 3141 N N . LEU B 1 67 ? 62.865 43.960 61.673 1.00 11.20 88 LEU B N 1
ATOM 3142 C CA . LEU B 1 67 ? 61.979 43.310 62.643 1.00 10.95 88 LEU B CA 1
ATOM 3143 C C . LEU B 1 67 ? 62.786 42.800 63.846 1.00 10.63 88 LEU B C 1
ATOM 3144 O O . LEU B 1 67 ? 62.349 42.940 64.987 1.00 10.64 88 LEU B O 1
ATOM 3165 N N . LEU B 1 70 ? 63.537 45.691 66.093 1.00 11.91 91 LEU B N 1
ATOM 3166 C CA . LEU B 1 70 ? 62.363 46.007 66.923 1.00 11.47 91 LEU B CA 1
ATOM 3167 C C . LEU B 1 70 ? 62.225 45.076 68.102 1.00 11.46 91 LEU B C 1
ATOM 3168 O O . LEU B 1 70 ? 61.930 45.522 69.213 1.00 11.41 91 LEU B O 1
ATOM 3173 N N . TYR B 1 71 ? 62.369 43.781 67.854 1.00 11.54 92 TYR B N 1
ATOM 3174 C CA . TYR B 1 71 ? 62.362 42.791 68.933 1.00 12.26 92 TYR B CA 1
ATOM 3175 C C . TYR B 1 71 ? 63.431 43.057 70.001 1.00 11.95 92 TYR B C 1
ATOM 3176 O O . TYR B 1 71 ? 63.145 42.969 71.172 1.00 12.22 92 TYR B O 1
ATOM 3185 N N . SER B 1 72 ? 64.645 43.361 69.580 1.00 12.21 93 SER B N 1
ATOM 3186 C CA . SER B 1 72 ? 65.763 43.598 70.459 1.00 13.52 93 SER B CA 1
ATOM 3187 C C . SER B 1 72 ? 65.539 44.772 71.376 1.00 13.78 93 SER B C 1
ATOM 3188 O O . SER B 1 72 ? 65.904 44.728 72.561 1.00 13.74 93 SER B O 1
ATOM 3191 N N . VAL B 1 73 ? 65.030 45.839 70.813 1.00 13.79 94 VAL B N 1
ATOM 3192 C CA . VAL B 1 73 ? 64.780 47.010 71.582 1.00 13.52 94 VAL B CA 1
ATOM 3193 C C . VAL B 1 73 ? 63.661 46.776 72.573 1.00 14.44 94 VAL B C 1
ATOM 3194 O O . VAL B 1 73 ? 63.792 47.107 73.679 1.00 14.79 94 VAL B O 1
ATOM 3198 N N . ASN B 1 74 ? 62.608 46.116 72.137 1.00 14.44 95 ASN B N 1
ATOM 3199 C CA . ASN B 1 74 ? 61.522 45.729 73.049 1.00 14.68 95 ASN B CA 1
ATOM 3200 C C . ASN B 1 74 ? 62.027 44.829 74.165 1.00 15.21 95 ASN B C 1
ATOM 3201 O O . ASN B 1 74 ? 61.552 44.923 75.320 1.00 15.54 95 ASN B O 1
ATOM 3206 N N . ALA B 1 75 ? 62.994 43.972 73.822 1.00 13.98 96 ALA B N 1
ATOM 3207 C CA . ALA B 1 75 ? 63.586 43.030 74.760 1.00 13.86 96 ALA B CA 1
ATOM 3208 C C . ALA B 1 75 ? 64.688 43.633 75.623 1.00 14.15 96 ALA B C 1
ATOM 3209 O O . ALA B 1 75 ? 65.318 42.923 76.411 1.00 14.25 96 ALA B O 1
ATOM 3211 N N . ASN B 1 76 ? 64.957 44.928 75.486 1.00 14.70 97 ASN B N 1
ATOM 3212 C CA . ASN B 1 76 ? 66.077 45.525 76.208 1.00 15.46 97 ASN B CA 1
ATOM 3213 C C . ASN B 1 76 ? 67.409 44.725 76.009 1.00 15.77 97 ASN B C 1
ATOM 3214 O O . ASN B 1 76 ? 68.207 44.520 76.953 1.00 15.93 97 ASN B O 1
ATOM 3219 N N . ASN B 1 77 ? 67.647 44.303 74.761 1.00 14.21 98 ASN B N 1
ATOM 3220 C CA . ASN B 1 77 ? 68.854 43.584 74.437 1.00 13.75 98 ASN B CA 1
ATOM 3221 C C . ASN B 1 77 ? 69.766 44.394 73.492 1.00 14.37 98 ASN B C 1
ATOM 3222 O O . ASN B 1 77 ? 69.729 44.272 72.231 1.00 14.06 98 ASN B O 1
ATOM 3227 N N . LYS B 1 78 ? 70.593 45.238 74.102 1.00 14.47 99 LYS B N 1
ATOM 3228 C CA . LYS B 1 78 ? 71.359 46.183 73.334 1.00 14.87 99 LYS B CA 1
ATOM 3229 C C . LYS B 1 78 ? 72.350 45.468 72.447 1.00 15.45 99 LYS B C 1
ATOM 3230 O O . LYS B 1 78 ? 72.556 45.861 71.293 1.00 14.71 99 LYS B O 1
ATOM 3236 N N . GLU B 1 79 ? 73.001 44.434 72.960 1.00 15.34 100 GLU B N 1
ATOM 3237 C CA . GLU B 1 79 ? 73.997 43.741 72.198 1.00 14.92 100 GLU B CA 1
ATOM 3238 C C . GLU B 1 79 ? 73.379 43.124 70.967 1.00 14.76 100 GLU B C 1
ATOM 3239 O O . GLU B 1 79 ? 73.895 43.196 69.925 1.00 15.00 100 GLU B O 1
ATOM 3245 N N . LEU B 1 80 ? 72.241 42.516 71.140 1.00 14.40 101 LEU B N 1
ATOM 3246 C CA . LEU B 1 80 ? 71.588 41.898 69.980 1.00 13.62 101 LEU B CA 1
ATOM 3247 C C . LEU B 1 80 ? 71.160 43.005 68.992 1.00 12.97 101 LEU B C 1
ATOM 3248 O O . LEU B 1 80 ? 71.304 42.862 67.786 1.00 11.92 101 LEU B O 1
ATOM 3253 N N . PHE B 1 81 ? 70.651 44.119 69.504 1.00 12.33 102 PHE B N 1
ATOM 3254 C CA . PHE B 1 81 ? 70.275 45.244 68.638 1.00 12.16 102 PHE B CA 1
ATOM 3255 C C . PHE B 1 81 ? 71.446 45.711 67.772 1.00 12.76 102 PHE B C 1
ATOM 3256 O O . PHE B 1 81 ? 71.304 45.910 66.554 1.00 13.01 102 PHE B O 1
ATOM 3264 N N . ASP B 1 82 ? 72.602 45.883 68.408 1.00 14.02 103 ASP B N 1
ATOM 3265 C CA . ASP B 1 82 ? 73.778 46.471 67.778 1.00 15.23 103 ASP B CA 1
ATOM 3266 C C . ASP B 1 82 ? 74.366 45.513 66.778 1.00 15.39 103 ASP B C 1
ATOM 3267 O O . ASP B 1 82 ? 74.946 45.932 65.791 1.00 15.13 103 ASP B O 1
ATOM 3272 N N . GLU B 1 83 ? 74.218 44.220 67.034 1.00 15.38 104 GLU B N 1
ATOM 3273 C CA . GLU B 1 83 ? 74.654 43.213 66.089 1.00 15.72 104 GLU B CA 1
ATOM 3274 C C . GLU B 1 83 ? 73.826 43.273 64.764 1.00 15.32 104 GLU B C 1
ATOM 3275 O O . GLU B 1 83 ? 74.358 43.121 63.660 1.00 13.25 104 GLU B O 1
ATOM 3281 N N . HIS B 1 84 ? 72.526 43.522 64.890 1.00 14.95 105 HIS B N 1
ATOM 3282 C CA . HIS B 1 84 ? 71.686 43.661 63.676 1.00 16.06 105 HIS B CA 1
ATOM 3283 C C . HIS B 1 84 ? 71.790 45.014 63.004 1.00 15.31 105 HIS B C 1
ATOM 3284 O O . HIS B 1 84 ? 71.820 45.108 61.764 1.00 15.82 105 HIS B O 1
ATOM 3291 N N . PHE B 1 85 ? 71.877 46.050 63.824 1.00 14.66 106 PHE B N 1
ATOM 3292 C CA . PHE B 1 85 ? 72.194 47.381 63.342 1.00 14.17 106 PHE B CA 1
ATOM 3293 C C . PHE B 1 85 ? 73.498 47.379 62.508 1.00 14.48 106 PHE B C 1
ATOM 3294 O O . PHE B 1 85 ? 73.600 48.032 61.453 1.00 13.59 106 PHE B O 1
ATOM 3302 N N . ASP B 1 86 ? 74.508 46.658 62.970 1.00 15.43 107 ASP B N 1
ATOM 3303 C CA . ASP B 1 86 ? 75.772 46.631 62.216 1.00 16.49 107 ASP B CA 1
ATOM 3304 C C . ASP B 1 86 ? 75.601 46.043 60.823 1.00 16.24 107 ASP B C 1
ATOM 3305 O O . ASP B 1 86 ? 76.259 46.489 59.860 1.00 16.79 107 ASP B O 1
ATOM 3310 N N . ILE B 1 87 ? 74.729 45.033 60.718 1.00 15.55 108 ILE B N 1
ATOM 3311 C CA . ILE B 1 87 ? 74.399 44.445 59.435 1.00 14.78 108 ILE B CA 1
ATOM 3312 C C . ILE B 1 87 ? 73.651 45.440 58.570 1.00 15.16 108 ILE B C 1
ATOM 3313 O O . ILE B 1 87 ? 73.976 45.577 57.413 1.00 14.78 108 ILE B O 1
ATOM 3318 N N . VAL B 1 88 ? 72.678 46.147 59.150 1.00 14.93 109 VAL B N 1
ATOM 3319 C CA . VAL B 1 88 ? 71.934 47.169 58.429 1.00 15.05 109 VAL B CA 1
ATOM 3320 C C . VAL B 1 88 ? 72.848 48.268 57.869 1.00 16.29 109 VAL B C 1
ATOM 3321 O O . VAL B 1 88 ? 72.720 48.641 56.687 1.00 16.60 109 VAL B O 1
ATOM 3325 N N . LYS B 1 89 ? 73.809 48.725 58.671 1.00 15.49 110 LYS B N 1
ATOM 3326 C CA . LYS B 1 89 ? 74.757 49.746 58.197 1.00 16.32 110 LYS B CA 1
ATOM 3327 C C . LYS B 1 89 ? 75.511 49.394 56.909 1.00 15.67 110 LYS B C 1
ATOM 3328 O O . LYS B 1 89 ? 75.774 50.281 56.090 1.00 15.21 110 LYS B O 1
ATOM 3334 N N . GLU B 1 90 ? 75.849 48.122 56.717 1.00 15.34 111 GLU B N 1
ATOM 3335 C CA . GLU B 1 90 ? 76.542 47.721 55.506 1.00 15.77 111 GLU B CA 1
ATOM 3336 C C . GLU B 1 90 ? 75.570 47.586 54.347 1.00 15.01 111 GLU B C 1
ATOM 3337 O O . GLU B 1 90 ? 75.982 47.463 53.235 1.00 14.25 111 GLU B O 1
ATOM 3351 N N . ARG B 1 92 ? 73.478 50.006 53.710 1.00 13.44 113 ARG B N 1
ATOM 3352 C CA . ARG B 1 92 ? 73.164 51.384 53.300 1.00 14.11 113 ARG B CA 1
ATOM 3353 C C . ARG B 1 92 ? 73.681 51.636 51.886 1.00 13.44 113 ARG B C 1
ATOM 3354 O O . ARG B 1 92 ? 74.764 51.217 51.533 1.00 14.43 113 ARG B O 1
ATOM 3362 N N . LEU B 1 93 ? 72.867 52.276 51.084 1.00 13.47 114 LEU B N 1
ATOM 3363 C CA . LEU B 1 93 ? 73.218 52.588 49.707 1.00 14.73 114 LEU B CA 1
ATOM 3364 C C . LEU B 1 93 ? 73.672 54.059 49.609 1.00 15.49 114 LEU B C 1
ATOM 3365 O O . LEU B 1 93 ? 73.560 54.824 50.588 1.00 16.58 114 LEU B O 1
ATOM 3370 N N . LYS B 1 94 ? 74.176 54.450 48.436 1.00 16.93 115 LYS B N 1
ATOM 3371 C CA . LYS B 1 94 ? 74.699 55.796 48.177 1.00 18.05 115 LYS B CA 1
ATOM 3372 C C . LYS B 1 94 ? 73.634 56.869 48.328 1.00 18.35 115 LYS B C 1
ATOM 3373 O O . LYS B 1 94 ? 73.960 58.012 48.701 1.00 19.36 115 LYS B O 1
ATOM 3375 N N . ASN B 1 95 ? 72.365 56.524 48.099 1.00 17.56 116 ASN B N 1
ATOM 3376 C CA . ASN B 1 95 ? 71.297 57.502 48.348 1.00 17.68 116 ASN B CA 1
ATOM 3377 C C . ASN B 1 95 ? 70.898 57.647 49.839 1.00 16.78 116 ASN B C 1
ATOM 3378 O O . ASN B 1 95 ? 69.980 58.415 50.186 1.00 16.08 116 ASN B O 1
ATOM 3383 N N . GLY B 1 96 ? 71.602 56.948 50.728 1.00 16.19 117 GLY B N 1
ATOM 3384 C CA . GLY B 1 96 ? 71.316 57.042 52.185 1.00 14.89 117 GLY B CA 1
ATOM 3385 C C . GLY B 1 96 ? 70.180 56.104 52.660 1.00 15.17 117 GLY B C 1
ATOM 3386 O O . GLY B 1 96 ? 69.859 56.052 53.856 1.00 14.65 117 GLY B O 1
ATOM 3387 N N . LEU B 1 97 ? 69.544 55.390 51.731 1.00 14.83 118 LEU B N 1
ATOM 3388 C CA . LEU B 1 97 ? 68.519 54.396 52.103 1.00 14.76 118 LEU B CA 1
ATOM 3389 C C . LEU B 1 97 ? 69.148 53.001 52.282 1.00 14.77 118 LEU B C 1
ATOM 3390 O O . LEU B 1 97 ? 70.212 52.717 51.741 1.00 14.75 118 LEU B O 1
ATOM 3395 N N . ILE B 1 98 ? 68.464 52.135 53.041 1.00 14.84 119 ILE B N 1
ATOM 3396 C CA . ILE B 1 98 ? 68.916 50.776 53.278 1.00 13.16 119 ILE B CA 1
ATOM 3397 C C . ILE B 1 98 ? 68.441 49.898 52.124 1.00 13.50 119 ILE B C 1
ATOM 3398 O O . ILE B 1 98 ? 67.263 49.941 51.739 1.00 13.36 119 ILE B O 1
ATOM 3403 N N . SER B 1 99 ? 69.356 49.139 51.539 1.00 12.83 120 SER B N 1
ATOM 3404 C CA . SER B 1 99 ? 68.965 48.209 50.469 1.00 12.72 120 SER B CA 1
ATOM 3405 C C . SER B 1 99 ? 67.840 47.277 50.955 1.00 13.28 120 SER B C 1
ATOM 3406 O O . SER B 1 99 ? 67.773 46.949 52.129 1.00 12.67 120 SER B O 1
ATOM 3409 N N . TRP B 1 100 ? 66.943 46.835 50.073 1.00 13.41 121 TRP B N 1
ATOM 3410 C CA . TRP B 1 100 ? 65.923 45.886 50.539 1.00 13.41 121 TRP B CA 1
ATOM 3411 C C . TRP B 1 100 ? 66.498 44.500 50.759 1.00 14.01 121 TRP B C 1
ATOM 3412 O O . TRP B 1 100 ? 65.953 43.746 51.582 1.00 14.80 121 TRP B O 1
ATOM 3423 N N . ARG B 1 101 ? 67.610 44.166 50.092 1.00 14.10 122 ARG B N 1
ATOM 3424 C CA . ARG B 1 101 ? 68.114 42.797 50.152 1.00 14.96 122 ARG B CA 1
ATOM 3425 C C . ARG B 1 101 ? 69.599 42.684 49.812 1.00 15.24 122 ARG B C 1
ATOM 3426 O O . ARG B 1 101 ? 70.102 43.383 48.915 1.00 15.94 122 ARG B O 1
ATOM 3434 N N . LYS B 1 102 ? 70.300 41.794 50.502 1.00 14.39 123 LYS B N 1
ATOM 3435 C CA . LYS B 1 102 ? 71.649 41.413 50.091 1.00 15.77 123 LYS B CA 1
ATOM 3436 C C . LYS B 1 102 ? 71.732 39.933 49.827 1.00 18.44 123 LYS B C 1
ATOM 3437 O O . LYS B 1 102 ? 70.993 39.167 50.449 1.00 17.76 123 LYS B O 1
ATOM 3443 N N . GLU B 1 103 ? 72.614 39.546 48.887 1.00 20.21 124 GLU B N 1
ATOM 3444 C CA . GLU B 1 103 ? 73.029 38.164 48.724 1.00 23.32 124 GLU B CA 1
ATOM 3445 C C . GLU B 1 103 ? 74.522 38.160 48.869 1.00 24.09 124 GLU B C 1
ATOM 3446 O O . GLU B 1 103 ? 75.207 38.784 48.026 1.00 24.48 124 GLU B O 1
ATOM 3452 N N . GLY B 1 104 ? 75.034 37.499 49.914 1.00 24.29 125 GLY B N 1
ATOM 3453 C CA . GLY B 1 104 ? 76.456 37.523 50.207 1.00 25.15 125 GLY B CA 1
ATOM 3454 C C . GLY B 1 104 ? 76.831 38.973 50.429 1.00 25.83 125 GLY B C 1
ATOM 3455 O O . GLY B 1 104 ? 76.142 39.681 51.169 1.00 26.47 125 GLY B O 1
ATOM 3456 N N . ASP B 1 105 ? 77.893 39.409 49.767 1.00 25.85 126 ASP B N 1
ATOM 3457 C CA . ASP B 1 105 ? 78.443 40.775 49.853 1.00 26.40 126 ASP B CA 1
ATOM 3458 C C . ASP B 1 105 ? 77.697 41.804 48.992 1.00 25.15 126 ASP B C 1
ATOM 3459 O O . ASP B 1 105 ? 78.045 42.987 49.018 1.00 26.23 126 ASP B O 1
ATOM 3464 N N . GLU B 1 106 ? 76.713 41.383 48.212 1.00 22.80 127 GLU B N 1
ATOM 3465 C CA . GLU B 1 106 ? 76.117 42.286 47.232 1.00 21.31 127 GLU B CA 1
ATOM 3466 C C . GLU B 1 106 ? 74.785 42.825 47.700 1.00 20.50 127 GLU B C 1
ATOM 3467 O O . GLU B 1 106 ? 73.860 42.049 47.945 1.00 19.72 127 GLU B O 1
ATOM 3469 N N . ASN B 1 107 ? 74.685 44.147 47.839 1.00 19.28 128 ASN B N 1
ATOM 3470 C CA . ASN B 1 107 ? 73.402 44.802 48.116 1.00 18.07 128 ASN B CA 1
ATOM 3471 C C . ASN B 1 107 ? 72.632 45.053 46.851 1.00 18.38 128 ASN B C 1
ATOM 3472 O O . ASN B 1 107 ? 73.183 45.498 45.875 1.00 19.03 128 ASN B O 1
ATOM 3477 N N . SER B 1 108 ? 71.337 44.807 46.882 1.00 18.69 129 SER B N 1
ATOM 3478 C CA . SER B 1 108 ? 70.435 45.290 45.858 1.00 18.98 129 SER B CA 1
ATOM 3479 C C . SER B 1 108 ? 70.428 46.830 45.770 1.00 18.70 129 SER B C 1
ATOM 3480 O O . SER B 1 108 ? 70.477 47.495 46.784 1.00 18.73 129 SER B O 1
ATOM 3483 N N . PRO B 1 109 ? 70.336 47.398 44.543 1.00 18.50 130 PRO B N 1
ATOM 3484 C CA . PRO B 1 109 ? 70.305 48.861 44.494 1.00 17.88 130 PRO B CA 1
ATOM 3485 C C . PRO B 1 109 ? 68.920 49.450 44.747 1.00 17.38 130 PRO B C 1
ATOM 3486 O O . PRO B 1 109 ? 68.781 50.680 44.676 1.00 17.42 130 PRO B O 1
ATOM 3490 N N . SER B 1 110 ? 67.928 48.610 45.079 1.00 15.99 131 SER B N 1
ATOM 3491 C CA A SER B 1 110 ? 66.554 49.062 45.336 0.50 16.06 131 SER B CA 1
ATOM 3492 C CA B SER B 1 110 ? 66.591 49.144 45.369 0.50 15.57 131 SER B CA 1
ATOM 3493 C C . SER B 1 110 ? 66.196 49.066 46.843 1.00 15.95 131 SER B C 1
ATOM 3494 O O . SER B 1 110 ? 66.751 48.270 47.634 1.00 15.74 131 SER B O 1
ATOM 3499 N N . SER B 1 111 ? 65.250 49.917 47.210 1.00 14.51 132 SER B N 1
ATOM 3500 C CA . SER B 1 111 ? 64.774 50.063 48.582 1.00 15.64 132 SER B CA 1
ATOM 3501 C C . SER B 1 111 ? 63.269 50.109 48.568 1.00 15.36 132 SER B C 1
ATOM 3502 O O . SER B 1 111 ? 62.661 50.476 47.538 1.00 15.65 132 SER B O 1
ATOM 3505 N N . ALA B 1 112 ? 62.682 49.787 49.716 1.00 14.79 133 ALA B N 1
ATOM 3506 C CA . ALA B 1 112 ? 61.257 49.826 49.925 1.00 13.88 133 ALA B CA 1
ATOM 3507 C C . ALA B 1 112 ? 60.973 50.715 51.127 1.00 13.49 133 ALA B C 1
ATOM 3508 O O . ALA B 1 112 ? 61.562 50.539 52.169 1.00 13.12 133 ALA B O 1
ATOM 3510 N N . THR B 1 113 ? 60.088 51.683 50.971 1.00 12.71 134 THR B N 1
ATOM 3511 C CA . THR B 1 113 ? 59.838 52.658 52.021 1.00 12.46 134 THR B CA 1
ATOM 3512 C C . THR B 1 113 ? 59.437 52.012 53.375 1.00 12.60 134 THR B C 1
ATOM 3513 O O . THR B 1 113 ? 59.880 52.493 54.432 1.00 10.44 134 THR B O 1
ATOM 3517 N N . ILE B 1 114 ? 58.615 50.940 53.329 1.00 10.37 135 ILE B N 1
ATOM 3518 C CA . ILE B 1 114 ? 58.198 50.225 54.553 1.00 10.30 135 ILE B CA 1
ATOM 3519 C C . ILE B 1 114 ? 59.387 49.796 55.451 1.00 9.64 135 ILE B C 1
ATOM 3520 O O . ILE B 1 114 ? 59.364 50.008 56.650 1.00 9.06 135 ILE B O 1
ATOM 3525 N N . ASP B 1 115 ? 60.426 49.243 54.832 1.00 10.39 136 ASP B N 1
ATOM 3526 C CA . ASP B 1 115 ? 61.644 48.798 55.522 1.00 12.21 136 ASP B CA 1
ATOM 3527 C C . ASP B 1 115 ? 62.439 49.951 56.156 1.00 12.92 136 ASP B C 1
ATOM 3528 O O . ASP B 1 115 ? 63.066 49.780 57.197 1.00 11.80 136 ASP B O 1
ATOM 3533 N N . GLU B 1 116 ? 62.431 51.106 55.481 1.00 13.15 137 GLU B N 1
ATOM 3534 C CA . GLU B 1 116 ? 63.185 52.275 55.922 1.00 12.92 137 GLU B CA 1
ATOM 3535 C C . GLU B 1 116 ? 62.540 52.830 57.163 1.00 12.56 137 GLU B C 1
ATOM 3536 O O . GLU B 1 116 ? 63.207 53.106 58.123 1.00 11.51 137 GLU B O 1
ATOM 3542 N N . LEU B 1 117 ? 61.216 52.975 57.132 1.00 12.43 138 LEU B N 1
ATOM 3543 C CA . LEU B 1 117 ? 60.484 53.457 58.280 1.00 12.39 138 LEU B CA 1
ATOM 3544 C C . LEU B 1 117 ? 60.554 52.504 59.473 1.00 11.97 138 LEU B C 1
ATOM 3545 O O . LEU B 1 117 ? 60.522 52.925 60.616 1.00 12.61 138 LEU B O 1
ATOM 3550 N N . ARG B 1 118 ? 60.613 51.211 59.218 1.00 12.49 139 ARG B N 1
ATOM 3551 C CA . ARG B 1 118 ? 60.658 50.257 60.339 1.00 12.44 139 ARG B CA 1
ATOM 3552 C C . ARG B 1 118 ? 62.003 50.388 61.068 1.00 11.85 139 ARG B C 1
ATOM 3553 O O . ARG B 1 118 ? 62.090 50.394 62.302 1.00 12.17 139 ARG B O 1
ATOM 3561 N N . ILE B 1 119 ? 63.060 50.482 60.284 1.00 11.96 140 ILE B N 1
ATOM 3562 C CA . ILE B 1 119 ? 64.420 50.682 60.838 1.00 11.95 140 ILE B CA 1
ATOM 3563 C C . ILE B 1 119 ? 64.545 52.037 61.523 1.00 13.17 140 ILE B C 1
ATOM 3564 O O . ILE B 1 119 ? 65.185 52.153 62.583 1.00 13.20 140 ILE B O 1
ATOM 3569 N N . ILE B 1 120 ? 63.922 53.066 60.941 1.00 12.74 141 ILE B N 1
ATOM 3570 C CA . ILE B 1 120 ? 63.859 54.347 61.658 1.00 12.86 141 ILE B CA 1
ATOM 3571 C C . ILE B 1 120 ? 63.136 54.203 63.005 1.00 12.72 141 ILE B C 1
ATOM 3572 O O . ILE B 1 120 ? 63.585 54.754 63.995 1.00 13.93 141 ILE B O 1
ATOM 3577 N N . LYS B 1 121 ? 62.004 53.514 63.037 1.00 11.94 142 LYS B N 1
ATOM 3578 C CA . LYS B 1 121 ? 61.278 53.342 64.280 1.00 12.24 142 LYS B CA 1
ATOM 3579 C C . LYS B 1 121 ? 62.196 52.617 65.282 1.00 11.83 142 LYS B C 1
ATOM 3580 O O . LYS B 1 121 ? 62.321 53.078 66.404 1.00 12.49 142 LYS B O 1
ATOM 3586 N N . ALA B 1 122 ? 62.846 51.514 64.884 1.00 9.89 143 ALA B N 1
ATOM 3587 C CA . ALA B 1 122 ? 63.726 50.775 65.817 1.00 10.92 143 ALA B CA 1
ATOM 3588 C C . ALA B 1 122 ? 64.816 51.685 66.428 1.00 11.49 143 ALA B C 1
ATOM 3589 O O . ALA B 1 122 ? 65.040 51.691 67.662 1.00 11.60 143 ALA B O 1
ATOM 3591 N N . LEU B 1 123 ? 65.461 52.464 65.558 1.00 10.63 144 LEU B N 1
ATOM 3592 C CA . LEU B 1 123 ? 66.490 53.433 65.983 1.00 12.21 144 LEU B CA 1
ATOM 3593 C C . LEU B 1 123 ? 66.015 54.520 66.887 1.00 12.02 144 LEU B C 1
ATOM 3594 O O . LEU B 1 123 ? 66.706 54.841 67.857 1.00 12.97 144 LEU B O 1
ATOM 3599 N N . LEU B 1 124 ? 64.846 55.101 66.602 1.00 13.35 145 LEU B N 1
ATOM 3600 C CA . LEU B 1 124 ? 64.291 56.112 67.528 1.00 14.79 145 LEU B CA 1
ATOM 3601 C C . LEU B 1 124 ? 63.876 55.519 68.873 1.00 15.59 145 LEU B C 1
ATOM 3602 O O . LEU B 1 124 ? 64.118 56.138 69.926 1.00 14.98 145 LEU B O 1
ATOM 3607 N N . LEU B 1 125 ? 63.282 54.311 68.854 1.00 15.52 146 LEU B N 1
ATOM 3608 C CA . LEU B 1 125 ? 63.051 53.571 70.097 1.00 15.43 146 LEU B CA 1
ATOM 3609 C C . LEU B 1 125 ? 64.354 53.265 70.849 1.00 15.55 146 LEU B C 1
ATOM 3610 O O . LEU B 1 125 ? 64.402 53.381 72.074 1.00 15.96 146 LEU B O 1
ATOM 3615 N N . ALA B 1 126 ? 65.404 52.888 70.121 1.00 14.85 147 ALA B N 1
ATOM 3616 C CA . ALA B 1 126 ? 66.698 52.617 70.739 1.00 15.29 147 ALA B CA 1
ATOM 3617 C C . ALA B 1 126 ? 67.311 53.878 71.372 1.00 15.86 147 ALA B C 1
ATOM 3618 O O . ALA B 1 126 ? 67.879 53.825 72.480 1.00 15.49 147 ALA B O 1
ATOM 3620 N N . ASN B 1 127 ? 67.179 55.005 70.690 1.00 15.87 148 ASN B N 1
ATOM 3621 C CA . ASN B 1 127 ? 67.569 56.277 71.294 1.00 17.53 148 ASN B CA 1
ATOM 3622 C C . ASN B 1 127 ? 66.725 56.660 72.531 1.00 18.38 148 ASN B C 1
ATOM 3623 O O . ASN B 1 127 ? 67.278 57.121 73.523 1.00 20.03 148 ASN B O 1
ATOM 3628 N N . ASN B 1 128 ? 65.409 56.476 72.507 1.00 19.16 149 ASN B N 1
ATOM 3629 C CA . ASN B 1 128 ? 64.609 56.729 73.725 1.00 20.83 149 ASN B CA 1
ATOM 3630 C C . ASN B 1 128 ? 65.037 55.850 74.916 1.00 21.37 149 ASN B C 1
ATOM 3631 O O . ASN B 1 128 ? 65.229 56.348 76.008 1.00 22.69 149 ASN B O 1
ATOM 3636 N N . ARG B 1 129 ? 65.180 54.540 74.704 1.00 20.85 150 ARG B N 1
ATOM 3637 C CA . ARG B 1 129 ? 65.640 53.621 75.749 1.00 19.68 150 ARG B CA 1
ATOM 3638 C C . ARG B 1 129 ? 67.111 53.778 76.198 1.00 19.38 150 ARG B C 1
ATOM 3639 O O . ARG B 1 129 ? 67.427 53.724 77.383 1.00 18.58 150 ARG B O 1
ATOM 3647 N N . TRP B 1 130 ? 68.034 53.852 75.259 1.00 18.49 151 TRP B N 1
ATOM 3648 C CA . TRP B 1 130 ? 69.467 53.797 75.635 1.00 19.24 151 TRP B CA 1
ATOM 3649 C C . TRP B 1 130 ? 70.170 55.150 75.629 1.00 20.30 151 TRP B C 1
ATOM 3650 O O . TRP B 1 130 ? 71.360 55.209 75.940 1.00 21.72 151 TRP B O 1
ATOM 3661 N N . ASN B 1 131 ? 69.446 56.195 75.270 1.00 21.55 152 ASN B N 1
ATOM 3662 C CA . ASN B 1 131 ? 69.943 57.551 75.239 1.00 24.44 152 ASN B CA 1
ATOM 3663 C C . ASN B 1 131 ? 71.258 57.710 74.514 1.00 25.14 152 ASN B C 1
ATOM 3664 O O . ASN B 1 131 ? 72.215 58.007 75.110 1.00 27.54 152 ASN B O 1
ATOM 3669 N N . SER B 1 132 ? 71.299 57.425 73.242 1.00 24.81 153 SER B N 1
ATOM 3670 C CA . SER B 1 132 ? 72.547 57.393 72.501 1.00 24.02 153 SER B CA 1
ATOM 3671 C C . SER B 1 132 ? 72.391 58.222 71.215 1.00 22.55 153 SER B C 1
ATOM 3672 O O . SER B 1 132 ? 71.499 57.958 70.405 1.00 22.99 153 SER B O 1
ATOM 3675 N N . PHE B 1 133 ? 73.196 59.278 71.083 1.00 20.44 154 PHE B N 1
ATOM 3676 C CA . PHE B 1 133 ? 73.116 60.205 69.937 1.00 18.16 154 PHE B CA 1
ATOM 3677 C C . PHE B 1 133 ? 73.149 59.491 68.589 1.00 16.99 154 PHE B C 1
ATOM 3678 O O . PHE B 1 133 ? 72.360 59.802 67.710 1.00 16.47 154 PHE B O 1
ATOM 3686 N N . TYR B 1 134 ? 74.023 58.506 68.434 1.00 15.95 155 TYR B N 1
ATOM 3687 C CA . TYR B 1 134 ? 74.243 57.930 67.124 1.00 15.75 155 TYR B CA 1
ATOM 3688 C C . TYR B 1 134 ? 73.008 57.256 66.500 1.00 15.35 155 TYR B C 1
ATOM 3689 O O . TYR B 1 134 ? 72.810 57.316 65.253 1.00 14.03 155 TYR B O 1
ATOM 3698 N N . TYR B 1 135 ? 72.217 56.585 67.344 1.00 13.74 156 TYR B N 1
ATOM 3699 C CA . TYR B 1 135 ? 70.957 55.960 66.903 1.00 14.58 156 TYR B CA 1
ATOM 3700 C C . TYR B 1 135 ? 70.037 57.008 66.287 1.00 13.83 156 TYR B C 1
ATOM 3701 O O . TYR B 1 135 ? 69.478 56.795 65.227 1.00 13.37 156 TYR B O 1
ATOM 3710 N N . LYS B 1 136 ? 69.888 58.139 66.946 1.00 14.86 157 LYS B N 1
ATOM 3711 C CA . LYS B 1 136 ? 68.962 59.166 66.456 1.00 15.83 157 LYS B CA 1
ATOM 3712 C C . LYS B 1 136 ? 69.506 59.818 65.179 1.00 16.33 157 LYS B C 1
ATOM 3713 O O . LYS B 1 136 ? 68.784 60.001 64.210 1.00 16.89 157 LYS B O 1
ATOM 3719 N N . PHE B 1 137 ? 70.799 60.135 65.181 1.00 16.29 158 PHE B N 1
ATOM 3720 C CA . PHE B 1 137 ? 71.473 60.667 64.028 1.00 16.12 158 PHE B CA 1
ATOM 3721 C C . PHE B 1 137 ? 71.225 59.754 62.814 1.00 15.27 158 PHE B C 1
ATOM 3722 O O . PHE B 1 137 ? 70.759 60.203 61.766 1.00 15.93 158 PHE B O 1
ATOM 3730 N N . TYR B 1 138 ? 71.488 58.468 62.976 1.00 14.34 159 TYR B N 1
ATOM 3731 C CA . TYR B 1 138 ? 71.326 57.508 61.890 1.00 12.61 159 TYR B CA 1
ATOM 3732 C C . TYR B 1 138 ? 69.844 57.443 61.395 1.00 12.89 159 TYR B C 1
ATOM 3733 O O . TYR B 1 138 ? 69.577 57.428 60.176 1.00 12.29 159 TYR B O 1
ATOM 3742 N N . ALA B 1 139 ? 68.890 57.415 62.319 1.00 12.05 160 ALA B N 1
ATOM 3743 C CA . ALA B 1 139 ? 67.472 57.415 61.952 1.00 12.18 160 ALA B CA 1
ATOM 3744 C C . ALA B 1 139 ? 67.059 58.674 61.175 1.00 13.08 160 ALA B C 1
ATOM 3745 O O . ALA B 1 139 ? 66.289 58.600 60.188 1.00 13.18 160 ALA B O 1
ATOM 3747 N N . ILE B 1 140 ? 67.555 59.831 61.606 1.00 13.16 161 ILE B N 1
ATOM 3748 C CA . ILE B 1 140 ? 67.156 61.115 60.986 1.00 14.59 161 ILE B CA 1
ATOM 3749 C C . ILE B 1 140 ? 67.726 61.156 59.572 1.00 14.49 161 ILE B C 1
ATOM 3750 O O . ILE B 1 140 ? 67.082 61.650 58.656 1.00 15.35 161 ILE B O 1
ATOM 3755 N N . ASN B 1 141 ? 68.942 60.645 59.394 1.00 14.10 162 ASN B N 1
ATOM 3756 C CA . ASN B 1 141 ? 69.541 60.613 58.076 1.00 13.72 162 ASN B CA 1
ATOM 3757 C C . ASN B 1 141 ? 68.808 59.723 57.044 1.00 13.90 162 ASN B C 1
ATOM 3758 O O . ASN B 1 141 ? 68.672 60.114 55.883 1.00 13.09 162 ASN B O 1
ATOM 3763 N N . ILE B 1 142 ? 68.342 58.534 57.460 1.00 13.29 163 ILE B N 1
ATOM 3764 C CA . ILE B 1 142 ? 67.479 57.698 56.580 1.00 12.35 163 ILE B CA 1
ATOM 3765 C C . ILE B 1 142 ? 66.214 58.444 56.231 1.00 11.86 163 ILE B C 1
ATOM 3766 O O . ILE B 1 142 ? 65.870 58.509 55.043 1.00 11.93 163 ILE B O 1
ATOM 3771 N N . ALA B 1 143 ? 65.554 59.015 57.248 1.00 11.47 164 ALA B N 1
ATOM 3772 C CA . ALA B 1 143 ? 64.319 59.806 57.087 1.00 13.43 164 ALA B CA 1
ATOM 3773 C C . ALA B 1 143 ? 64.470 60.965 56.070 1.00 13.53 164 ALA B C 1
ATOM 3774 O O . ALA B 1 143 ? 63.642 61.122 55.176 1.00 13.23 164 ALA B O 1
ATOM 3776 N N . ASN B 1 144 ? 65.534 61.753 56.224 1.00 14.16 165 ASN B N 1
ATOM 3777 C CA . ASN B 1 144 ? 65.880 62.784 55.265 1.00 14.81 165 ASN B CA 1
ATOM 3778 C C . ASN B 1 144 ? 66.110 62.274 53.850 1.00 16.01 165 ASN B C 1
ATOM 3779 O O . ASN B 1 144 ? 65.733 62.971 52.899 1.00 15.73 165 ASN B O 1
ATOM 3784 N N . SER B 1 145 ? 66.762 61.114 53.698 1.00 16.22 166 SER B N 1
ATOM 3785 C CA . SER B 1 145 ? 66.902 60.484 52.380 1.00 18.14 166 SER B CA 1
ATOM 3786 C C . SER B 1 145 ? 65.559 60.067 51.755 1.00 18.54 166 SER B C 1
ATOM 3787 O O . SER B 1 145 ? 65.399 60.097 50.530 1.00 17.08 166 SER B O 1
ATOM 3790 N N . LEU B 1 146 ? 64.619 59.651 52.611 1.00 18.62 167 LEU B N 1
ATOM 3791 C CA . LEU B 1 146 ? 63.265 59.337 52.193 1.00 18.40 167 LEU B CA 1
ATOM 3792 C C . LEU B 1 146 ? 62.595 60.588 51.651 1.00 20.33 167 LEU B C 1
ATOM 3793 O O . LEU B 1 146 ? 61.908 60.539 50.611 1.00 21.04 167 LEU B O 1
ATOM 3798 N N . LEU B 1 147 ? 62.748 61.692 52.372 1.00 20.63 168 LEU B N 1
ATOM 3799 C CA . LEU B 1 147 ? 62.114 62.919 51.944 1.00 22.16 168 LEU B CA 1
ATOM 3800 C C . LEU B 1 147 ? 62.696 63.385 50.611 1.00 22.66 168 LEU B C 1
ATOM 3801 O O . LEU B 1 147 ? 61.994 64.010 49.827 1.00 23.08 168 LEU B O 1
ATOM 3806 N N . LYS B 1 148 ? 63.976 63.086 50.389 1.00 22.28 169 LYS B N 1
ATOM 3807 C CA . LYS B 1 148 ? 64.689 63.501 49.196 1.00 22.21 169 LYS B CA 1
ATOM 3808 C C . LYS B 1 148 ? 64.429 62.604 47.983 1.00 21.85 169 LYS B C 1
ATOM 3809 O O . LYS B 1 148 ? 64.308 63.099 46.855 1.00 20.63 169 LYS B O 1
ATOM 3815 N N . HIS B 1 149 ? 64.338 61.289 48.227 1.00 21.09 170 HIS B N 1
ATOM 3816 C CA . HIS B 1 149 ? 64.247 60.303 47.156 1.00 20.31 170 HIS B CA 1
ATOM 3817 C C . HIS B 1 149 ? 62.894 59.594 46.957 1.00 20.10 170 HIS B C 1
ATOM 3818 O O . HIS B 1 149 ? 62.652 59.071 45.874 1.00 19.45 170 HIS B O 1
ATOM 3825 N N . ALA B 1 150 ? 62.041 59.557 47.980 1.00 19.49 171 ALA B N 1
ATOM 3826 C CA . ALA B 1 150 ? 60.782 58.799 47.912 1.00 19.91 171 ALA B CA 1
ATOM 3827 C C . ALA B 1 150 ? 59.535 59.678 48.012 1.00 20.27 171 ALA B C 1
ATOM 3828 O O . ALA B 1 150 ? 58.431 59.178 47.851 1.00 20.90 171 ALA B O 1
ATOM 3830 N N . GLU B 1 151 ? 59.690 60.967 48.296 1.00 20.35 172 GLU B N 1
ATOM 3831 C CA . GLU B 1 151 ? 58.517 61.836 48.489 1.00 21.77 172 GLU B CA 1
ATOM 3832 C C . GLU B 1 151 ? 58.063 62.532 47.183 1.00 22.83 172 GLU B C 1
ATOM 3833 O O . GLU B 1 151 ? 58.883 63.079 46.438 1.00 22.10 172 GLU B O 1
ATOM 3839 N N . GLU B 1 152 ? 56.780 62.534 46.932 1.00 24.19 173 GLU B N 1
ATOM 3840 C CA . GLU B 1 152 ? 56.153 63.283 45.860 1.00 26.43 173 GLU B CA 1
ATOM 3841 C C . GLU B 1 152 ? 54.878 63.920 46.414 1.00 27.20 173 GLU B C 1
ATOM 3842 O O . GLU B 1 152 ? 54.008 63.205 46.821 1.00 27.55 173 GLU B O 1
ATOM 3848 N N . ASN B 1 153 ? 54.808 65.227 46.463 1.00 27.93 174 ASN B N 1
ATOM 3849 C CA . ASN B 1 153 ? 53.633 65.893 46.943 1.00 28.68 174 ASN B CA 1
ATOM 3850 C C . ASN B 1 153 ? 53.171 65.362 48.255 1.00 28.47 174 ASN B C 1
ATOM 3851 O O . ASN B 1 153 ? 52.027 65.147 48.446 1.00 28.85 174 ASN B O 1
ATOM 3856 N N . GLU B 1 154 ? 54.117 65.155 49.142 1.00 27.51 175 GLU B N 1
ATOM 3857 C CA . GLU B 1 154 ? 53.873 64.676 50.498 1.00 27.38 175 GLU B CA 1
ATOM 3858 C C . GLU B 1 154 ? 53.407 63.207 50.578 1.00 25.77 175 GLU B C 1
ATOM 3859 O O . GLU B 1 154 ? 53.057 62.716 51.638 1.00 23.96 175 GLU B O 1
ATOM 3865 N N . THR B 1 155 ? 53.457 62.522 49.432 1.00 24.57 176 THR B N 1
ATOM 3866 C CA . THR B 1 155 ? 53.201 61.083 49.337 1.00 23.37 176 THR B CA 1
ATOM 3867 C C . THR B 1 155 ? 54.537 60.357 49.261 1.00 22.43 176 THR B C 1
ATOM 3868 O O . THR B 1 155 ? 55.375 60.683 48.408 1.00 21.12 176 THR B O 1
ATOM 3872 N N . LEU B 1 156 ? 54.737 59.366 50.139 1.00 20.79 177 LEU B N 1
ATOM 3873 C CA . LEU B 1 156 ? 55.907 58.528 50.018 1.00 19.62 177 LEU B CA 1
ATOM 3874 C C . LEU B 1 156 ? 55.546 57.359 49.140 1.00 18.92 177 LEU B C 1
ATOM 3875 O O . LEU B 1 156 ? 54.579 56.656 49.406 1.00 19.34 177 LEU B O 1
ATOM 3880 N N . VAL B 1 157 ? 56.317 57.148 48.090 1.00 17.82 178 VAL B N 1
ATOM 3881 C CA . VAL B 1 157 ? 56.092 56.029 47.200 1.00 18.50 178 VAL B CA 1
ATOM 3882 C C . VAL B 1 157 ? 56.883 54.816 47.670 1.00 18.63 178 VAL B C 1
ATOM 3883 O O . VAL B 1 157 ? 57.941 54.961 48.288 1.00 18.91 178 VAL B O 1
ATOM 3887 N N . ASP B 1 158 ? 56.360 53.621 47.385 1.00 18.05 179 ASP B N 1
ATOM 3888 C CA . ASP B 1 158 ? 56.981 52.377 47.808 1.00 17.37 179 ASP B CA 1
ATOM 3889 C C . ASP B 1 158 ? 58.428 52.226 47.368 1.00 17.17 179 ASP B C 1
ATOM 3890 O O . ASP B 1 158 ? 59.270 51.836 48.150 1.00 16.82 179 ASP B O 1
ATOM 3895 N N . TYR B 1 159 ? 58.699 52.504 46.097 1.00 16.41 180 TYR B N 1
ATOM 3896 C CA . TYR B 1 159 ? 59.877 51.976 45.451 1.00 17.41 180 TYR B CA 1
ATOM 3897 C C . TYR B 1 159 ? 60.865 53.087 45.080 1.00 17.89 180 TYR B C 1
ATOM 3898 O O . TYR B 1 159 ? 60.462 54.121 44.505 1.00 17.47 180 TYR B O 1
ATOM 3907 N N . ILE B 1 160 ? 62.132 52.874 45.438 1.00 16.59 181 ILE B N 1
ATOM 3908 C CA . ILE B 1 160 ? 63.235 53.747 45.070 1.00 18.02 181 ILE B CA 1
ATOM 3909 C C . ILE B 1 160 ? 64.380 52.888 44.586 1.00 18.71 181 ILE B C 1
ATOM 3910 O O . ILE B 1 160 ? 64.667 51.847 45.175 1.00 18.37 181 ILE B O 1
ATOM 3915 N N . ASP B 1 161 ? 64.994 53.272 43.470 1.00 19.64 182 ASP B N 1
ATOM 3916 C CA . ASP B 1 161 ? 66.296 52.706 43.112 1.00 20.38 182 ASP B CA 1
ATOM 3917 C C . ASP B 1 161 ? 67.292 53.753 42.604 1.00 20.50 182 ASP B C 1
ATOM 3918 O O . ASP B 1 161 ? 67.085 54.959 42.787 1.00 19.42 182 ASP B O 1
ATOM 3923 N N . ASN B 1 162 ? 68.415 53.297 42.055 1.00 21.48 183 ASN B N 1
ATOM 3924 C CA . ASN B 1 162 ? 69.444 54.243 41.623 1.00 23.23 183 ASN B CA 1
ATOM 3925 C C . ASN B 1 162 ? 69.031 55.024 40.361 1.00 23.31 183 ASN B C 1
ATOM 3926 O O . ASN B 1 162 ? 69.689 55.991 39.994 1.00 24.48 183 ASN B O 1
ATOM 3931 N N . TYR B 1 163 ? 67.937 54.623 39.723 1.00 23.73 184 TYR B N 1
ATOM 3932 C CA . TYR B 1 163 ? 67.426 55.322 38.525 1.00 24.89 184 TYR B CA 1
ATOM 3933 C C . TYR B 1 163 ? 66.276 56.264 38.826 1.00 25.42 184 TYR B C 1
ATOM 3934 O O . TYR B 1 163 ? 65.995 57.165 38.033 1.00 26.82 184 TYR B O 1
ATOM 3943 N N . GLY B 1 164 ? 65.594 56.074 39.961 1.00 25.02 185 GLY B N 1
ATOM 3944 C CA . GLY B 1 164 ? 64.463 56.926 40.305 1.00 23.26 185 GLY B CA 1
ATOM 3945 C C . GLY B 1 164 ? 63.496 56.286 41.301 1.00 23.65 185 GLY B C 1
ATOM 3946 O O . GLY B 1 164 ? 63.897 55.433 42.098 1.00 22.66 185 GLY B O 1
ATOM 3947 N N . LYS B 1 165 ? 62.233 56.729 41.268 1.00 22.59 186 LYS B N 1
ATOM 3948 C CA . LYS B 1 165 ? 61.208 56.238 42.208 1.00 22.49 186 LYS B CA 1
ATOM 3949 C C . LYS B 1 165 ? 59.917 55.806 41.494 1.00 22.27 186 LYS B C 1
ATOM 3950 O O . LYS B 1 165 ? 59.665 56.219 40.325 1.00 21.39 186 LYS B O 1
ATOM 3956 N N . GLY B 1 166 ? 59.097 55.003 42.191 1.00 20.63 187 GLY B N 1
ATOM 3957 C CA . GLY B 1 166 ? 57.800 54.622 41.670 1.00 19.62 187 GLY B CA 1
ATOM 3958 C C . GLY B 1 166 ? 56.757 55.726 41.798 1.00 19.62 187 GLY B C 1
ATOM 3959 O O . GLY B 1 166 ? 57.059 56.838 42.197 1.00 20.19 187 GLY B O 1
ATOM 3960 N N . ASN B 1 167 ? 55.525 55.421 41.438 1.00 19.00 188 ASN B N 1
ATOM 3961 C CA . ASN B 1 167 ? 54.418 56.363 41.565 1.00 19.11 188 ASN B CA 1
ATOM 3962 C C . ASN B 1 167 ? 53.206 55.710 42.255 1.00 19.00 188 ASN B C 1
ATOM 3963 O O . ASN B 1 167 ? 52.071 56.177 42.120 1.00 18.86 188 ASN B O 1
ATOM 3968 N N . THR B 1 168 ? 53.451 54.617 42.991 1.00 18.11 189 THR B N 1
ATOM 3969 C CA . THR B 1 168 ? 52.388 53.922 43.705 1.00 19.44 189 THR B CA 1
ATOM 3970 C C . THR B 1 168 ? 52.730 53.837 45.195 1.00 20.01 189 THR B C 1
ATOM 3971 O O . THR B 1 168 ? 53.903 53.735 45.564 1.00 20.44 189 THR B O 1
ATOM 3975 N N . THR B 1 169 ? 51.697 53.875 46.031 1.00 20.62 190 THR B N 1
ATOM 3976 C CA . THR B 1 169 ? 51.842 53.820 47.483 1.00 22.07 190 THR B CA 1
ATOM 3977 C C . THR B 1 169 ? 50.958 52.733 48.093 1.00 21.15 190 THR B C 1
ATOM 3978 O O . THR B 1 169 ? 49.726 52.883 48.125 1.00 22.27 190 THR B O 1
ATOM 3982 N N . THR B 1 170 ? 51.585 51.664 48.581 1.00 19.71 191 THR B N 1
ATOM 3983 C CA . THR B 1 170 ? 50.848 50.602 49.242 1.00 18.30 191 THR B CA 1
ATOM 3984 C C . THR B 1 170 ? 50.464 51.116 50.621 1.00 17.65 191 THR B C 1
ATOM 3985 O O . THR B 1 170 ? 51.321 51.610 51.347 1.00 18.98 191 THR B O 1
ATOM 3989 N N . LEU B 1 171 ? 49.191 51.028 51.002 1.00 16.05 192 LEU B N 1
ATOM 3990 C CA . LEU B 1 171 ? 48.762 51.629 52.293 1.00 15.33 192 LEU B CA 1
ATOM 3991 C C . LEU B 1 171 ? 49.440 51.082 53.586 1.00 14.89 192 LEU B C 1
ATOM 3992 O O . LEU B 1 171 ? 49.573 51.813 54.571 1.00 15.34 192 LEU B O 1
ATOM 3997 N N . CYS B 1 172 ? 49.825 49.806 53.600 1.00 14.42 193 CYS B N 1
ATOM 3998 C CA . CYS B 1 172 ? 50.580 49.255 54.740 1.00 14.73 193 CYS B CA 1
ATOM 3999 C C . CYS B 1 172 ? 52.005 49.830 54.915 1.00 15.36 193 CYS B C 1
ATOM 4000 O O . CYS B 1 172 ? 52.588 49.694 56.026 1.00 14.56 193 CYS B O 1
ATOM 4003 N N . TYR B 1 173 ? 52.570 50.431 53.839 1.00 15.61 194 TYR B N 1
ATOM 4004 C CA . TYR B 1 173 ? 53.878 51.139 53.890 1.00 14.52 194 TYR B CA 1
ATOM 4005 C C . TYR B 1 173 ? 53.813 52.431 54.727 1.00 16.50 194 TYR B C 1
ATOM 4006 O O . TYR B 1 173 ? 54.868 52.975 55.185 1.00 17.03 194 TYR B O 1
ATOM 4015 N N . LEU B 1 174 ? 52.586 52.907 54.950 1.00 16.77 195 LEU B N 1
ATOM 4016 C CA . LEU B 1 174 ? 52.355 54.189 55.601 1.00 17.98 195 LEU B CA 1
ATOM 4017 C C . LEU B 1 174 ? 52.396 54.087 57.127 1.00 18.51 195 LEU B C 1
ATOM 4018 O O . LEU B 1 174 ? 51.375 54.095 57.817 1.00 17.79 195 LEU B O 1
ATOM 4023 N N . ASP B 1 175 ? 53.634 53.990 57.612 1.00 18.68 196 ASP B N 1
ATOM 4024 C CA . ASP B 1 175 ? 53.961 53.788 59.024 1.00 17.95 196 ASP B CA 1
ATOM 4025 C C . ASP B 1 175 ? 53.712 55.043 59.873 1.00 16.80 196 ASP B C 1
ATOM 4026 O O . ASP B 1 175 ? 54.647 55.803 60.202 1.00 16.34 196 ASP B O 1
ATOM 4031 N N . LEU B 1 176 ? 52.454 55.257 60.254 1.00 16.55 197 LEU B N 1
ATOM 4032 C CA . LEU B 1 176 ? 52.062 56.460 61.022 1.00 16.13 197 LEU B CA 1
ATOM 4033 C C . LEU B 1 176 ? 52.817 56.604 62.364 1.00 16.31 197 LEU B C 1
ATOM 4034 O O . LEU B 1 176 ? 53.222 57.704 62.753 1.00 14.62 197 LEU B O 1
ATOM 4039 N N . PRO B 1 177 ? 52.994 55.487 63.090 1.00 16.81 198 PRO B N 1
ATOM 4040 C CA . PRO B 1 177 ? 53.746 55.632 64.346 1.00 16.82 198 PRO B CA 1
ATOM 4041 C C . PRO B 1 177 ? 55.170 56.193 64.158 1.00 16.81 198 PRO B C 1
ATOM 4042 O O . PRO B 1 177 ? 55.590 57.017 64.948 1.00 17.20 198 PRO B O 1
ATOM 4046 N N . THR B 1 178 ? 55.896 55.752 63.131 1.00 16.75 199 THR B N 1
ATOM 4047 C CA . THR B 1 178 ? 57.209 56.306 62.839 1.00 17.12 199 THR B CA 1
ATOM 4048 C C . THR B 1 178 ? 57.147 57.783 62.410 1.00 17.23 199 THR B C 1
ATOM 4049 O O . THR B 1 178 ? 57.960 58.599 62.853 1.00 15.57 199 THR B O 1
ATOM 4061 N N . LYS B 1 180 ? 54.922 59.902 63.240 1.00 20.15 201 LYS B N 1
ATOM 4062 C CA . LYS B 1 180 ? 54.571 60.628 64.460 1.00 22.00 201 LYS B CA 1
ATOM 4063 C C . LYS B 1 180 ? 55.812 60.866 65.327 1.00 22.20 201 LYS B C 1
ATOM 4064 O O . LYS B 1 180 ? 56.017 61.979 65.793 1.00 23.57 201 LYS B O 1
ATOM 4070 N N . LEU B 1 181 ? 56.628 59.830 65.546 1.00 22.58 202 LEU B N 1
ATOM 4071 C CA . LEU B 1 181 ? 57.949 59.982 66.194 1.00 22.47 202 LEU B CA 1
ATOM 4072 C C . LEU B 1 181 ? 58.824 61.034 65.490 1.00 22.92 202 LEU B C 1
ATOM 4073 O O . LEU B 1 181 ? 59.311 61.977 66.111 1.00 23.24 202 LEU B O 1
ATOM 4078 N N . LEU B 1 182 ? 59.029 60.874 64.181 1.00 22.86 203 LEU B N 1
ATOM 4079 C CA . LEU B 1 182 ? 59.739 61.877 63.397 1.00 22.24 203 LEU B CA 1
ATOM 4080 C C . LEU B 1 182 ? 59.137 63.283 63.576 1.00 23.62 203 LEU B C 1
ATOM 4081 O O . LEU B 1 182 ? 59.890 64.268 63.640 1.00 23.64 203 LEU B O 1
ATOM 4086 N N . SER B 1 183 ? 57.806 63.372 63.673 1.00 24.93 204 SER B N 1
ATOM 4087 C CA . SER B 1 183 ? 57.109 64.654 63.845 1.00 27.44 204 SER B CA 1
ATOM 4088 C C . SER B 1 183 ? 57.630 65.394 65.061 1.00 28.27 204 SER B C 1
ATOM 4089 O O . SER B 1 183 ? 57.738 66.601 65.053 1.00 27.38 204 SER B O 1
ATOM 4092 N N . GLN B 1 184 ? 57.932 64.629 66.100 1.00 30.64 205 GLN B N 1
ATOM 4093 C CA . GLN B 1 184 ? 58.324 65.175 67.391 1.00 32.71 205 GLN B CA 1
ATOM 4094 C C . GLN B 1 184 ? 59.806 65.565 67.369 1.00 33.54 205 GLN B C 1
ATOM 4095 O O . GLN B 1 184 ? 60.288 66.190 68.297 1.00 34.13 205 GLN B O 1
ATOM 4101 N N . VAL B 1 185 ? 60.517 65.214 66.295 1.00 34.05 206 VAL B N 1
ATOM 4102 C CA . VAL B 1 185 ? 61.895 65.671 66.085 1.00 34.10 206 VAL B CA 1
ATOM 4103 C C . VAL B 1 185 ? 61.895 66.810 65.070 1.00 34.25 206 VAL B C 1
ATOM 4104 O O . VAL B 1 185 ? 62.651 67.750 65.210 1.00 34.32 206 VAL B O 1
ATOM 4108 N N . ASP B 1 186 ? 61.040 66.726 64.056 1.00 34.24 207 ASP B N 1
ATOM 4109 C CA . ASP B 1 186 ? 61.092 67.619 62.902 1.00 34.36 207 ASP B CA 1
ATOM 4110 C C . ASP B 1 186 ? 59.690 67.883 62.351 1.00 33.25 207 ASP B C 1
ATOM 4111 O O . ASP B 1 186 ? 59.014 66.975 61.892 1.00 33.17 207 ASP B O 1
ATOM 4116 N N . LYS B 1 187 ? 59.267 69.137 62.389 1.00 31.81 208 LYS B N 1
ATOM 4117 C CA . LYS B 1 187 ? 57.908 69.520 62.047 1.00 31.15 208 LYS B CA 1
ATOM 4118 C C . LYS B 1 187 ? 57.550 69.265 60.575 1.00 30.23 208 LYS B C 1
ATOM 4119 O O . LYS B 1 187 ? 56.372 69.211 60.215 1.00 30.34 208 LYS B O 1
ATOM 4121 N N . LYS B 1 188 ? 58.540 69.052 59.740 1.00 28.79 209 LYS B N 1
ATOM 4122 C CA . LYS B 1 188 ? 58.285 68.774 58.360 1.00 27.94 209 LYS B CA 1
ATOM 4123 C C . LYS B 1 188 ? 57.529 67.459 58.142 1.00 26.89 209 LYS B C 1
ATOM 4124 O O . LYS B 1 188 ? 56.915 67.281 57.145 1.00 26.74 209 LYS B O 1
ATOM 4130 N N . TRP B 1 189 ? 57.635 66.557 59.104 1.00 25.33 210 TRP B N 1
ATOM 4131 C CA . TRP B 1 189 ? 56.975 65.244 59.065 1.00 23.79 210 TRP B CA 1
ATOM 4132 C C . TRP B 1 189 ? 55.475 65.345 59.345 1.00 24.20 210 TRP B C 1
ATOM 4133 O O . TRP B 1 189 ? 54.728 64.383 59.095 1.00 24.93 210 TRP B O 1
ATOM 4144 N N . GLU B 1 190 ? 55.014 66.509 59.828 1.00 23.60 211 GLU B N 1
ATOM 4145 C CA . GLU B 1 190 ? 53.592 66.710 60.070 1.00 23.93 211 GLU B CA 1
ATOM 4146 C C . GLU B 1 190 ? 52.797 66.626 58.780 1.00 22.82 211 GLU B C 1
ATOM 4147 O O . GLU B 1 190 ? 51.737 65.982 58.725 1.00 22.02 211 GLU B O 1
ATOM 4153 N N . GLY B 1 191 ? 53.310 67.270 57.745 1.00 21.69 212 GLY B N 1
ATOM 4154 C CA . GLY B 1 191 ? 52.640 67.266 56.448 1.00 21.33 212 GLY B CA 1
ATOM 4155 C C . GLY B 1 191 ? 52.625 65.860 55.859 1.00 21.65 212 GLY B C 1
ATOM 4156 O O . GLY B 1 191 ? 51.639 65.461 55.204 1.00 21.47 212 GLY B O 1
ATOM 4157 N N . ILE B 1 192 ? 53.696 65.099 56.120 1.00 21.64 213 ILE B N 1
ATOM 4158 C CA . ILE B 1 192 ? 53.796 63.716 55.643 1.00 21.40 213 ILE B CA 1
ATOM 4159 C C . ILE B 1 192 ? 52.807 62.855 56.420 1.00 21.69 213 ILE B C 1
ATOM 4160 O O . ILE B 1 192 ? 52.098 62.057 55.806 1.00 22.49 213 ILE B O 1
ATOM 4165 N N . TYR B 1 193 ? 52.726 63.037 57.742 1.00 20.90 214 TYR B N 1
ATOM 4166 C CA . TYR B 1 193 ? 51.757 62.303 58.545 1.00 20.73 214 TYR B CA 1
ATOM 4167 C C . TYR B 1 193 ? 50.321 62.538 58.079 1.00 20.99 214 TYR B C 1
ATOM 4168 O O . TYR B 1 193 ? 49.521 61.591 57.928 1.00 20.38 214 TYR B O 1
ATOM 4177 N N . GLU B 1 194 ? 49.989 63.801 57.880 1.00 21.02 215 GLU B N 1
ATOM 4178 C CA . GLU B 1 194 ? 48.692 64.209 57.472 1.00 20.93 215 GLU B CA 1
ATOM 4179 C C . GLU B 1 194 ? 48.288 63.662 56.124 1.00 20.42 215 GLU B C 1
ATOM 4180 O O . GLU B 1 194 ? 47.265 63.107 56.018 1.00 21.63 215 GLU B O 1
ATOM 4186 N N . LYS B 1 195 ? 49.147 63.759 55.139 1.00 19.03 216 LYS B N 1
ATOM 4187 C CA . LYS B 1 195 ? 48.853 63.208 53.816 1.00 18.59 216 LYS B CA 1
ATOM 4188 C C . LYS B 1 195 ? 48.673 61.667 53.903 1.00 18.33 216 LYS B C 1
ATOM 4189 O O . LYS B 1 195 ? 47.704 61.112 53.354 1.00 17.00 216 LYS B O 1
ATOM 4195 N N . SER B 1 196 ? 49.625 61.011 54.589 1.00 16.97 217 SER B N 1
ATOM 4196 C CA . SER B 1 196 ? 49.586 59.555 54.822 1.00 17.52 217 SER B CA 1
ATOM 4197 C C . SER B 1 196 ? 48.272 59.135 55.483 1.00 17.48 217 SER B C 1
ATOM 4198 O O . SER B 1 196 ? 47.602 58.212 55.001 1.00 18.08 217 SER B O 1
ATOM 4201 N N . ASN B 1 197 ? 47.900 59.830 56.568 1.00 16.88 218 ASN B N 1
ATOM 4202 C CA . ASN B 1 197 ? 46.644 59.554 57.266 1.00 18.27 218 ASN B CA 1
ATOM 4203 C C . ASN B 1 197 ? 45.369 59.775 56.424 1.00 19.13 218 ASN B C 1
ATOM 4204 O O . ASN B 1 197 ? 44.409 59.009 56.525 1.00 19.64 218 ASN B O 1
ATOM 4209 N N . SER B 1 198 ? 45.374 60.849 55.632 1.00 20.09 219 SER B N 1
ATOM 4210 C CA . SER B 1 198 ? 44.356 61.124 54.609 1.00 20.46 219 SER B CA 1
ATOM 4211 C C . SER B 1 198 ? 44.188 59.981 53.602 1.00 20.04 219 SER B C 1
ATOM 4212 O O . SER B 1 198 ? 43.068 59.597 53.292 1.00 20.87 219 SER B O 1
ATOM 4215 N N . ILE B 1 199 ? 45.300 59.498 53.055 1.00 19.28 220 ILE B N 1
ATOM 4216 C CA . ILE B 1 199 ? 45.302 58.370 52.144 1.00 19.32 220 ILE B CA 1
ATOM 4217 C C . ILE B 1 199 ? 44.677 57.139 52.825 1.00 19.86 220 ILE B C 1
ATOM 4218 O O . ILE B 1 199 ? 43.825 56.469 52.252 1.00 19.96 220 ILE B O 1
ATOM 4223 N N . ILE B 1 200 ? 45.054 56.883 54.070 1.00 19.44 221 ILE B N 1
ATOM 4224 C CA . ILE B 1 200 ? 44.440 55.799 54.817 1.00 18.89 221 ILE B CA 1
ATOM 4225 C C . ILE B 1 200 ? 42.936 56.019 55.030 1.00 19.50 221 ILE B C 1
ATOM 4226 O O . ILE B 1 200 ? 42.129 55.137 54.685 1.00 19.24 221 ILE B O 1
ATOM 4231 N N . GLU B 1 201 ? 42.570 57.177 55.577 1.00 19.58 222 GLU B N 1
ATOM 4232 C CA . GLU B 1 201 ? 41.163 57.470 55.877 1.00 21.00 222 GLU B CA 1
ATOM 4233 C C . GLU B 1 201 ? 40.232 57.474 54.656 1.00 21.27 222 GLU B C 1
ATOM 4234 O O . GLU B 1 201 ? 39.051 57.112 54.778 1.00 22.03 222 GLU B O 1
ATOM 4240 N N . ASN B 1 202 ? 40.750 57.833 53.489 1.00 20.70 223 ASN B N 1
ATOM 4241 C CA . ASN B 1 202 ? 39.927 57.831 52.277 1.00 21.15 223 ASN B CA 1
ATOM 4242 C C . ASN B 1 202 ? 39.974 56.513 51.513 1.00 20.50 223 ASN B C 1
ATOM 4243 O O . ASN B 1 202 ? 39.414 56.400 50.409 1.00 19.93 223 ASN B O 1
ATOM 4248 N N . GLY B 1 203 ? 40.671 55.535 52.097 1.00 20.79 224 GLY B N 1
ATOM 4249 C CA . GLY B 1 203 ? 40.840 54.211 51.479 1.00 20.30 224 GLY B CA 1
ATOM 4250 C C . GLY B 1 203 ? 40.039 53.053 52.075 1.00 20.74 224 GLY B C 1
ATOM 4251 O O . GLY B 1 203 ? 40.378 51.883 51.826 1.00 21.23 224 GLY B O 1
ATOM 4252 N N . LYS B 1 204 ? 38.990 53.335 52.855 1.00 21.12 225 LYS B N 1
ATOM 4253 C CA . LYS B 1 204 ? 38.097 52.230 53.328 1.00 21.88 225 LYS B CA 1
ATOM 4254 C C . LYS B 1 204 ? 37.502 51.419 52.170 1.00 21.51 225 LYS B C 1
ATOM 4255 O O . LYS B 1 204 ? 37.237 51.963 51.116 1.00 21.60 225 LYS B O 1
ATOM 4261 N N . ILE B 1 205 ? 37.292 50.121 52.362 1.00 21.38 226 ILE B N 1
ATOM 4262 C CA . ILE B 1 205 ? 36.688 49.294 51.313 1.00 21.62 226 ILE B CA 1
ATOM 4263 C C . ILE B 1 205 ? 35.164 49.552 51.160 1.00 22.70 226 ILE B C 1
ATOM 4264 O O . ILE B 1 205 ? 34.703 49.917 50.083 1.00 23.19 226 ILE B O 1
ATOM 4269 N N . SER B 1 206 ? 34.414 49.385 52.239 1.00 23.02 227 SER B N 1
ATOM 4270 C CA . SER B 1 206 ? 32.969 49.564 52.244 1.00 23.60 227 SER B CA 1
ATOM 4271 C C . SER B 1 206 ? 32.482 49.650 53.686 1.00 23.51 227 SER B C 1
ATOM 4272 O O . SER B 1 206 ? 33.258 49.427 54.614 1.00 23.71 227 SER B O 1
ATOM 4275 N N . GLU B 1 207 ? 31.229 49.984 53.871 1.00 23.74 228 GLU B N 1
ATOM 4276 C CA . GLU B 1 207 ? 30.584 49.997 55.157 1.00 23.91 228 GLU B CA 1
ATOM 4277 C C . GLU B 1 207 ? 30.471 48.584 55.705 1.00 23.85 228 GLU B C 1
ATOM 4278 O O . GLU B 1 207 ? 30.643 48.342 56.849 1.00 23.57 228 GLU B O 1
ATOM 4284 N N . GLU B 1 208 ? 30.154 47.665 54.824 1.00 23.95 229 GLU B N 1
ATOM 4285 C CA . GLU B 1 208 ? 29.966 46.254 55.202 1.00 24.28 229 GLU B CA 1
ATOM 4286 C C . GLU B 1 208 ? 31.325 45.650 55.624 1.00 22.87 229 GLU B C 1
ATOM 4287 O O . GLU B 1 208 ? 31.372 44.897 56.586 1.00 22.56 229 GLU B O 1
ATOM 4293 N N . VAL B 1 209 ? 32.396 46.030 54.907 1.00 21.83 230 VAL B N 1
ATOM 4294 C CA . VAL B 1 209 ? 33.767 45.535 55.110 1.00 20.43 230 VAL B CA 1
ATOM 4295 C C . VAL B 1 209 ? 34.739 46.724 55.292 1.00 19.99 230 VAL B C 1
ATOM 4296 O O . VAL B 1 209 ? 35.414 47.148 54.336 1.00 20.27 230 VAL B O 1
ATOM 4300 N N . PRO B 1 210 ? 34.808 47.276 56.508 1.00 19.39 231 PRO B N 1
ATOM 4301 C CA . PRO B 1 210 ? 35.594 48.478 56.782 1.00 18.59 231 PRO B CA 1
ATOM 4302 C C . PRO B 1 210 ? 37.106 48.246 56.925 1.00 18.51 231 PRO B C 1
ATOM 4303 O O . PRO B 1 210 ? 37.731 48.733 57.880 1.00 18.35 231 PRO B O 1
ATOM 4307 N N . LEU B 1 211 ? 37.676 47.543 55.956 1.00 18.04 232 LEU B N 1
ATOM 4308 C CA . LEU B 1 211 ? 39.118 47.299 55.888 1.00 17.64 232 LEU B CA 1
ATOM 4309 C C . LEU B 1 211 ? 39.681 48.294 54.867 1.00 18.14 232 LEU B C 1
ATOM 4310 O O . LEU B 1 211 ? 38.977 49.278 54.532 1.00 18.22 232 LEU B O 1
ATOM 4315 N N . TYR B 1 212 ? 40.914 48.077 54.379 1.00 16.40 233 TYR B N 1
ATOM 4316 C CA . TYR B 1 212 ? 41.546 49.113 53.556 1.00 16.02 233 TYR B CA 1
ATOM 4317 C C . TYR B 1 212 ? 41.901 48.697 52.164 1.00 17.49 233 TYR B C 1
ATOM 4318 O O . TYR B 1 212 ? 42.253 47.522 51.932 1.00 16.69 233 TYR B O 1
ATOM 4327 N N . ARG B 1 213 ? 41.826 49.660 51.224 1.00 17.69 234 ARG B N 1
ATOM 4328 C CA . ARG B 1 213 ? 42.359 49.451 49.875 1.00 18.48 234 ARG B CA 1
ATOM 4329 C C . ARG B 1 213 ? 43.831 49.073 49.945 1.00 18.20 234 ARG B C 1
ATOM 4330 O O . ARG B 1 213 ? 44.497 49.425 50.905 1.00 19.02 234 ARG B O 1
ATOM 4338 N N . LYS B 1 214 ? 44.331 48.387 48.921 1.00 18.80 235 LYS B N 1
ATOM 4339 C CA . LYS B 1 214 ? 45.728 47.951 48.888 1.00 19.18 235 LYS B CA 1
ATOM 4340 C C . LYS B 1 214 ? 46.738 49.056 48.496 1.00 19.66 235 LYS B C 1
ATOM 4341 O O . LYS B 1 214 ? 47.816 49.177 49.116 1.00 18.52 235 LYS B O 1
ATOM 4347 N N . VAL B 1 215 ? 46.395 49.825 47.464 1.00 18.77 236 VAL B N 1
ATOM 4348 C CA . VAL B 1 215 ? 47.326 50.732 46.814 1.00 18.39 236 VAL B CA 1
ATOM 4349 C C . VAL B 1 215 ? 46.634 52.050 46.430 1.00 18.62 236 VAL B C 1
ATOM 4350 O O . VAL B 1 215 ? 45.406 52.086 46.182 1.00 17.56 236 VAL B O 1
ATOM 4354 N N . PHE B 1 216 ? 47.437 53.119 46.456 1.00 18.63 237 PHE B N 1
ATOM 4355 C CA . PHE B 1 216 ? 47.068 54.492 46.132 1.00 18.23 237 PHE B CA 1
ATOM 4356 C C . PHE B 1 216 ? 47.994 54.912 44.979 1.00 19.32 237 PHE B C 1
ATOM 4357 O O . PHE B 1 216 ? 49.213 54.680 45.027 1.00 17.39 237 PHE B O 1
ATOM 4365 N N . TYR B 1 217 ? 47.393 55.496 43.934 1.00 19.18 238 TYR B N 1
ATOM 4366 C CA . TYR B 1 217 ? 48.124 55.872 42.735 1.00 19.38 238 TYR B CA 1
ATOM 4367 C C . TYR B 1 217 ? 48.323 57.365 42.828 1.00 18.79 238 TYR B C 1
ATOM 4368 O O . TYR B 1 217 ? 47.366 58.125 42.754 1.00 18.68 238 TYR B O 1
ATOM 4377 N N . GLU B 1 218 ? 49.564 57.767 43.038 1.00 18.15 239 GLU B N 1
ATOM 4378 C CA . GLU B 1 218 ? 49.898 59.181 43.165 1.00 19.69 239 GLU B CA 1
ATOM 4379 C C . GLU B 1 218 ? 49.426 60.047 41.966 1.00 18.86 239 GLU B C 1
ATOM 4380 O O . GLU B 1 218 ? 48.910 61.133 42.176 1.00 18.62 239 GLU B O 1
ATOM 4386 N N . GLU B 1 219 ? 49.592 59.545 40.746 1.00 19.08 240 GLU B N 1
ATOM 4387 C CA . GLU B 1 219 ? 49.261 60.323 39.517 1.00 20.83 240 GLU B CA 1
ATOM 4388 C C . GLU B 1 219 ? 47.823 60.750 39.503 1.00 20.09 240 GLU B C 1
ATOM 4389 O O . GLU B 1 219 ? 47.539 61.909 39.224 1.00 20.56 240 GLU B O 1
ATOM 4395 N N . THR B 1 220 ? 46.927 59.810 39.799 1.00 18.75 241 THR B N 1
ATOM 4396 C CA . THR B 1 220 ? 45.497 60.030 39.698 1.00 18.44 241 THR B CA 1
ATOM 4397 C C . THR B 1 220 ? 44.844 60.350 41.026 1.00 17.73 241 THR B C 1
ATOM 4398 O O . THR B 1 220 ? 43.696 60.793 41.045 1.00 17.29 241 THR B O 1
ATOM 4402 N N . GLN B 1 221 ? 45.536 60.086 42.144 1.00 16.74 242 GLN B N 1
ATOM 4403 C CA . GLN B 1 221 ? 44.926 60.257 43.474 1.00 16.11 242 GLN B CA 1
ATOM 4404 C C . GLN B 1 221 ? 43.710 59.332 43.649 1.00 16.95 242 GLN B C 1
ATOM 4405 O O . GLN B 1 221 ? 42.736 59.695 44.294 1.00 17.50 242 GLN B O 1
ATOM 4411 N N . LYS B 1 222 ? 43.794 58.130 43.075 1.00 16.57 243 LYS B N 1
ATOM 4412 C CA . LYS B 1 222 ? 42.760 57.108 43.194 1.00 17.12 243 LYS B CA 1
ATOM 4413 C C . LYS B 1 222 ? 43.365 55.817 43.754 1.00 17.21 243 LYS B C 1
ATOM 4414 O O . LYS B 1 222 ? 44.590 55.716 43.907 1.00 17.37 243 LYS B O 1
ATOM 4420 N N . TYR B 1 223 ? 42.511 54.824 44.006 1.00 17.69 244 TYR B N 1
ATOM 4421 C CA . TYR B 1 223 ? 42.923 53.552 44.630 1.00 18.69 244 TYR B CA 1
ATOM 4422 C C . TYR B 1 223 ? 42.633 52.432 43.671 1.00 19.52 244 TYR B C 1
ATOM 4423 O O . TYR B 1 223 ? 41.974 52.649 42.636 1.00 20.63 244 TYR B O 1
ATOM 4432 N N . ASP B 1 224 ? 43.127 51.243 44.005 1.00 20.06 245 ASP B N 1
ATOM 4433 C CA . ASP B 1 224 ? 42.832 50.027 43.259 1.00 20.30 245 ASP B CA 1
ATOM 4434 C C . ASP B 1 224 ? 41.315 49.831 43.321 1.00 20.06 245 ASP B C 1
ATOM 4435 O O . ASP B 1 224 ? 40.644 50.363 44.189 1.00 18.90 245 ASP B O 1
ATOM 4440 N N . GLU B 1 225 ? 40.773 49.108 42.360 1.00 21.97 246 GLU B N 1
ATOM 4441 C CA . GLU B 1 225 ? 39.347 48.837 42.336 1.00 23.12 246 GLU B CA 1
ATOM 4442 C C . GLU B 1 225 ? 39.127 47.327 42.447 1.00 24.02 246 GLU B C 1
ATOM 4443 O O . GLU B 1 225 ? 38.153 46.783 41.939 1.00 25.15 246 GLU B O 1
ATOM 4449 N N . GLU B 1 226 ? 40.038 46.646 43.126 1.00 24.36 247 GLU B N 1
ATOM 4450 C CA . GLU B 1 226 ? 39.959 45.193 43.248 1.00 24.67 247 GLU B CA 1
ATOM 4451 C C . GLU B 1 226 ? 38.756 44.777 44.066 1.00 24.14 247 GLU B C 1
ATOM 4452 O O . GLU B 1 226 ? 38.362 45.452 45.018 1.00 24.25 247 GLU B O 1
ATOM 4458 N N . GLU B 1 227 ? 38.187 43.640 43.709 1.00 24.26 248 GLU B N 1
ATOM 4459 C CA . GLU B 1 227 ? 37.004 43.154 44.424 1.00 24.58 248 GLU B CA 1
ATOM 4460 C C . GLU B 1 227 ? 37.360 42.546 45.786 1.00 24.21 248 GLU B C 1
ATOM 4461 O O . GLU B 1 227 ? 36.533 42.587 46.700 1.00 25.26 248 GLU B O 1
ATOM 4463 N N . ASN B 1 228 ? 38.570 41.985 45.904 1.00 24.10 249 ASN B N 1
ATOM 4464 C CA . ASN B 1 228 ? 39.057 41.367 47.142 1.00 24.42 249 ASN B CA 1
ATOM 4465 C C . ASN B 1 228 ? 39.924 42.314 48.000 1.00 23.85 249 ASN B C 1
ATOM 4466 O O . ASN B 1 228 ? 40.605 43.189 47.472 1.00 23.07 249 ASN B O 1
ATOM 4471 N N . VAL B 1 229 ? 39.885 42.120 49.313 1.00 22.55 250 VAL B N 1
ATOM 4472 C CA . VAL B 1 229 ? 40.686 42.877 50.256 1.00 22.45 250 VAL B CA 1
ATOM 4473 C C . VAL B 1 229 ? 41.878 42.012 50.671 1.00 22.25 250 VAL B C 1
ATOM 4474 O O . VAL B 1 229 ? 41.693 40.871 51.079 1.00 22.94 250 VAL B O 1
ATOM 4478 N N . ASP B 1 230 ? 43.096 42.529 50.540 1.00 21.55 251 ASP B N 1
ATOM 4479 C CA . ASP B 1 230 ? 44.281 41.830 51.048 1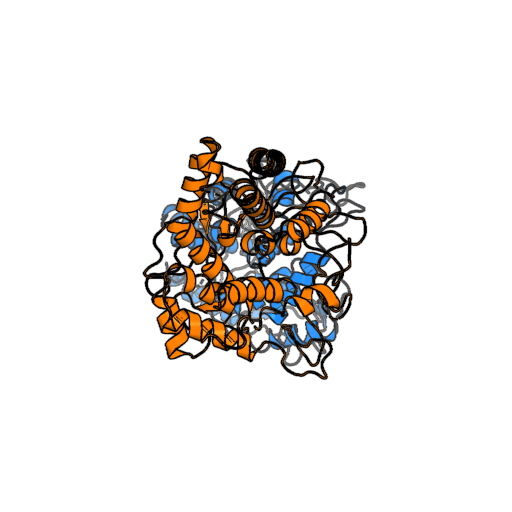.00 20.54 251 ASP B CA 1
ATOM 4480 C C . ASP B 1 230 ? 44.302 41.995 52.546 1.00 19.30 251 ASP B C 1
ATOM 4481 O O . ASP B 1 230 ? 44.589 43.082 53.055 1.00 18.90 251 ASP B O 1
ATOM 4486 N N . PHE B 1 231 ? 43.957 40.927 53.263 1.00 17.27 252 PHE B N 1
ATOM 4487 C CA . PHE B 1 231 ? 43.703 41.035 54.695 1.00 15.64 252 PHE B CA 1
ATOM 4488 C C . PHE B 1 231 ? 44.933 41.333 55.585 1.00 15.09 252 PHE B C 1
ATOM 4489 O O . PHE B 1 231 ? 44.837 42.138 56.529 1.00 14.60 252 PHE B O 1
ATOM 4497 N N . LEU B 1 232 ? 46.075 40.680 55.318 1.00 14.94 253 LEU B N 1
ATOM 4498 C CA . LEU B 1 232 ? 47.323 40.965 56.094 1.00 14.56 253 LEU B CA 1
ATOM 4499 C C . LEU B 1 232 ? 47.664 42.448 56.024 1.00 13.70 253 LEU B C 1
ATOM 4500 O O . LEU B 1 232 ? 47.967 43.109 57.030 1.00 13.60 253 LEU B O 1
ATOM 4505 N N . LEU B 1 233 ? 47.618 42.982 54.817 1.00 13.85 254 LEU B N 1
ATOM 4506 C CA . LEU B 1 233 ? 47.925 44.400 54.637 1.00 15.10 254 LEU B CA 1
ATOM 4507 C C . LEU B 1 233 ? 46.960 45.320 55.408 1.00 14.66 254 LEU B C 1
ATOM 4508 O O . LEU B 1 233 ? 47.382 46.294 56.016 1.00 15.53 254 LEU B O 1
ATOM 4513 N N . SER B 1 234 ? 45.676 44.994 55.446 1.00 14.87 255 SER B N 1
ATOM 4514 C CA . SER B 1 234 ? 44.749 45.782 56.262 1.00 14.66 255 SER B CA 1
ATOM 4515 C C . SER B 1 234 ? 45.070 45.699 57.760 1.00 14.01 255 SER B C 1
ATOM 4516 O O . SER B 1 234 ? 44.876 46.689 58.493 1.00 12.19 255 SER B O 1
ATOM 4519 N N . THR B 1 235 ? 45.563 44.541 58.235 1.00 12.99 256 THR B N 1
ATOM 4520 C CA . THR B 1 235 ? 45.902 44.470 59.658 1.00 13.60 256 THR B CA 1
ATOM 4521 C C . THR B 1 235 ? 47.157 45.291 59.978 1.00 13.08 256 THR B C 1
ATOM 4522 O O . THR B 1 235 ? 47.293 45.765 61.083 1.00 14.54 256 THR B O 1
ATOM 4526 N N . ILE B 1 236 ? 48.072 45.421 59.027 1.00 13.65 257 ILE B N 1
ATOM 4527 C CA . ILE B 1 236 ? 49.257 46.289 59.235 1.00 14.54 257 ILE B CA 1
ATOM 4528 C C . ILE B 1 236 ? 48.809 47.769 59.329 1.00 14.49 257 ILE B C 1
ATOM 4529 O O . ILE B 1 236 ? 49.304 48.535 60.163 1.00 15.03 257 ILE B O 1
ATOM 4534 N N . VAL B 1 237 ? 47.863 48.159 58.465 1.00 13.78 258 VAL B N 1
ATOM 4535 C CA . VAL B 1 237 ? 47.340 49.531 58.454 1.00 14.12 258 VAL B CA 1
ATOM 4536 C C . VAL B 1 237 ? 46.607 49.785 59.754 1.00 13.95 258 VAL B C 1
ATOM 4537 O O . VAL B 1 237 ? 46.778 50.810 60.379 1.00 13.36 258 VAL B O 1
ATOM 4541 N N . ILE B 1 238 ? 45.780 48.829 60.186 1.00 14.23 259 ILE B N 1
ATOM 4542 C CA . ILE B 1 238 ? 45.048 49.001 61.447 1.00 13.83 259 ILE B CA 1
ATOM 4543 C C . ILE B 1 238 ? 46.012 49.115 62.631 1.00 14.33 259 ILE B C 1
ATOM 4544 O O . ILE B 1 238 ? 45.829 49.961 63.520 1.00 14.89 259 ILE B O 1
ATOM 4549 N N . LEU B 1 239 ? 47.048 48.291 62.639 1.00 14.28 260 LEU B N 1
ATOM 4550 C CA . LEU B 1 239 ? 47.996 48.322 63.761 1.00 13.97 260 LEU B CA 1
ATOM 4551 C C . LEU B 1 239 ? 48.722 49.667 63.791 1.00 13.91 260 LEU B C 1
ATOM 4552 O O . LEU B 1 239 ? 48.851 50.304 64.858 1.00 14.10 260 LEU B O 1
ATOM 4557 N N . ASN B 1 240 ? 49.128 50.140 62.612 1.00 14.39 261 ASN B N 1
ATOM 4558 C CA . ASN B 1 240 ? 49.804 51.454 62.492 1.00 15.13 261 ASN B CA 1
ATOM 4559 C C . ASN B 1 240 ? 48.910 52.581 62.949 1.00 16.07 261 ASN B C 1
ATOM 4560 O O . ASN B 1 240 ? 49.358 53.517 63.638 1.00 16.32 261 ASN B O 1
ATOM 4565 N N . ARG B 1 241 ? 47.642 52.509 62.552 1.00 16.39 262 ARG B N 1
ATOM 4566 C CA . ARG B 1 241 ? 46.690 53.535 62.952 1.00 16.97 262 ARG B CA 1
ATOM 4567 C C . ARG B 1 241 ? 46.494 53.603 64.457 1.00 17.49 262 ARG B C 1
ATOM 4568 O O . ARG B 1 241 ? 46.628 54.680 65.032 1.00 16.88 262 ARG B O 1
ATOM 4576 N N . ILE B 1 242 ? 46.178 52.478 65.099 1.00 18.12 263 ILE B N 1
ATOM 4577 C CA . ILE B 1 242 ? 45.899 52.561 66.551 1.00 19.26 263 ILE B CA 1
ATOM 4578 C C . ILE B 1 242 ? 47.122 52.904 67.387 1.00 20.05 263 ILE B C 1
ATOM 4579 O O . ILE B 1 242 ? 46.969 53.570 68.416 1.00 20.09 263 ILE B O 1
ATOM 4584 N N . GLU B 1 243 ? 48.307 52.467 66.934 1.00 20.51 264 GLU B N 1
ATOM 4585 C CA . GLU B 1 243 ? 49.575 52.792 67.585 1.00 22.07 264 GLU B CA 1
ATOM 4586 C C . GLU B 1 243 ? 49.939 54.274 67.481 1.00 22.34 264 GLU B C 1
ATOM 4587 O O . GLU B 1 243 ? 50.640 54.801 68.342 1.00 21.92 264 GLU B O 1
ATOM 4593 N N . ALA B 1 244 ? 49.453 54.936 66.427 1.00 22.15 265 ALA B N 1
ATOM 4594 C CA . ALA B 1 244 ? 49.578 56.385 66.281 1.00 22.25 265 ALA B CA 1
ATOM 4595 C C . ALA B 1 244 ? 48.432 57.163 66.947 1.00 23.11 265 ALA B C 1
ATOM 4596 O O . ALA B 1 244 ? 48.336 58.375 66.778 1.00 23.50 265 ALA B O 1
ATOM 4598 N N . GLY B 1 245 ? 47.548 56.461 67.668 1.00 23.50 266 GLY B N 1
ATOM 4599 C CA . GLY B 1 245 ? 46.401 57.067 68.321 1.00 23.20 266 GLY B CA 1
ATOM 4600 C C . GLY B 1 245 ? 45.153 57.304 67.472 1.00 23.70 266 GLY B C 1
ATOM 4601 O O . GLY B 1 245 ? 44.238 57.964 67.923 1.00 23.62 266 GLY B O 1
ATOM 4602 N N . GLU B 1 246 ? 45.095 56.767 66.260 1.00 23.21 267 GLU B N 1
ATOM 4603 C CA . GLU B 1 246 ? 43.923 56.950 65.404 1.00 22.85 267 GLU B CA 1
ATOM 4604 C C . GLU B 1 246 ? 42.832 55.887 65.668 1.00 23.64 267 GLU B C 1
ATOM 4605 O O . GLU B 1 246 ? 43.078 54.911 66.381 1.00 23.70 267 GLU B O 1
ATOM 4611 N N . ASN B 1 247 ? 41.638 56.104 65.100 1.00 23.14 268 ASN B N 1
ATOM 4612 C CA . ASN B 1 247 ? 40.455 55.293 65.391 1.00 23.42 268 ASN B CA 1
ATOM 4613 C C . ASN B 1 247 ? 40.257 54.113 64.427 1.00 22.06 268 ASN B C 1
ATOM 4614 O O . ASN B 1 247 ? 40.231 54.268 63.202 1.00 21.17 268 ASN B O 1
ATOM 4619 N N . GLU B 1 248 ? 40.141 52.921 65.002 1.00 21.68 269 GLU B N 1
ATOM 4620 C CA . GLU B 1 248 ? 39.862 51.725 64.218 1.00 22.39 269 GLU B CA 1
ATOM 4621 C C . GLU B 1 248 ? 38.771 50.866 64.864 1.00 22.98 269 GLU B C 1
ATOM 4622 O O . GLU B 1 248 ? 38.814 49.654 64.750 1.00 23.48 269 GLU B O 1
ATOM 4628 N N . GLU B 1 249 ? 37.800 51.481 65.493 1.00 23.46 270 GLU B N 1
ATOM 4629 C CA . GLU B 1 249 ? 36.793 50.748 66.180 1.00 24.93 270 GLU B CA 1
ATOM 4630 C C . GLU B 1 249 ? 35.976 49.838 65.294 1.00 24.41 270 GLU B C 1
ATOM 4631 O O . GLU B 1 249 ? 35.789 48.735 65.630 1.00 24.92 270 GLU B O 1
ATOM 4637 N N . SER B 1 250 ? 35.568 50.287 64.134 1.00 22.77 271 SER B N 1
ATOM 4638 C CA . SER B 1 250 ? 34.755 49.444 63.269 1.00 22.27 271 SER B CA 1
ATOM 4639 C C . SER B 1 250 ? 35.551 48.310 62.594 1.00 21.84 271 SER B C 1
ATOM 4640 O O . SER B 1 250 ? 35.010 47.208 62.361 1.00 21.78 271 SER B O 1
ATOM 4643 N N . SER B 1 251 ? 36.816 48.569 62.260 1.00 20.87 272 SER B N 1
ATOM 4644 C CA . SER B 1 251 ? 37.609 47.547 61.584 1.00 20.32 272 SER B CA 1
ATOM 4645 C C . SER B 1 251 ? 37.917 46.402 62.563 1.00 20.53 272 SER B C 1
ATOM 4646 O O . SER B 1 251 ? 37.897 45.208 62.192 1.00 20.42 272 SER B O 1
ATOM 4649 N N . ILE B 1 252 ? 38.205 46.774 63.806 1.00 20.02 273 ILE B N 1
ATOM 4650 C CA A ILE B 1 252 ? 38.497 45.824 64.873 0.50 20.27 273 ILE B CA 1
ATOM 4651 C CA B ILE B 1 252 ? 38.509 45.782 64.814 0.50 19.96 273 ILE B CA 1
ATOM 4652 C C . ILE B 1 252 ? 37.253 44.976 65.184 1.00 20.04 273 ILE B C 1
ATOM 4653 O O . ILE B 1 252 ? 37.328 43.752 65.290 1.00 19.79 273 ILE B O 1
ATOM 4662 N N . LYS B 1 253 ? 36.095 45.638 65.327 1.00 20.36 274 LYS B N 1
ATOM 4663 C CA . LYS B 1 253 ? 34.849 44.889 65.544 1.00 19.50 274 LYS B CA 1
ATOM 4664 C C . LYS B 1 253 ? 34.648 43.881 64.410 1.00 19.72 274 LYS B C 1
ATOM 4665 O O . LYS B 1 253 ? 34.382 42.697 64.665 1.00 20.25 274 LYS B O 1
ATOM 4667 N N . TRP B 1 254 ? 34.804 44.324 63.163 1.00 18.74 275 TRP B N 1
ATOM 4668 C CA . TRP B 1 254 ? 34.672 43.427 62.021 1.00 19.22 275 TRP B CA 1
ATOM 4669 C C . TRP B 1 254 ? 35.592 42.189 62.171 1.00 19.38 275 TRP B C 1
ATOM 4670 O O . TRP B 1 254 ? 35.187 41.027 61.914 1.00 17.67 275 TRP B O 1
ATOM 4681 N N . ILE B 1 255 ? 36.833 42.447 62.570 1.00 18.74 276 ILE B N 1
ATOM 4682 C CA . ILE B 1 255 ? 37.796 41.348 62.641 1.00 19.57 276 ILE B CA 1
ATOM 4683 C C . ILE B 1 255 ? 37.384 40.391 63.756 1.00 19.66 276 ILE B C 1
ATOM 4684 O O . ILE B 1 255 ? 37.389 39.186 63.569 1.00 20.11 276 ILE B O 1
ATOM 4689 N N . LYS B 1 256 ? 37.056 40.929 64.912 1.00 19.99 277 LYS B N 1
ATOM 4690 C CA . LYS B 1 256 ? 36.597 40.099 66.026 1.00 21.46 277 LYS B CA 1
ATOM 4691 C C . LYS B 1 256 ? 35.410 39.208 65.616 1.00 21.63 277 LYS B C 1
ATOM 4692 O O . LYS B 1 256 ? 35.405 38.008 65.885 1.00 21.20 277 LYS B O 1
ATOM 4698 N N . GLU B 1 257 ? 34.412 39.806 64.996 1.00 20.69 278 GLU B N 1
ATOM 4699 C CA . GLU B 1 257 ? 33.230 39.114 64.583 1.00 20.87 278 GLU B CA 1
ATOM 4700 C C . GLU B 1 257 ? 33.524 38.044 63.546 1.00 20.57 278 GLU B C 1
ATOM 4701 O O . GLU B 1 257 ? 33.007 36.974 63.622 1.00 19.68 278 GLU B O 1
ATOM 4707 N N . LYS B 1 258 ? 34.407 38.357 62.617 1.00 18.46 279 LYS B N 1
ATOM 4708 C CA . LYS B 1 258 ? 34.754 37.408 61.554 1.00 18.10 279 LYS B CA 1
ATOM 4709 C C . LYS B 1 258 ? 35.508 36.193 62.119 1.00 17.57 279 LYS B C 1
ATOM 4710 O O . LYS B 1 258 ? 35.188 35.051 61.793 1.00 16.36 279 LYS B O 1
ATOM 4716 N N . PHE B 1 259 ? 36.503 36.473 62.963 1.00 16.99 280 PHE B N 1
ATOM 4717 C CA . PHE B 1 259 ? 37.323 35.470 63.645 1.00 16.56 280 PHE B CA 1
ATOM 4718 C C . PHE B 1 259 ? 36.403 34.544 64.477 1.00 17.10 280 PHE B C 1
ATOM 4719 O O . PHE B 1 259 ? 36.529 33.341 64.405 1.00 15.29 280 PHE B O 1
ATOM 4727 N N . LYS B 1 260 ? 35.445 35.115 65.199 1.00 16.83 281 LYS B N 1
ATOM 4728 C CA . LYS B 1 260 ? 34.468 34.366 65.925 1.00 18.30 281 LYS B CA 1
ATOM 4729 C C . LYS B 1 260 ? 33.550 33.476 65.051 1.00 18.77 281 LYS B C 1
ATOM 4730 O O . LYS B 1 260 ? 33.421 32.356 65.351 1.00 18.28 281 LYS B O 1
ATOM 4736 N N . LYS B 1 261 ? 32.995 33.972 63.965 1.00 17.20 282 LYS B N 1
ATOM 4737 C CA . LYS B 1 261 ? 32.093 33.123 63.185 1.00 18.39 282 LYS B CA 1
ATOM 4738 C C . LYS B 1 261 ? 32.842 31.992 62.471 1.00 19.09 282 LYS B C 1
ATOM 4739 O O . LYS B 1 261 ? 32.430 30.799 62.535 1.00 18.69 282 LYS B O 1
ATOM 4741 N N . ASP B 1 262 ? 33.943 32.357 61.811 1.00 19.16 283 ASP B N 1
ATOM 4742 C CA . ASP B 1 262 ? 34.688 31.408 60.993 1.00 20.55 283 ASP B CA 1
ATOM 4743 C C . ASP B 1 262 ? 35.545 30.454 61.794 1.00 20.83 283 ASP B C 1
ATOM 4744 O O . ASP B 1 262 ? 35.699 29.284 61.410 1.00 22.41 283 ASP B O 1
ATOM 4749 N N . GLY B 1 263 ? 36.107 30.940 62.897 1.00 20.44 284 GLY B N 1
ATOM 4750 C CA . GLY B 1 263 ? 37.099 30.175 63.646 1.00 19.64 284 GLY B CA 1
ATOM 4751 C C . GLY B 1 263 ? 38.489 30.277 63.045 1.00 19.80 284 GLY B C 1
ATOM 4752 O O . GLY B 1 263 ? 39.421 29.625 63.524 1.00 19.96 284 GLY B O 1
ATOM 4753 N N . PHE B 1 264 ? 38.644 31.109 62.010 1.00 17.91 285 PHE B N 1
ATOM 4754 C CA . PHE B 1 264 ? 39.944 31.320 61.413 1.00 17.60 285 PHE B CA 1
ATOM 4755 C C . PHE B 1 264 ? 39.938 32.626 60.632 1.00 17.31 285 PHE B C 1
ATOM 4756 O O . PHE B 1 264 ? 38.880 33.258 60.464 1.00 16.71 285 PHE B O 1
ATOM 4764 N N . LEU B 1 265 ? 41.119 33.020 60.141 1.00 17.15 286 LEU B N 1
ATOM 4765 C CA . LEU B 1 265 ? 41.241 34.240 59.301 1.00 15.51 286 LEU B CA 1
ATOM 4766 C C . LEU B 1 265 ? 42.110 33.896 58.121 1.00 15.04 286 LEU B C 1
ATOM 4767 O O . LEU B 1 265 ? 43.104 33.181 58.273 1.00 15.95 286 LEU B O 1
ATOM 4772 N N . VAL B 1 266 ? 41.744 34.384 56.943 1.00 14.68 287 VAL B N 1
ATOM 4773 C CA . VAL B 1 266 ? 42.472 34.024 55.748 1.00 14.39 287 VAL B CA 1
ATOM 4774 C C . VAL B 1 266 ? 43.021 35.278 55.091 1.00 14.90 287 VAL B C 1
ATOM 4775 O O . VAL B 1 266 ? 42.830 36.378 55.617 1.00 14.73 287 VAL B O 1
ATOM 4779 N N . ALA B 1 267 ? 43.704 35.103 53.958 1.00 15.18 288 ALA B N 1
ATOM 4780 C CA . ALA B 1 267 ? 44.491 36.169 53.352 1.00 15.86 288 ALA B CA 1
ATOM 4781 C C . ALA B 1 267 ? 43.668 37.231 52.594 1.00 17.21 288 ALA B C 1
ATOM 4782 O O . ALA B 1 267 ? 44.154 38.342 52.404 1.00 16.05 288 ALA B O 1
ATOM 4784 N N . THR B 1 268 ? 42.465 36.895 52.115 1.00 17.49 289 THR B N 1
ATOM 4785 C CA . THR B 1 268 ? 41.647 37.864 51.352 1.00 19.05 289 THR B CA 1
ATOM 4786 C C . THR B 1 268 ? 40.173 37.646 51.659 1.00 19.27 289 THR B C 1
ATOM 4787 O O . THR B 1 268 ? 39.761 36.502 51.932 1.00 19.24 289 THR B O 1
ATOM 4791 N N . TYR B 1 269 ? 39.414 38.740 51.600 1.00 19.02 290 TYR B N 1
ATOM 4792 C CA . TYR B 1 269 ? 37.951 38.757 51.744 1.00 19.47 290 TYR B CA 1
ATOM 4793 C C . TYR B 1 269 ? 37.283 39.546 50.611 1.00 19.93 290 TYR B C 1
ATOM 4794 O O . TYR B 1 269 ? 37.850 40.504 50.105 1.00 18.96 290 TYR B O 1
ATOM 4803 N N . ASN B 1 270 ? 36.068 39.148 50.243 1.00 19.64 291 ASN B N 1
ATOM 4804 C CA . ASN B 1 270 ? 35.309 39.910 49.284 1.00 20.29 291 ASN B CA 1
ATOM 4805 C C . ASN B 1 270 ? 34.888 41.246 49.910 1.00 20.54 291 ASN B C 1
ATOM 4806 O O . ASN B 1 270 ? 34.332 41.266 50.999 1.00 20.74 291 ASN B O 1
ATOM 4811 N N . GLY B 1 271 ? 35.146 42.352 49.210 1.00 20.80 292 GLY B N 1
ATOM 4812 C CA . GLY B 1 271 ? 34.920 43.692 49.769 1.00 22.23 292 GLY B CA 1
ATOM 4813 C C . GLY B 1 271 ? 33.471 44.173 49.815 1.00 23.94 292 GLY B C 1
ATOM 4814 O O . GLY B 1 271 ? 33.173 45.180 50.469 1.00 24.58 292 GLY B O 1
ATOM 4815 N N . LYS B 1 272 ? 32.558 43.453 49.153 1.00 24.55 293 LYS B N 1
ATOM 4816 C CA . LYS B 1 272 ? 31.135 43.809 49.208 1.00 24.77 293 LYS B CA 1
ATOM 4817 C C . LYS B 1 272 ? 30.417 43.024 50.301 1.00 24.97 293 LYS B C 1
ATOM 4818 O O . LYS B 1 272 ? 29.700 43.619 51.093 1.00 25.59 293 LYS B O 1
ATOM 4820 N N . ASN B 1 273 ? 30.636 41.707 50.381 1.00 24.27 294 ASN B N 1
ATOM 4821 C CA . ASN B 1 273 ? 29.905 40.889 51.375 1.00 24.07 294 ASN B CA 1
ATOM 4822 C C . ASN B 1 273 ? 30.722 40.320 52.526 1.00 23.28 294 ASN B C 1
ATOM 4823 O O . ASN B 1 273 ? 30.135 39.749 53.448 1.00 23.01 294 ASN B O 1
ATOM 4828 N N . GLY B 1 274 ? 32.056 40.430 52.458 1.00 21.55 295 GLY B N 1
ATOM 4829 C CA . GLY B 1 274 ? 32.907 39.954 53.538 1.00 21.87 295 GLY B CA 1
ATOM 4830 C C . GLY B 1 274 ? 33.249 38.476 53.570 1.00 21.95 295 GLY B C 1
ATOM 4831 O O . GLY B 1 274 ? 33.877 38.017 54.515 1.00 22.23 295 GLY B O 1
ATOM 4832 N N . ASP B 1 275 ? 32.856 37.723 52.543 1.00 22.47 296 ASP B N 1
ATOM 4833 C CA . ASP B 1 275 ? 33.118 36.277 52.507 1.00 22.35 296 ASP B CA 1
ATOM 4834 C C . ASP B 1 275 ? 34.626 36.019 52.403 1.00 21.88 296 ASP B C 1
ATOM 4835 O O . ASP B 1 275 ? 35.315 36.734 51.676 1.00 21.10 296 ASP B O 1
ATOM 4840 N N . ALA B 1 276 ? 35.113 34.987 53.094 1.00 20.35 297 ALA B N 1
ATOM 4841 C CA . ALA B 1 276 ? 36.481 34.510 52.918 1.00 20.21 297 ALA B CA 1
ATOM 4842 C C . ALA B 1 276 ? 36.726 34.104 51.471 1.00 20.76 297 ALA B C 1
ATOM 4843 O O . ALA B 1 276 ? 35.921 33.391 50.884 1.00 20.20 297 ALA B O 1
ATOM 4845 N N . THR B 1 277 ? 37.827 34.560 50.890 1.00 20.51 298 THR B N 1
ATOM 4846 C CA . THR B 1 277 ? 38.060 34.262 49.488 1.00 21.95 298 THR B CA 1
ATOM 4847 C C . THR B 1 277 ? 39.422 33.708 49.193 1.00 21.66 298 THR B C 1
ATOM 4848 O O . THR B 1 277 ? 39.851 33.698 48.050 1.00 23.40 298 THR B O 1
ATOM 4852 N N . SER B 1 278 ? 40.093 33.203 50.213 1.00 22.06 299 SER B N 1
ATOM 4853 C CA . SER B 1 278 ? 41.430 32.632 50.027 1.00 21.84 299 SER B CA 1
ATOM 4854 C C . SER B 1 278 ? 41.551 31.473 50.981 1.00 21.89 299 SER B C 1
ATOM 4855 O O . SER B 1 278 ? 41.000 31.522 52.076 1.00 22.06 299 SER B O 1
ATOM 4858 N N . GLN B 1 279 ? 42.263 30.433 50.560 1.00 22.07 300 GLN B N 1
ATOM 4859 C CA . GLN B 1 279 ? 42.636 29.318 51.444 1.00 23.20 300 GLN B CA 1
ATOM 4860 C C . GLN B 1 279 ? 43.979 29.533 52.186 1.00 22.67 300 GLN B C 1
ATOM 4861 O O . GLN B 1 279 ? 44.490 28.619 52.829 1.00 22.86 300 GLN B O 1
ATOM 4867 N N . ILE B 1 280 ? 44.560 30.720 52.095 1.00 22.33 301 ILE B N 1
ATOM 4868 C CA . ILE B 1 280 ? 45.845 30.971 52.749 1.00 22.47 301 ILE B CA 1
ATOM 4869 C C . ILE B 1 280 ? 45.605 31.528 54.156 1.00 22.09 301 ILE B C 1
ATOM 4870 O O . ILE B 1 280 ? 44.931 32.557 54.347 1.00 21.72 301 ILE B O 1
ATOM 4875 N N . GLU B 1 281 ? 46.123 30.821 55.143 1.00 21.31 302 GLU B N 1
ATOM 4876 C CA . GLU B 1 281 ? 46.130 31.296 56.515 1.00 21.53 302 GLU B CA 1
ATOM 4877 C C . GLU B 1 281 ? 47.571 31.654 56.790 1.00 21.19 302 GLU B C 1
ATOM 4878 O O . GLU B 1 281 ? 48.457 31.135 56.147 1.00 21.38 302 GLU B O 1
ATOM 4884 N N . SER B 1 282 ? 47.831 32.491 57.774 1.00 20.69 303 SER B N 1
ATOM 4885 C CA . SER B 1 282 ? 49.194 32.996 57.892 1.00 20.01 303 SER B CA 1
ATOM 4886 C C . SER B 1 282 ? 49.564 33.305 59.313 1.00 18.25 303 SER B C 1
ATOM 4887 O O . SER B 1 282 ? 48.802 33.971 59.993 1.00 17.72 303 SER B O 1
ATOM 4890 N N . PRO B 1 283 ? 50.758 32.860 59.774 1.00 17.04 304 PRO B N 1
ATOM 4891 C CA . PRO B 1 283 ? 51.129 33.337 61.114 1.00 16.18 304 PRO B CA 1
ATOM 4892 C C . PRO B 1 283 ? 51.242 34.857 61.206 1.00 15.16 304 PRO B C 1
ATOM 4893 O O . PRO B 1 283 ? 51.142 35.400 62.301 1.00 14.24 304 PRO B O 1
ATOM 4897 N N . SER B 1 284 ? 51.473 35.526 60.075 1.00 14.92 305 SER B N 1
ATOM 4898 C CA . SER B 1 284 ? 51.644 36.988 60.105 1.00 15.84 305 SER B CA 1
ATOM 4899 C C . SER B 1 284 ? 50.308 37.695 60.387 1.00 15.39 305 SER B C 1
ATOM 4900 O O . SER B 1 284 ? 50.251 38.709 61.107 1.00 15.11 305 SER B O 1
ATOM 4903 N N . ILE B 1 285 ? 49.240 37.133 59.836 1.00 13.52 306 ILE B N 1
ATOM 4904 C CA . ILE B 1 285 ? 47.868 37.636 60.079 1.00 14.66 306 ILE B CA 1
ATOM 4905 C C . ILE B 1 285 ? 47.508 37.483 61.561 1.00 14.63 306 ILE B C 1
ATOM 4906 O O . ILE B 1 285 ? 47.117 38.450 62.231 1.00 15.31 306 ILE B O 1
ATOM 4911 N N . TYR B 1 286 ? 47.685 36.265 62.094 1.00 15.22 307 TYR B N 1
ATOM 4912 C CA . TYR B 1 286 ? 47.407 36.016 63.519 1.00 14.78 307 TYR B CA 1
ATOM 4913 C C . TYR B 1 286 ? 48.305 36.833 64.448 1.00 14.15 307 TYR B C 1
ATOM 4914 O O . TYR B 1 286 ? 47.828 37.314 65.459 1.00 15.44 307 TYR B O 1
ATOM 4923 N N . SER B 1 287 ? 49.581 37.016 64.107 1.00 14.51 308 SER B N 1
ATOM 4924 C CA . SER B 1 287 ? 50.507 37.863 64.907 1.00 15.38 308 SER B CA 1
ATOM 4925 C C . SER B 1 287 ? 50.026 39.290 64.958 1.00 15.89 308 SER B C 1
ATOM 4926 O O . SER B 1 287 ? 50.028 39.936 66.022 1.00 16.76 308 SER B O 1
ATOM 4929 N N . ASN B 1 288 ? 49.609 39.809 63.800 1.00 15.96 309 ASN B N 1
ATOM 4930 C CA . ASN B 1 288 ? 49.087 41.171 63.755 1.00 16.36 309 ASN B CA 1
ATOM 4931 C C . ASN B 1 288 ? 47.825 41.355 64.612 1.00 15.78 309 ASN B C 1
ATOM 4932 O O . ASN B 1 288 ? 47.690 42.344 65.335 1.00 15.33 309 ASN B O 1
ATOM 4937 N N . VAL B 1 289 ? 46.921 40.377 64.534 1.00 14.98 310 VAL B N 1
ATOM 4938 C CA . VAL B 1 289 ? 45.673 40.458 65.281 1.00 14.86 310 VAL B CA 1
ATOM 4939 C C . VAL B 1 289 ? 46.039 40.409 66.757 1.00 15.23 310 VAL B C 1
ATOM 4940 O O . VAL B 1 289 ? 45.474 41.149 67.576 1.00 14.65 310 VAL B O 1
ATOM 4944 N N . ALA B 1 290 ? 47.000 39.532 67.108 1.00 15.86 311 ALA B N 1
ATOM 4945 C CA . ALA B 1 290 ? 47.518 39.510 68.490 1.00 16.26 311 ALA B CA 1
ATOM 4946 C C . ALA B 1 290 ? 48.071 40.873 68.964 1.00 16.49 311 ALA B C 1
ATOM 4947 O O . ALA B 1 290 ? 47.812 41.303 70.073 1.00 17.06 311 ALA B O 1
ATOM 4949 N N . LEU B 1 291 ? 48.813 41.571 68.107 1.00 16.49 312 LEU B N 1
ATOM 4950 C CA . LEU B 1 291 ? 49.417 42.872 68.489 1.00 15.62 312 LEU B CA 1
ATOM 4951 C C . LEU B 1 291 ? 48.346 43.986 68.614 1.00 15.71 312 LEU B C 1
ATOM 4952 O O . LEU B 1 291 ? 48.457 44.860 69.462 1.00 15.20 312 LEU B O 1
ATOM 4957 N N . ILE B 1 292 ? 47.342 43.940 67.736 1.00 15.73 313 ILE B N 1
ATOM 4958 C CA A ILE B 1 292 ? 46.179 44.834 67.795 0.50 16.77 313 ILE B CA 1
ATOM 4959 C CA B ILE B 1 292 ? 46.214 44.858 67.802 0.50 16.20 313 ILE B CA 1
ATOM 4960 C C . ILE B 1 292 ? 45.485 44.624 69.138 1.00 17.11 313 ILE B C 1
ATOM 4961 O O . ILE B 1 292 ? 45.241 45.567 69.898 1.00 17.78 313 ILE B O 1
ATOM 4970 N N . ALA B 1 293 ? 45.185 43.358 69.433 1.00 17.89 314 ALA B N 1
ATOM 4971 C CA . ALA B 1 293 ? 44.467 42.983 70.655 1.00 18.19 314 ALA B CA 1
ATOM 4972 C C . ALA B 1 293 ? 45.238 43.373 71.893 1.00 18.73 314 ALA B C 1
ATOM 4973 O O . ALA B 1 293 ? 44.643 43.860 72.847 1.00 18.96 314 ALA B O 1
ATOM 4975 N N . ASN B 1 294 ? 46.548 43.118 71.899 1.00 19.27 315 ASN B N 1
ATOM 4976 C CA . ASN B 1 294 ? 47.410 43.571 72.998 1.00 19.81 315 ASN B CA 1
ATOM 4977 C C . ASN B 1 294 ? 47.326 45.078 73.165 1.00 20.23 315 ASN B C 1
ATOM 4978 O O . ASN B 1 294 ? 47.188 45.596 74.274 1.00 20.32 315 ASN B O 1
ATOM 4983 N N . TYR B 1 295 ? 47.406 45.794 72.046 1.00 20.92 316 TYR B N 1
ATOM 4984 C CA . TYR B 1 295 ? 47.390 47.237 72.115 1.00 21.60 316 TYR B CA 1
ATOM 4985 C C . TYR B 1 295 ? 46.116 47.822 72.725 1.00 21.76 316 TYR B C 1
ATOM 4986 O O . TYR B 1 295 ? 46.185 48.748 73.519 1.00 21.71 316 TYR B O 1
ATOM 4995 N N . ILE B 1 296 ? 44.962 47.276 72.362 1.00 22.03 317 ILE B N 1
ATOM 4996 C CA . ILE B 1 296 ? 43.675 47.817 72.800 1.00 22.72 317 ILE B CA 1
ATOM 4997 C C . ILE B 1 296 ? 43.226 47.141 74.113 1.00 24.07 317 ILE B C 1
ATOM 4998 O O . ILE B 1 296 ? 42.213 47.512 74.675 1.00 24.95 317 ILE B O 1
ATOM 5003 N N . GLY B 1 297 ? 43.988 46.168 74.612 1.00 24.63 318 GLY B N 1
ATOM 5004 C CA . GLY B 1 297 ? 43.625 45.464 75.844 1.00 25.03 318 GLY B CA 1
ATOM 5005 C C . GLY B 1 297 ? 42.493 44.435 75.694 1.00 26.22 318 GLY B C 1
ATOM 5006 O O . GLY B 1 297 ? 41.812 44.118 76.672 1.00 26.65 318 GLY B O 1
ATOM 5007 N N . ASP B 1 298 ? 42.286 43.894 74.489 1.00 25.12 319 ASP B N 1
ATOM 5008 C CA . ASP B 1 298 ? 41.302 42.821 74.295 1.00 24.87 319 ASP B CA 1
ATOM 5009 C C . ASP B 1 298 ? 41.854 41.405 74.584 1.00 24.27 319 ASP B C 1
ATOM 5010 O O . ASP B 1 298 ? 42.449 40.769 73.723 1.00 23.41 319 ASP B O 1
ATOM 5015 N N . LYS B 1 299 ? 41.632 40.912 75.802 1.00 24.34 320 LYS B N 1
ATOM 5016 C CA . LYS B 1 299 ? 42.228 39.641 76.232 1.00 23.96 320 LYS B CA 1
ATOM 5017 C C . LYS B 1 299 ? 41.693 38.438 75.442 1.00 23.67 320 LYS B C 1
ATOM 5018 O O . LYS B 1 299 ? 42.464 37.547 75.054 1.00 24.50 320 LYS B O 1
ATOM 5020 N N . GLU B 1 300 ? 40.396 38.440 75.153 1.00 22.98 321 GLU B N 1
ATOM 5021 C CA . GLU B 1 300 ? 39.742 37.342 74.439 1.00 22.15 321 GLU B CA 1
ATOM 5022 C C . GLU B 1 300 ? 40.284 37.243 73.012 1.00 21.60 321 GLU B C 1
ATOM 5023 O O . GLU B 1 300 ? 40.585 36.137 72.476 1.00 20.90 321 GLU B O 1
ATOM 5025 N N . LEU B 1 301 ? 40.409 38.400 72.382 1.00 20.00 322 LEU B N 1
ATOM 5026 C CA . LEU B 1 301 ? 40.961 38.429 71.039 1.00 18.97 322 LEU B CA 1
ATOM 5027 C C . LEU B 1 301 ? 42.455 38.064 71.066 1.00 18.72 322 LEU B C 1
ATOM 5028 O O . LEU B 1 301 ? 42.931 37.312 70.222 1.00 18.32 322 LEU B O 1
ATOM 5033 N N . PHE B 1 302 ? 43.184 38.578 72.041 1.00 18.64 323 PHE B N 1
ATOM 5034 C CA . PHE B 1 302 ? 44.604 38.270 72.143 1.00 19.60 323 PHE B CA 1
ATOM 5035 C C . PHE B 1 302 ? 44.853 36.771 72.329 1.00 19.08 323 PHE B C 1
ATOM 5036 O O . PHE B 1 302 ? 45.628 36.174 71.613 1.00 17.84 323 PHE B O 1
ATOM 5044 N N . ASN B 1 303 ? 44.179 36.152 73.288 1.00 19.73 324 ASN B N 1
ATOM 5045 C CA . ASN B 1 303 ? 44.309 34.669 73.464 1.00 20.38 324 ASN B CA 1
ATOM 5046 C C . ASN B 1 303 ? 43.870 33.853 72.267 1.00 20.07 324 ASN B C 1
ATOM 5047 O O . ASN B 1 303 ? 44.476 32.812 71.956 1.00 20.31 324 ASN B O 1
ATOM 5052 N N . LYS B 1 304 ? 42.851 34.330 71.553 1.00 18.14 325 LYS B N 1
ATOM 5053 C CA . LYS B 1 304 ? 42.407 33.594 70.386 1.00 17.79 325 LYS B CA 1
ATOM 5054 C C . LYS B 1 304 ? 43.466 33.628 69.253 1.00 17.26 325 LYS B C 1
ATOM 5055 O O . LYS B 1 304 ? 43.697 32.624 68.565 1.00 16.59 325 LYS B O 1
ATOM 5061 N N . ALA B 1 305 ? 44.098 34.781 69.072 1.00 16.53 326 ALA B N 1
ATOM 5062 C CA . ALA B 1 305 ? 45.144 34.929 68.066 1.00 16.97 326 ALA B CA 1
ATOM 5063 C C . ALA B 1 305 ? 46.383 34.124 68.468 1.00 16.75 326 ALA B C 1
ATOM 5064 O O . ALA B 1 305 ? 46.939 33.427 67.644 1.00 16.94 326 ALA B O 1
ATOM 5066 N N . ILE B 1 306 ? 46.780 34.242 69.730 1.00 17.67 327 ILE B N 1
ATOM 5067 C CA . ILE B 1 306 ? 47.924 33.529 70.300 1.00 19.39 327 ILE B CA 1
ATOM 5068 C C . ILE B 1 306 ? 47.767 31.990 70.236 1.00 20.44 327 ILE B C 1
ATOM 5069 O O . ILE B 1 306 ? 48.744 31.267 69.999 1.00 20.60 327 ILE B O 1
ATOM 5074 N N . ASP B 1 307 ? 46.536 31.496 70.434 1.00 20.96 328 ASP B N 1
ATOM 5075 C CA . ASP B 1 307 ? 46.281 30.070 70.419 1.00 21.86 328 ASP B CA 1
ATOM 5076 C C . ASP B 1 307 ? 46.529 29.530 69.026 1.00 21.73 328 ASP B C 1
ATOM 5077 O O . ASP B 1 307 ? 47.002 28.380 68.869 1.00 21.80 328 ASP B O 1
ATOM 5082 N N . LYS B 1 308 ? 46.224 30.350 68.012 1.00 20.01 329 LYS B N 1
ATOM 5083 C CA . LYS B 1 308 ? 46.507 29.934 66.659 1.00 19.27 329 LYS B CA 1
ATOM 5084 C C . LYS B 1 308 ? 48.005 29.766 66.446 1.00 18.89 329 LYS B C 1
ATOM 5085 O O . LYS B 1 308 ? 48.408 28.843 65.769 1.00 19.00 329 LYS B O 1
ATOM 5091 N N . LEU B 1 309 ? 48.806 30.693 66.982 1.00 18.43 330 LEU B N 1
ATOM 5092 C CA . LEU B 1 309 ? 50.280 30.653 66.830 1.00 17.98 330 LEU B CA 1
ATOM 5093 C C . LEU B 1 309 ? 50.885 29.461 67.605 1.00 18.01 330 LEU B C 1
ATOM 5094 O O . LEU B 1 309 ? 51.668 28.737 67.062 1.00 17.17 330 LEU B O 1
ATOM 5099 N N . LYS B 1 310 ? 50.479 29.252 68.856 1.00 18.99 331 LYS B N 1
ATOM 5100 C CA . LYS B 1 310 ? 50.903 28.048 69.589 1.00 21.08 331 LYS B CA 1
ATOM 5101 C C . LYS B 1 310 ? 50.570 26.765 68.853 1.00 21.92 331 LYS B C 1
ATOM 5102 O O . LYS B 1 310 ? 51.301 25.783 68.973 1.00 22.90 331 LYS B O 1
ATOM 5108 N N . TYR B 1 311 ? 49.482 26.784 68.084 1.00 23.09 332 TYR B N 1
ATOM 5109 C CA . TYR B 1 311 ? 48.977 25.614 67.417 1.00 23.45 332 TYR B CA 1
ATOM 5110 C C . TYR B 1 311 ? 49.811 25.244 66.204 1.00 23.76 332 TYR B C 1
ATOM 5111 O O . TYR B 1 311 ? 50.168 24.072 66.018 1.00 23.31 332 TYR B O 1
ATOM 5120 N N . TYR B 1 312 ? 50.134 26.246 65.385 1.00 23.05 333 TYR B N 1
ATOM 5121 C CA . TYR B 1 312 ? 50.949 26.065 64.190 1.00 23.26 333 TYR B CA 1
ATOM 5122 C C . TYR B 1 312 ? 52.454 26.072 64.371 1.00 21.83 333 TYR B C 1
ATOM 5123 O O . TYR B 1 312 ? 53.177 25.661 63.456 1.00 22.63 333 TYR B O 1
ATOM 5132 N N . GLN B 1 313 ? 52.928 26.589 65.496 1.00 20.58 334 GLN B N 1
ATOM 5133 C CA . GLN B 1 313 ? 54.355 26.494 65.857 1.00 19.89 334 GLN B CA 1
ATOM 5134 C C . GLN B 1 313 ? 54.752 25.029 65.896 1.00 19.91 334 GLN B C 1
ATOM 5135 O O . GLN B 1 313 ? 54.046 24.205 66.488 1.00 19.42 334 GLN B O 1
ATOM 5141 N N . ILE B 1 314 ? 55.883 24.711 65.284 1.00 19.33 335 ILE B N 1
ATOM 5142 C CA . ILE B 1 314 ? 56.278 23.330 65.127 1.00 19.30 335 ILE B CA 1
ATOM 5143 C C . ILE B 1 314 ? 56.700 22.737 66.481 1.00 19.86 335 ILE B C 1
ATOM 5144 O O . ILE B 1 314 ? 57.619 23.225 67.139 1.00 19.68 335 ILE B O 1
ATOM 5149 N N . LYS B 1 315 ? 55.964 21.749 66.923 1.00 20.20 336 LYS B N 1
ATOM 5150 C CA . LYS B 1 315 ? 56.203 21.138 68.206 1.00 20.64 336 LYS B CA 1
ATOM 5151 C C . LYS B 1 315 ? 56.911 19.784 68.138 1.00 20.69 336 LYS B C 1
ATOM 5152 O O . LYS B 1 315 ? 57.283 19.260 69.116 1.00 20.98 336 LYS B O 1
ATOM 5158 N N . ASN B 1 316 ? 57.130 19.303 66.939 1.00 20.29 337 ASN B N 1
ATOM 5159 C CA . ASN B 1 316 ? 57.757 18.018 66.682 1.00 21.01 337 ASN B CA 1
ATOM 5160 C C . ASN B 1 316 ? 59.270 18.114 66.939 1.00 21.30 337 ASN B C 1
ATOM 5161 O O . ASN B 1 316 ? 59.997 18.727 66.159 1.00 21.47 337 ASN B O 1
ATOM 5166 N N . LYS B 1 317 ? 59.734 17.514 68.040 1.00 21.40 338 LYS B N 1
ATOM 5167 C CA . LYS B 1 317 ? 61.151 17.565 68.396 1.00 22.07 338 LYS B CA 1
ATOM 5168 C C . LYS B 1 317 ? 62.059 16.771 67.458 1.00 22.58 338 LYS B C 1
ATOM 5169 O O . LYS B 1 317 ? 63.287 16.928 67.518 1.00 23.60 338 LYS B O 1
ATOM 5175 N N . ASP B 1 318 ? 61.469 15.936 66.592 1.00 21.84 339 ASP B N 1
ATOM 5176 C CA . ASP B 1 318 ? 62.240 15.239 65.560 1.00 21.98 339 ASP B CA 1
ATOM 5177 C C . ASP B 1 318 ? 62.360 16.058 64.277 1.00 20.96 339 ASP B C 1
ATOM 5178 O O . ASP B 1 318 ? 62.873 15.563 63.264 1.00 20.14 339 ASP B O 1
ATOM 5183 N N . SER B 1 319 ? 61.801 17.269 64.284 1.00 19.96 340 SER B N 1
ATOM 5184 C CA . SER B 1 319 ? 61.924 18.154 63.130 1.00 19.57 340 SER B CA 1
ATOM 5185 C C . SER B 1 319 ? 63.041 19.142 63.351 1.00 17.71 340 SER B C 1
ATOM 5186 O O . SER B 1 319 ? 63.140 19.748 64.418 1.00 17.42 340 SER B O 1
ATOM 5189 N N . VAL B 1 320 ? 63.822 19.363 62.338 1.00 16.32 341 VAL B N 1
ATOM 5190 C CA . VAL B 1 320 ? 64.824 20.353 62.381 1.00 16.25 341 VAL B CA 1
ATOM 5191 C C . VAL B 1 320 ? 64.138 21.746 62.597 1.00 1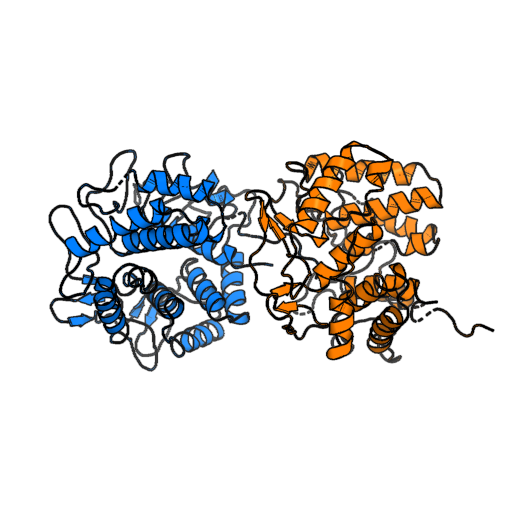7.11 341 VAL B C 1
ATOM 5192 O O . VAL B 1 320 ? 64.721 22.639 63.049 1.00 17.10 341 VAL B O 1
ATOM 5196 N N . LEU B 1 321 ? 62.889 21.861 62.224 1.00 16.58 342 LEU B N 1
ATOM 5197 C CA . LEU B 1 321 ? 62.176 23.129 62.356 1.00 16.77 342 LEU B CA 1
ATOM 5198 C C . LEU B 1 321 ? 61.553 23.358 63.734 1.00 17.15 342 LEU B C 1
ATOM 5199 O O . LEU B 1 321 ? 60.804 24.336 63.942 1.00 17.70 342 LEU B O 1
ATOM 5204 N N . TYR B 1 322 ? 61.868 22.482 64.693 1.00 15.90 343 TYR B N 1
ATOM 5205 C CA . TYR B 1 322 ? 61.283 22.616 66.025 1.00 15.45 343 TYR B CA 1
ATOM 5206 C C . TYR B 1 322 ? 61.337 24.018 66.602 1.00 15.35 343 TYR B C 1
ATOM 5207 O O . TYR B 1 322 ? 62.413 24.643 66.710 1.00 15.41 343 TYR B O 1
ATOM 5216 N N . GLY B 1 323 ? 60.159 24.493 67.009 1.00 15.25 344 GLY B N 1
ATOM 5217 C CA . GLY B 1 323 ? 60.005 25.818 67.548 1.00 14.92 344 GLY B CA 1
ATOM 5218 C C . GLY B 1 323 ? 59.672 26.911 66.529 1.00 15.67 344 GLY B C 1
ATOM 5219 O O . GLY B 1 323 ? 59.321 28.028 66.928 1.00 13.85 344 GLY B O 1
ATOM 5220 N N . GLY B 1 324 ? 59.797 26.577 65.234 1.00 16.73 345 GLY B N 1
ATOM 5221 C CA . GLY B 1 324 ? 59.530 27.510 64.145 1.00 17.70 345 GLY B CA 1
ATOM 5222 C C . GLY B 1 324 ? 58.153 27.368 63.493 1.00 18.61 345 GLY B C 1
ATOM 5223 O O . GLY B 1 324 ? 57.332 26.529 63.896 1.00 18.19 345 GLY B O 1
ATOM 5224 N N . PHE B 1 325 ? 57.905 28.211 62.486 1.00 18.60 346 PHE B N 1
ATOM 5225 C CA . PHE B 1 325 ? 56.695 28.128 61.666 1.00 19.11 346 PHE B CA 1
ATOM 5226 C C . PHE B 1 325 ? 57.138 27.856 60.253 1.00 19.89 346 PHE B C 1
ATOM 5227 O O . PHE B 1 325 ? 58.081 28.473 59.751 1.00 19.26 346 PHE B O 1
ATOM 5235 N N . GLY B 1 326 ? 56.450 26.913 59.618 1.00 20.42 347 GLY B N 1
ATOM 5236 C CA . GLY B 1 326 ? 56.767 26.523 58.257 1.00 21.67 347 GLY B CA 1
ATOM 5237 C C . GLY B 1 326 ? 56.131 25.199 57.945 1.00 23.06 347 GLY B C 1
ATOM 5238 O O . GLY B 1 326 ? 55.302 24.722 58.689 1.00 22.59 347 GLY B O 1
ATOM 5239 N N . ASP B 1 327 ? 56.513 24.616 56.820 1.00 25.43 348 ASP B N 1
ATOM 5240 C CA . ASP B 1 327 ? 55.922 23.384 56.372 1.00 26.72 348 ASP B CA 1
ATOM 5241 C C . ASP B 1 327 ? 56.957 22.326 56.738 1.00 27.24 348 ASP B C 1
ATOM 5242 O O . ASP B 1 327 ? 58.077 22.300 56.188 1.00 26.64 348 ASP B O 1
ATOM 5247 N N . GLU B 1 328 ? 56.569 21.488 57.702 1.00 27.95 349 GLU B N 1
ATOM 5248 C CA . GLU B 1 328 ? 57.455 20.504 58.345 1.00 29.39 349 GLU B CA 1
ATOM 5249 C C . GLU B 1 328 ? 57.875 19.401 57.391 1.00 29.68 349 GLU B C 1
ATOM 5250 O O . GLU B 1 328 ? 58.899 18.749 57.590 1.00 29.56 349 GLU B O 1
ATOM 5256 N N . LYS B 1 329 ? 57.048 19.172 56.373 1.00 30.44 350 LYS B N 1
ATOM 5257 C CA . LYS B 1 329 ? 57.325 18.176 55.341 1.00 31.29 350 LYS B CA 1
ATOM 5258 C C . LYS B 1 329 ? 58.367 18.669 54.329 1.00 31.23 350 LYS B C 1
ATOM 5259 O O . LYS B 1 329 ? 59.275 17.912 53.958 1.00 31.56 350 LYS B O 1
ATOM 5261 N N . THR B 1 330 ? 58.238 19.931 53.891 1.00 30.69 351 THR B N 1
ATOM 5262 C CA . THR B 1 330 ? 59.078 20.468 52.814 1.00 29.79 351 THR B CA 1
ATOM 5263 C C . THR B 1 330 ? 60.215 21.357 53.310 1.00 28.75 351 THR B C 1
ATOM 5264 O O . THR B 1 330 ? 61.144 21.648 52.550 1.00 29.10 351 THR B O 1
ATOM 5268 N N . ASN B 1 331 ? 60.158 21.750 54.583 1.00 27.33 352 ASN B N 1
ATOM 5269 C CA . ASN B 1 331 ? 61.159 22.655 55.190 1.00 26.04 352 ASN B CA 1
ATOM 5270 C C . ASN B 1 331 ? 61.159 24.058 54.553 1.00 24.98 352 ASN B C 1
ATOM 5271 O O . ASN B 1 331 ? 62.153 24.767 54.620 1.00 25.17 352 ASN B O 1
ATOM 5276 N N . SER B 1 332 ? 60.070 24.448 53.913 1.00 24.01 353 SER B N 1
ATOM 5277 C CA . SER B 1 332 ? 59.940 25.832 53.505 1.00 23.53 353 SER B CA 1
ATOM 5278 C C . SER B 1 332 ? 59.492 26.635 54.712 1.00 21.54 353 SER B C 1
ATOM 5279 O O . SER B 1 332 ? 58.558 26.249 55.429 1.00 20.34 353 SER B O 1
ATOM 5282 N N . VAL B 1 333 ? 60.164 27.767 54.889 1.00 20.12 354 VAL B N 1
ATOM 5283 C CA . VAL B 1 333 ? 60.065 28.606 56.070 1.00 19.94 354 VAL B CA 1
ATOM 5284 C C . VAL B 1 333 ? 60.179 30.039 55.535 1.00 19.03 354 VAL B C 1
ATOM 5285 O O . VAL B 1 333 ? 61.008 30.309 54.676 1.00 19.96 354 VAL B O 1
ATOM 5289 N N . TYR B 1 334 ? 59.396 30.941 56.055 1.00 18.03 355 TYR B N 1
ATOM 5290 C CA . TYR B 1 334 ? 59.532 32.320 55.727 1.00 17.81 355 TYR B CA 1
ATOM 5291 C C . TYR B 1 334 ? 59.956 33.121 56.946 1.00 16.15 355 TYR B C 1
ATOM 5292 O O . TYR B 1 334 ? 59.332 33.103 57.957 1.00 15.09 355 TYR B O 1
ATOM 5301 N N . SER B 1 335 ? 61.033 33.844 56.776 1.00 15.93 356 SER B N 1
ATOM 5302 C CA . SER B 1 335 ? 61.510 34.741 57.821 1.00 16.07 356 SER B CA 1
ATOM 5303 C C . SER B 1 335 ? 60.407 35.644 58.389 1.00 14.87 356 SER B C 1
ATOM 5304 O O . SER B 1 335 ? 60.290 35.791 59.610 1.00 14.62 356 SER B O 1
ATOM 5307 N N . PHE B 1 336 ? 59.623 36.258 57.511 1.00 14.61 357 PHE B N 1
ATOM 5308 C CA . PHE B 1 336 ? 58.619 37.279 57.873 1.00 14.69 357 PHE B CA 1
ATOM 5309 C C . PHE B 1 336 ? 57.625 36.722 58.883 1.00 14.75 357 PHE B C 1
ATOM 5310 O O . PHE B 1 336 ? 57.316 37.367 59.887 1.00 14.33 357 PHE B O 1
ATOM 5318 N N . ASP B 1 337 ? 57.143 35.505 58.615 1.00 15.42 358 ASP B N 1
ATOM 5319 C CA . ASP B 1 337 ? 56.172 34.838 59.489 1.00 15.94 358 ASP B CA 1
ATOM 5320 C C . ASP B 1 337 ? 56.758 34.560 60.873 1.00 14.40 358 ASP B C 1
ATOM 5321 O O . ASP B 1 337 ? 56.091 34.743 61.895 1.00 14.26 358 ASP B O 1
ATOM 5326 N N . ASN B 1 338 ? 58.023 34.138 60.894 1.00 13.41 359 ASN B N 1
ATOM 5327 C CA . ASN B 1 338 ? 58.663 33.713 62.139 1.00 13.02 359 ASN B CA 1
ATOM 5328 C C . ASN B 1 338 ? 58.963 34.919 63.012 1.00 11.48 359 ASN B C 1
ATOM 5329 O O . ASN B 1 338 ? 58.734 34.914 64.226 1.00 9.70 359 ASN B O 1
ATOM 5334 N N . LEU B 1 339 ? 59.430 35.979 62.366 1.00 11.69 360 LEU B N 1
ATOM 5335 C CA . LEU B 1 339 ? 59.718 37.229 63.059 1.00 11.51 360 LEU B CA 1
ATOM 5336 C C . LEU B 1 339 ? 58.447 37.892 63.529 1.00 11.85 360 LEU B C 1
ATOM 5337 O O . LEU B 1 339 ? 58.405 38.407 64.628 1.00 11.74 360 LEU B O 1
ATOM 5342 N N . ASN B 1 340 ? 57.385 37.885 62.727 1.00 12.43 361 ASN B N 1
ATOM 5343 C CA . ASN B 1 340 ? 56.130 38.484 63.231 1.00 13.45 361 ASN B CA 1
ATOM 5344 C C . ASN B 1 340 ? 55.588 37.673 64.434 1.00 12.76 361 ASN B C 1
ATOM 5345 O O . ASN B 1 340 ? 55.137 38.243 65.392 1.00 13.50 361 ASN B O 1
ATOM 5350 N N . ALA B 1 341 ? 55.677 36.349 64.377 1.00 13.79 362 ALA B N 1
ATOM 5351 C CA . ALA B 1 341 ? 55.189 35.510 65.485 1.00 14.18 362 ALA B CA 1
ATOM 5352 C C . ALA B 1 341 ? 56.055 35.758 66.708 1.00 14.34 362 ALA B C 1
ATOM 5353 O O . ALA B 1 341 ? 55.545 35.746 67.836 1.00 14.02 362 ALA B O 1
ATOM 5355 N N . LEU B 1 342 ? 57.338 36.076 66.481 1.00 13.86 363 LEU B N 1
ATOM 5356 C CA . LEU B 1 342 ? 58.260 36.393 67.596 1.00 13.55 363 LEU B CA 1
ATOM 5357 C C . LEU B 1 342 ? 57.812 37.666 68.316 1.00 13.74 363 LEU B C 1
ATOM 5358 O O . LEU B 1 342 ? 57.766 37.720 69.557 1.00 13.52 363 LEU B O 1
ATOM 5363 N N . LEU B 1 343 ? 57.472 38.700 67.537 1.00 12.90 364 LEU B N 1
ATOM 5364 C CA . LEU B 1 343 ? 56.939 39.918 68.142 1.00 13.31 364 LEU B CA 1
ATOM 5365 C C . LEU B 1 343 ? 55.577 39.686 68.830 1.00 12.43 364 LEU B C 1
ATOM 5366 O O . LEU B 1 343 ? 55.300 40.311 69.835 1.00 13.57 364 LEU B O 1
ATOM 5371 N N . ALA B 1 344 ? 54.749 38.785 68.321 1.00 13.42 365 ALA B N 1
ATOM 5372 C CA . ALA B 1 344 ? 53.477 38.461 69.026 1.00 13.78 365 ALA B CA 1
ATOM 5373 C C . ALA B 1 344 ? 53.730 37.734 70.360 1.00 13.68 365 ALA B C 1
ATOM 5374 O O . ALA B 1 344 ? 53.250 38.152 71.406 1.00 14.49 365 ALA B O 1
ATOM 5376 N N . PHE B 1 345 ? 54.514 36.662 70.323 1.00 14.48 366 PHE B N 1
ATOM 5377 C CA . PHE B 1 345 ? 54.892 35.974 71.547 1.00 14.14 366 PHE B CA 1
ATOM 5378 C C . PHE B 1 345 ? 55.572 36.863 72.559 1.00 14.88 366 PHE B C 1
ATOM 5379 O O . PHE B 1 345 ? 55.402 36.667 73.786 1.00 15.31 366 PHE B O 1
ATOM 5387 N N . GLN B 1 346 ? 56.367 37.824 72.083 1.00 14.96 367 GLN B N 1
ATOM 5388 C CA . GLN B 1 346 ? 56.982 38.800 72.988 1.00 15.87 367 GLN B CA 1
ATOM 5389 C C . GLN B 1 346 ? 55.942 39.499 73.916 1.00 17.20 367 GLN B C 1
ATOM 5390 O O . GLN B 1 346 ? 56.274 39.957 75.012 1.00 17.74 367 GLN B O 1
ATOM 5396 N N . LYS B 1 347 ? 54.686 39.576 73.486 1.00 18.09 368 LYS B N 1
ATOM 5397 C CA . LYS B 1 347 ? 53.678 40.277 74.275 1.00 20.46 368 LYS B CA 1
ATOM 5398 C C . LYS B 1 347 ? 52.938 39.324 75.216 1.00 22.69 368 LYS B C 1
ATOM 5399 O O . LYS B 1 347 ? 52.103 39.762 76.030 1.00 24.31 368 LYS B O 1
ATOM 5405 N N . TYR B 1 348 ? 53.231 38.039 75.087 1.00 23.93 369 TYR B N 1
ATOM 5406 C CA . TYR B 1 348 ? 52.492 36.993 75.768 1.00 27.03 369 TYR B CA 1
ATOM 5407 C C . TYR B 1 348 ? 53.176 36.726 77.093 1.00 28.48 369 TYR B C 1
ATOM 5408 O O . TYR B 1 348 ? 54.218 36.075 77.142 1.00 28.26 369 TYR B O 1
ATOM 5417 N N . LYS B 1 349 ? 52.570 37.238 78.127 1.00 30.01 370 LYS B N 1
ATOM 5418 C CA . LYS B 1 349 ? 53.024 37.033 79.465 1.00 32.20 370 LYS B CA 1
ATOM 5419 C C . LYS B 1 349 ? 52.091 36.099 80.214 1.00 32.60 370 LYS B C 1
ATOM 5420 O O . LYS B 1 349 ? 52.490 35.066 80.649 1.00 33.57 370 LYS B O 1
#

B-factor: mean 20.49, std 8.35, range [2.0, 68.66]

Solvent-accessible surface area: 29053 Å² total

InterPro domains:
  IPR002037 Glycoside hydrolase, family 8 [PF01270] (79-175)
  IPR008928 Six-hairpin glycosidase superfamily [SSF48208] (15-348)
  IPR012341 Six-hairpin glycosidase-like superfamily [G3DSA:1.50.10.10] (39-371)

Foldseek 3Di:
DPDDPWFLLVLVCCQVPQQADQLAGGFQKSDQAFVVGPHHGRRKHFLQLLLLLLCLLVVNVPVNVSSVVNQVLADPLLAGAGIDRPSDGDQKDFLLSLLSQLVSLLSNCVRVVDCVSNVSSVSSVVSQCVAQDDQLEGATMGGPVHGDFKDFLLSLQLLSVSVCVVPVVCVSNSVVSVVLFVVAQLDQLQRFGAGMAGNVVRDTDDDQKDQQLSRLSNLLSQVSNPHDDPSNLVLVVVVCVVVVADAGIAGSPNGHDPDPHHALSNLLSQLSNCLSVVPVVSNVSSLVVLVVQQACDPPQSRHSFHDDSVRSTHGSNSSSSNSNSSSSRGD/DDPDDFLLVLVCCQVVQQADQLAGGFQKSDADAVDHNRRKHFLQLLLLLLCLLVVNVVVNVSSVVNQVLADPLLAGAGIDDVSDGDQKAFLLSLLSQLVSLLSCCVVVVDVVSNVSSVSSVVSQCVAQDDQLEGATMGGPVGGDQKHFLLSLQLLSCSVCVVPVVCVSNNVVSVVLFVVAALDPQARFGFGMAGNVVRDTDPDQKDQQLSRLSNLLSQVSNVHDDVPNLVLVVVVCVVPVADAGIAGSPNGHDDDPHGALSNLLSQLSSCLSVVPPVSNVSSLVVLVVQQDCDPVASSHSAHDDRVSSTHGSNSSSSNSNSSSSPD